Protein AF-A0A3M1EUM9-F1 (afdb_monomer)

pLDDT: mean 79.36, std 20.83, range [26.3, 98.75]

Mean predicted aligned error: 15.04 Å

Solvent-accessible surface area (backbone atoms only — not comparable to full-atom values): 21282 Å² total; per-residue (Å²): 135,86,84,89,79,91,80,90,80,93,90,87,86,86,89,88,86,90,81,91,78,91,81,86,82,80,90,77,84,87,74,96,71,86,84,74,82,77,72,78,78,73,73,74,78,76,77,70,63,78,68,50,64,47,67,28,39,55,67,81,58,54,5,17,38,37,39,29,31,41,62,59,61,16,36,37,43,95,54,104,64,69,32,25,38,43,15,31,54,71,89,78,45,71,37,59,29,42,26,47,35,30,36,34,32,44,80,68,54,41,58,36,24,64,54,77,96,58,94,37,43,83,65,52,49,56,78,46,78,52,56,36,34,41,29,18,71,52,75,56,77,47,30,40,36,42,37,40,37,35,50,43,77,48,43,64,41,8,25,37,42,39,37,38,33,40,39,30,33,63,65,77,46,70,46,73,42,43,39,31,46,38,42,33,54,41,40,46,79,82,78,46,65,34,17,28,34,34,57,52,100,75,38,38,30,38,29,31,49,82,49,49,94,91,64,49,56,59,24,38,36,38,36,76,46,50,70,43,80,70,40,32,32,31,34,71,42,92,54,63,66,57,28,48,77,58,69,38,82,51,80,92,42,48,74,34,36,53,67,36,84,87,72,84,34,37,28,72,60,64,28,50,36,20,35,37,39,34,25,41,38,76,41,47,49,76,37,72,51,59,41,36,38,39,39,28,35,26,53,45,45,78,47,39,75,52,69,41,84,45,31,38,85,78,34,42,34,54,75,52,69,52,71,79,63,52,46,78,52,70,48,69,45,13,50,90,72,39,44,36,55,79,51,71,52,73,80,66,51,46,74,50,71,42,69,47,14,48,89,69,36,85,41,50,79,50,70,55,79,53,98,80,66,60,86,80,78,106

Structure (mmCIF, N/CA/C/O backbone):
data_AF-A0A3M1EUM9-F1
#
_entry.id   AF-A0A3M1EUM9-F1
#
loop_
_atom_site.group_PDB
_atom_site.id
_atom_site.type_symbol
_atom_site.label_atom_id
_atom_site.label_alt_id
_atom_site.label_comp_id
_atom_site.label_asym_id
_atom_site.label_entity_id
_atom_site.label_seq_id
_atom_site.pdbx_PDB_ins_code
_atom_site.Cartn_x
_atom_site.Cartn_y
_atom_site.Cartn_z
_atom_site.occupancy
_atom_site.B_iso_or_equiv
_atom_site.auth_seq_id
_atom_site.auth_comp_id
_atom_site.auth_asym_id
_atom_site.auth_atom_id
_atom_site.pdbx_PDB_model_num
ATOM 1 N N . MET A 1 1 ? 15.334 67.377 27.3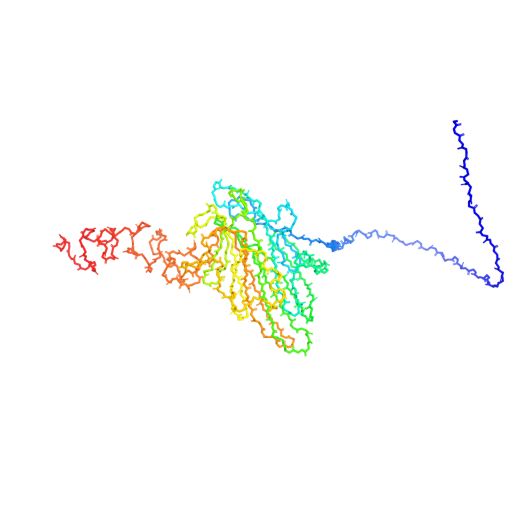02 1.00 35.09 1 MET A N 1
ATOM 2 C CA . MET A 1 1 ? 16.095 66.113 27.265 1.00 35.09 1 MET A CA 1
ATOM 3 C C . MET A 1 1 ? 15.973 65.456 28.630 1.00 35.09 1 MET A C 1
ATOM 5 O O . MET A 1 1 ? 16.213 66.127 29.618 1.00 35.09 1 MET A O 1
ATOM 9 N N . GLN A 1 2 ? 15.500 64.205 28.614 1.00 35.34 2 GLN A N 1
ATOM 10 C CA . GLN A 1 2 ? 15.316 63.223 29.697 1.00 35.34 2 GLN A CA 1
ATOM 11 C C . GLN A 1 2 ? 14.538 63.634 30.964 1.00 35.34 2 GLN A C 1
ATOM 13 O O . GLN A 1 2 ? 15.052 64.266 31.879 1.00 35.34 2 GLN A O 1
ATOM 18 N N . ASN A 1 3 ? 13.287 63.157 31.010 1.00 30.12 3 ASN A N 1
ATOM 19 C CA . ASN A 1 3 ? 12.434 63.084 32.194 1.00 30.12 3 ASN A CA 1
ATOM 20 C C . ASN A 1 3 ? 12.598 61.726 32.892 1.00 30.12 3 ASN A C 1
ATOM 22 O O . ASN A 1 3 ? 12.651 60.680 32.249 1.00 30.12 3 ASN A O 1
ATOM 26 N N . SER A 1 4 ? 12.615 61.783 34.219 1.00 37.38 4 SER A N 1
ATOM 27 C CA . SER A 1 4 ? 12.671 60.690 35.185 1.00 37.38 4 SER A CA 1
ATOM 28 C C . SER A 1 4 ? 11.299 60.045 35.446 1.00 37.38 4 SER A C 1
ATOM 30 O O . SER A 1 4 ? 10.295 60.749 35.531 1.00 37.38 4 SER A O 1
ATOM 32 N N . ARG A 1 5 ? 11.269 58.716 35.653 1.00 38.72 5 ARG A N 1
ATOM 33 C CA . ARG A 1 5 ? 10.240 57.924 36.379 1.00 38.72 5 ARG A CA 1
ATOM 34 C C . ARG A 1 5 ? 10.936 56.658 36.947 1.00 38.72 5 ARG A C 1
ATOM 36 O O . ARG A 1 5 ? 11.679 56.036 36.202 1.00 38.72 5 ARG A O 1
ATOM 43 N N . PHE A 1 6 ? 11.019 56.450 38.278 1.00 30.70 6 PHE A N 1
ATOM 44 C CA . PHE A 1 6 ? 10.082 55.713 39.180 1.00 30.70 6 PHE A CA 1
ATOM 45 C C . PHE A 1 6 ? 10.036 54.192 38.863 1.00 30.70 6 PHE A C 1
ATOM 47 O O . PHE A 1 6 ? 9.945 53.869 37.692 1.00 30.70 6 PHE A O 1
ATOM 54 N N . VAL A 1 7 ? 10.084 53.170 39.746 1.00 30.97 7 VAL A N 1
ATOM 55 C CA . VAL A 1 7 ? 9.866 52.881 41.198 1.00 30.97 7 VAL A CA 1
ATOM 56 C C . VAL A 1 7 ? 10.588 51.507 41.436 1.00 30.97 7 VAL A C 1
ATOM 58 O O . VAL A 1 7 ? 10.571 50.693 40.523 1.00 30.97 7 VAL A O 1
ATOM 61 N N . ARG A 1 8 ? 11.403 51.197 42.471 1.00 31.00 8 ARG A N 1
ATOM 62 C CA . ARG A 1 8 ? 11.097 50.744 43.864 1.00 31.00 8 ARG A CA 1
ATOM 63 C C . ARG A 1 8 ? 9.978 49.676 43.958 1.00 31.00 8 ARG A C 1
ATOM 65 O O . ARG A 1 8 ? 8.996 49.791 43.255 1.00 31.00 8 ARG A O 1
ATOM 72 N N . ARG A 1 9 ? 9.938 48.690 44.860 1.00 30.69 9 ARG A N 1
ATOM 73 C CA . ARG A 1 9 ? 10.805 48.081 45.891 1.00 30.69 9 ARG A CA 1
ATOM 74 C C . ARG A 1 9 ? 9.934 46.947 46.475 1.00 30.69 9 ARG A C 1
ATOM 76 O O . ARG A 1 9 ? 8.731 47.143 46.618 1.00 30.69 9 ARG A O 1
ATOM 83 N N . TRP A 1 10 ? 10.520 45.804 46.813 1.00 28.30 10 TRP A N 1
ATOM 84 C CA . TRP A 1 10 ? 9.838 44.718 47.529 1.00 28.30 10 TRP A CA 1
ATOM 85 C C . TRP A 1 10 ? 9.482 45.126 48.972 1.00 28.30 10 TRP A C 1
ATOM 87 O O . TRP A 1 10 ? 10.233 45.907 49.563 1.00 28.30 10 TRP A O 1
ATOM 97 N N . VAL A 1 11 ? 8.377 44.565 49.497 1.00 32.34 11 VAL A N 1
ATOM 98 C CA . VAL A 1 11 ? 7.993 44.289 50.911 1.00 32.34 11 VAL A CA 1
ATOM 99 C C . VAL A 1 11 ? 6.544 44.700 51.212 1.00 32.34 11 VAL A C 1
ATOM 101 O O . VAL A 1 11 ? 6.239 45.882 51.141 1.00 32.34 11 VAL A O 1
ATOM 104 N N . VAL A 1 12 ? 5.729 43.725 51.645 1.00 29.31 12 VAL A N 1
ATOM 105 C CA . VAL A 1 12 ? 4.601 43.741 52.622 1.00 29.31 12 VAL A CA 1
ATOM 106 C C . VAL A 1 12 ? 4.264 42.244 52.841 1.00 29.31 12 VAL A C 1
ATOM 108 O O . VAL A 1 12 ? 4.214 41.525 51.852 1.00 29.31 12 VAL A O 1
ATOM 111 N N . THR A 1 13 ? 4.020 41.628 54.004 1.00 27.89 13 THR A N 1
ATOM 112 C CA . THR A 1 13 ? 4.011 41.986 55.434 1.00 27.89 13 THR A CA 1
ATOM 113 C C . THR A 1 13 ? 3.871 40.679 56.240 1.00 27.89 13 THR A C 1
ATOM 115 O O . THR A 1 13 ? 3.316 39.700 55.746 1.00 27.89 13 THR A O 1
ATOM 118 N N . MET A 1 14 ? 4.363 40.670 57.483 1.00 26.30 14 MET A N 1
ATOM 119 C CA . MET A 1 14 ? 4.239 39.587 58.470 1.00 26.30 14 MET A CA 1
ATOM 120 C C . MET A 1 14 ? 3.087 39.843 59.470 1.00 26.30 14 MET A C 1
ATOM 122 O O . MET A 1 14 ? 2.787 40.997 59.760 1.00 26.30 14 MET A O 1
ATOM 126 N N . MET A 1 15 ? 2.588 38.747 60.068 1.00 28.84 15 MET A N 1
ATOM 127 C CA . MET A 1 15 ? 1.825 38.578 61.330 1.00 28.84 15 MET A CA 1
ATOM 128 C C . MET A 1 15 ? 0.283 38.509 61.301 1.00 28.84 15 MET A C 1
ATOM 130 O O . MET A 1 15 ? -0.400 39.524 61.242 1.00 28.84 15 MET A O 1
ATOM 134 N N . LEU A 1 16 ? -0.236 37.308 61.602 1.00 27.03 16 LEU A N 1
ATOM 135 C CA . LEU A 1 16 ? -1.211 37.094 62.684 1.00 27.03 16 LEU A CA 1
ATOM 136 C C . LEU A 1 16 ? -0.846 35.806 63.461 1.00 27.03 16 LEU A C 1
ATOM 138 O O . LEU A 1 16 ? -0.110 34.963 62.957 1.00 27.03 16 LEU A O 1
ATOM 142 N N . ALA A 1 17 ? -1.280 35.720 64.716 1.00 31.42 17 ALA A N 1
ATOM 143 C CA . ALA A 1 17 ? -0.601 35.038 65.818 1.00 31.42 17 ALA A CA 1
ATOM 144 C C . ALA A 1 17 ? -1.227 33.700 66.293 1.00 31.42 17 ALA A C 1
ATOM 146 O O . ALA A 1 17 ? -2.370 33.395 65.974 1.00 31.42 17 ALA A O 1
ATOM 147 N N . LEU A 1 18 ? -0.466 33.026 67.177 1.00 33.09 18 LEU A N 1
ATOM 148 C CA . LEU A 1 18 ? -0.793 31.968 68.161 1.00 33.09 18 LEU A CA 1
ATOM 149 C C . LEU A 1 18 ? -0.870 30.483 67.739 1.00 33.09 18 LEU A C 1
ATOM 151 O O . LEU A 1 18 ? -1.808 30.050 67.083 1.00 33.09 18 LEU A O 1
ATOM 155 N N . GLY A 1 19 ? 0.014 29.686 68.365 1.00 29.92 19 GLY A N 1
ATOM 156 C CA . GLY A 1 19 ? -0.331 28.368 68.922 1.00 29.92 19 GLY A CA 1
ATOM 157 C C . GLY A 1 19 ? 0.669 27.236 68.655 1.00 29.92 19 GLY A C 1
ATOM 158 O O . GLY A 1 19 ? 0.714 26.774 67.531 1.00 29.92 19 GLY A O 1
ATOM 159 N N . LEU A 1 20 ? 1.365 26.777 69.719 1.00 30.91 20 LEU A N 1
ATOM 160 C CA . LEU A 1 20 ? 1.867 25.400 69.989 1.00 30.91 20 LEU A CA 1
ATOM 161 C C . LEU A 1 20 ? 2.715 24.711 68.884 1.00 30.91 20 LEU A C 1
ATOM 163 O O . LEU A 1 20 ? 2.324 24.628 67.738 1.00 30.91 20 LEU A O 1
ATOM 167 N N . THR A 1 21 ? 3.867 24.078 69.090 1.00 32.16 21 THR A N 1
ATOM 168 C CA . THR A 1 21 ? 4.517 23.440 70.240 1.00 32.16 21 THR A CA 1
ATOM 169 C C . THR A 1 21 ? 5.915 23.041 69.760 1.00 32.16 21 THR A C 1
ATOM 171 O O . THR A 1 21 ? 6.070 22.593 68.626 1.00 32.16 21 THR A O 1
ATOM 174 N N . MET A 1 22 ? 6.927 23.159 70.620 1.00 37.09 22 MET A N 1
ATOM 175 C CA . MET A 1 22 ? 8.197 22.459 70.426 1.00 37.09 22 MET A CA 1
ATOM 176 C C . MET A 1 22 ? 7.963 20.944 70.458 1.00 37.09 22 MET A C 1
ATOM 178 O O . MET A 1 22 ? 7.268 20.483 71.358 1.00 37.09 22 MET A O 1
ATOM 182 N N . LEU A 1 23 ? 8.623 20.176 69.585 1.00 31.92 23 LEU A N 1
ATOM 183 C CA . LEU A 1 23 ? 9.279 18.942 70.021 1.00 31.92 23 LEU A CA 1
ATOM 184 C C . LEU A 1 23 ? 10.428 18.545 69.079 1.00 31.92 23 LEU A C 1
ATOM 186 O O . LEU A 1 23 ? 10.297 18.445 67.865 1.00 31.92 23 LEU A O 1
ATOM 190 N N . SER A 1 24 ? 11.565 18.355 69.728 1.00 32.56 24 SER A N 1
ATOM 191 C CA . SER A 1 24 ? 12.869 17.854 69.308 1.00 32.56 24 SER A CA 1
ATOM 192 C C . SER A 1 24 ? 12.852 16.516 68.558 1.00 32.56 24 SER A C 1
ATOM 194 O O . SER A 1 24 ? 12.248 15.557 69.036 1.00 32.56 24 SER A O 1
ATOM 196 N N . ALA A 1 25 ? 13.633 16.412 67.478 1.00 32.41 25 ALA A N 1
ATOM 197 C CA . ALA A 1 25 ? 14.080 15.134 66.919 1.00 32.41 25 ALA A CA 1
ATOM 198 C C . ALA A 1 25 ? 15.451 14.755 67.521 1.00 32.41 25 ALA A C 1
ATOM 200 O O . ALA A 1 25 ? 16.347 15.605 67.545 1.00 32.41 25 ALA A O 1
ATOM 201 N N . PRO A 1 26 ? 15.648 13.524 68.029 1.00 38.56 26 PRO A N 1
ATOM 202 C CA . PRO A 1 26 ? 16.939 13.095 68.544 1.00 38.56 26 PRO A CA 1
ATOM 203 C C . PRO A 1 26 ? 17.883 12.647 67.420 1.00 38.56 26 PRO A C 1
ATOM 205 O O . PRO A 1 26 ? 17.495 11.962 66.475 1.00 38.56 26 PRO A O 1
ATOM 208 N N . LEU A 1 27 ? 19.152 13.021 67.594 1.00 33.81 27 LEU A N 1
ATOM 209 C CA . LEU A 1 27 ? 20.337 12.435 66.969 1.00 33.81 27 LEU A CA 1
ATOM 210 C C . LEU A 1 27 ? 20.285 10.898 67.069 1.00 33.81 27 LEU A C 1
ATOM 212 O O . LEU A 1 27 ? 20.256 10.365 68.180 1.00 33.81 27 LEU A O 1
ATOM 216 N N . LEU A 1 28 ? 20.361 10.190 65.938 1.00 31.62 28 LEU A N 1
ATOM 217 C CA . LEU A 1 28 ? 20.755 8.781 65.918 1.00 31.62 28 LEU A CA 1
ATOM 218 C C . LEU A 1 28 ? 22.151 8.656 65.300 1.00 31.62 28 LEU A C 1
ATOM 220 O O . LEU A 1 28 ? 22.403 9.110 64.186 1.00 31.62 28 LEU A O 1
ATOM 224 N N . LEU A 1 29 ? 23.052 8.068 66.088 1.00 33.09 29 LEU A N 1
ATOM 225 C CA . LEU A 1 29 ? 24.457 7.818 65.791 1.00 33.09 29 LEU A CA 1
ATOM 226 C C . LEU A 1 29 ? 24.636 6.997 64.506 1.00 33.09 29 LEU A C 1
ATOM 228 O O . LEU A 1 29 ? 24.080 5.906 64.370 1.00 33.09 29 LEU A O 1
ATOM 232 N N . ALA A 1 30 ? 25.510 7.480 63.623 1.00 33.72 30 ALA A N 1
ATOM 233 C CA . ALA A 1 30 ? 26.077 6.696 62.536 1.00 33.72 30 ALA A CA 1
ATOM 234 C C . ALA A 1 30 ? 27.029 5.628 63.105 1.00 33.72 30 ALA A C 1
ATOM 236 O O . ALA A 1 30 ? 27.972 5.944 63.831 1.00 33.72 30 ALA A O 1
ATOM 237 N N . ARG A 1 31 ? 26.780 4.360 62.766 1.00 32.91 31 ARG A N 1
ATOM 238 C CA . ARG A 1 31 ? 27.712 3.244 62.959 1.00 32.91 31 ARG A CA 1
ATOM 239 C C . ARG A 1 31 ? 28.316 2.916 61.599 1.00 32.91 31 ARG A C 1
ATOM 241 O O . ARG A 1 31 ? 27.586 2.625 60.657 1.00 32.91 31 ARG A O 1
ATOM 248 N N . GLU A 1 32 ? 29.637 2.995 61.517 1.00 45.66 32 GLU A N 1
ATOM 249 C CA . GLU A 1 32 ? 30.431 2.758 60.313 1.00 45.66 32 GLU A CA 1
ATOM 250 C C . GLU A 1 32 ? 30.152 1.371 59.712 1.00 45.66 32 GLU A C 1
ATOM 252 O O . GLU A 1 32 ? 30.405 0.333 60.328 1.00 45.66 32 GLU A O 1
ATOM 257 N N . GLY A 1 33 ? 29.625 1.368 58.488 1.00 34.47 33 GLY A N 1
ATOM 258 C CA . GLY A 1 33 ? 29.393 0.194 57.658 1.00 34.47 33 GLY A CA 1
ATOM 259 C C . GLY A 1 33 ? 29.756 0.536 56.217 1.00 34.47 33 GLY A C 1
ATOM 260 O O . GLY A 1 33 ? 29.338 1.561 55.693 1.00 34.47 33 GLY A O 1
ATOM 261 N N . ARG A 1 34 ? 30.604 -0.301 55.621 1.00 35.47 34 ARG A N 1
ATOM 262 C CA . ARG A 1 34 ? 31.243 -0.145 54.307 1.00 35.47 34 ARG A CA 1
ATOM 263 C C . ARG A 1 34 ? 30.234 0.171 53.202 1.00 35.47 34 ARG A C 1
ATOM 265 O O . ARG A 1 34 ? 29.349 -0.640 52.943 1.00 35.47 34 ARG A O 1
ATOM 272 N N . TRP A 1 35 ? 30.446 1.273 52.489 1.00 35.38 35 TRP A N 1
ATOM 273 C CA . TRP A 1 35 ? 29.833 1.488 51.183 1.00 35.38 35 TRP A CA 1
ATOM 274 C C . TRP A 1 35 ? 30.548 0.590 50.176 1.00 35.38 35 TRP A C 1
ATOM 276 O O . TRP A 1 35 ? 31.721 0.793 49.869 1.00 35.38 35 TRP A O 1
ATOM 286 N N . LYS A 1 36 ? 29.857 -0.457 49.725 1.00 34.78 36 LYS A N 1
ATOM 287 C CA . LYS A 1 36 ? 30.213 -1.149 48.492 1.00 34.78 36 LYS A CA 1
ATOM 288 C C . LYS A 1 36 ? 29.560 -0.330 47.385 1.00 34.78 36 LYS A C 1
ATOM 290 O O . LYS A 1 36 ? 28.338 -0.217 47.365 1.00 34.78 36 LYS A O 1
ATOM 295 N N . GLU A 1 37 ? 30.379 0.305 46.562 1.00 37.22 37 GLU A N 1
ATOM 296 C CA . GLU A 1 37 ? 29.946 1.030 45.372 1.00 37.22 37 GLU A CA 1
ATOM 297 C C . GLU A 1 37 ? 29.165 0.039 44.497 1.00 37.22 37 GLU A C 1
ATOM 299 O O . GLU A 1 37 ? 29.714 -0.958 44.023 1.00 37.22 37 GLU A O 1
ATOM 304 N N . VAL A 1 38 ? 27.848 0.228 44.411 1.00 40.69 38 VAL A N 1
ATOM 305 C CA . VAL A 1 38 ? 27.024 -0.478 43.433 1.00 40.69 38 VAL A CA 1
ATOM 306 C C . VAL A 1 38 ? 27.351 0.199 42.113 1.00 40.69 38 VAL A C 1
ATOM 308 O O . VAL A 1 38 ? 26.884 1.304 41.857 1.00 40.69 38 VAL A O 1
ATOM 311 N N . THR A 1 39 ? 28.242 -0.421 41.343 1.00 41.53 39 THR A N 1
ATOM 312 C CA . THR A 1 39 ? 28.472 -0.082 39.939 1.00 41.53 39 THR A CA 1
ATOM 313 C C . THR A 1 39 ? 27.133 -0.078 39.217 1.00 41.53 39 THR A C 1
ATOM 315 O O . THR A 1 39 ? 26.380 -1.043 39.377 1.00 41.53 39 THR A O 1
ATOM 318 N N . ASP A 1 40 ? 26.878 1.014 38.496 1.00 39.50 40 ASP A N 1
ATOM 319 C CA . ASP A 1 40 ? 25.784 1.252 37.554 1.00 39.50 40 ASP A CA 1
ATOM 320 C C . ASP A 1 40 ? 24.955 0.006 37.238 1.00 39.50 40 ASP A C 1
ATOM 322 O O . ASP A 1 40 ? 25.357 -0.865 36.466 1.00 39.50 40 ASP A O 1
ATOM 326 N N . LEU A 1 41 ? 23.753 -0.056 37.809 1.00 40.72 41 LEU A N 1
ATOM 327 C CA . LEU A 1 41 ? 22.663 -0.593 37.014 1.00 40.72 41 LEU A CA 1
ATOM 328 C C . LEU A 1 41 ? 22.377 0.501 35.995 1.00 40.72 41 LEU A C 1
ATOM 330 O O . LEU A 1 41 ? 21.802 1.525 36.370 1.00 40.72 41 LEU A O 1
ATOM 334 N N . ASP A 1 42 ? 22.845 0.298 34.760 1.00 38.53 42 ASP A N 1
ATOM 335 C CA . ASP A 1 42 ? 22.472 1.136 33.625 1.00 38.53 42 ASP A CA 1
ATOM 336 C C . ASP A 1 42 ? 20.962 1.398 33.718 1.00 38.53 42 ASP A C 1
ATOM 338 O O . ASP A 1 42 ? 20.180 0.436 33.788 1.00 38.53 42 ASP A O 1
ATOM 342 N N . PRO A 1 43 ? 20.518 2.665 33.807 1.00 45.31 43 PRO A N 1
ATOM 343 C CA . PRO A 1 43 ? 19.101 2.949 33.742 1.00 45.31 43 PRO A CA 1
ATOM 344 C C . PRO A 1 43 ? 18.593 2.369 32.424 1.00 45.31 43 PRO A C 1
ATOM 346 O O . PRO A 1 43 ? 19.199 2.591 31.374 1.00 45.31 43 PRO A O 1
ATOM 349 N N . ALA A 1 44 ? 17.498 1.605 32.489 1.00 45.06 44 ALA A N 1
ATOM 350 C CA . ALA A 1 44 ? 16.814 1.143 31.289 1.00 45.06 44 ALA A CA 1
ATOM 351 C C . ALA A 1 44 ? 16.679 2.331 30.320 1.00 45.06 44 ALA A C 1
ATOM 353 O O . ALA A 1 44 ? 16.377 3.437 30.793 1.00 45.06 44 ALA A O 1
ATOM 354 N N . PRO A 1 45 ? 16.946 2.138 29.014 1.00 45.84 45 PRO A N 1
ATOM 355 C CA . PRO A 1 45 ? 16.883 3.223 28.050 1.00 45.84 45 PRO A CA 1
ATOM 356 C C . PRO A 1 45 ? 15.561 3.961 28.232 1.00 45.84 45 PRO A C 1
ATOM 358 O O . PRO A 1 45 ? 14.498 3.341 28.321 1.00 45.84 45 PRO A O 1
ATOM 361 N N . LEU A 1 46 ? 15.648 5.285 28.391 1.00 39.69 46 LEU A N 1
ATOM 362 C CA . LEU A 1 46 ? 14.463 6.119 28.518 1.00 39.69 46 LEU A CA 1
ATOM 363 C C . LEU A 1 46 ? 13.559 5.822 27.314 1.00 39.69 46 LEU A C 1
ATOM 365 O O . LEU A 1 46 ? 14.077 5.772 26.194 1.00 39.69 46 LEU A O 1
ATOM 369 N N . PRO A 1 47 ? 12.244 5.624 27.515 1.00 44.22 47 PRO A N 1
ATOM 370 C CA . PRO A 1 47 ? 11.340 5.508 26.385 1.00 44.22 47 PRO A CA 1
ATOM 371 C C . PRO A 1 47 ? 11.516 6.748 25.495 1.00 44.22 47 PRO A C 1
ATOM 373 O O . PRO A 1 47 ? 11.716 7.851 26.028 1.00 44.22 47 PRO A O 1
ATOM 376 N N . PRO A 1 48 ? 11.496 6.584 24.161 1.00 41.81 48 PRO A N 1
ATOM 377 C CA . PRO A 1 48 ? 11.655 7.700 23.243 1.00 41.81 48 PRO A CA 1
ATOM 378 C C . PRO A 1 48 ? 10.632 8.795 23.566 1.00 41.81 48 PRO A C 1
ATOM 380 O O . PRO A 1 48 ? 9.506 8.521 23.991 1.00 41.81 48 PRO A O 1
ATOM 383 N N . ALA A 1 49 ? 11.053 10.053 23.427 1.00 40.72 49 ALA A N 1
ATOM 384 C CA . ALA A 1 49 ? 10.208 11.198 23.738 1.00 40.72 49 ALA A CA 1
ATOM 385 C C . ALA A 1 49 ? 8.896 11.152 22.917 1.00 40.72 49 ALA A C 1
ATOM 387 O O . ALA A 1 49 ? 8.936 10.762 21.748 1.00 40.72 49 ALA A O 1
ATOM 388 N N . PRO A 1 50 ? 7.744 11.566 23.484 1.00 41.91 50 PRO A N 1
ATOM 389 C CA . PRO A 1 50 ? 6.493 11.678 22.731 1.00 41.91 50 PRO A CA 1
ATOM 390 C C . PRO A 1 50 ? 6.692 12.577 21.501 1.00 41.91 50 PRO A C 1
ATOM 392 O O . PRO A 1 50 ? 7.222 13.681 21.640 1.00 41.91 50 PRO A O 1
ATOM 395 N N . GLY A 1 51 ? 6.285 12.112 20.318 1.00 53.31 51 GLY A N 1
ATOM 396 C CA . GLY A 1 51 ? 6.495 12.795 19.031 1.00 53.31 51 GLY A CA 1
ATOM 397 C C . GLY A 1 51 ? 7.467 12.099 18.073 1.00 53.31 51 GLY A C 1
ATOM 398 O O . GLY A 1 51 ? 7.768 12.659 17.023 1.00 53.31 51 GLY A O 1
ATOM 399 N N . ALA A 1 52 ? 7.990 10.922 18.422 1.00 67.81 52 ALA A N 1
ATOM 400 C CA . ALA A 1 52 ? 9.003 10.239 17.624 1.00 67.81 52 ALA A CA 1
ATOM 401 C C . ALA A 1 52 ? 8.387 9.489 16.432 1.00 67.81 52 ALA A C 1
ATOM 403 O O . ALA A 1 52 ? 7.767 8.443 16.604 1.00 67.81 52 ALA A O 1
ATOM 404 N N . VAL A 1 53 ? 8.599 10.017 15.228 1.00 83.12 53 VAL A N 1
ATOM 405 C CA . VAL A 1 53 ? 8.581 9.228 13.990 1.00 83.12 53 VAL A CA 1
ATOM 406 C C . VAL A 1 53 ? 9.800 8.295 13.948 1.00 83.12 53 VAL A C 1
ATOM 408 O O . VAL A 1 53 ? 10.806 8.553 14.616 1.00 83.12 53 VAL A O 1
ATOM 411 N N . ALA A 1 54 ? 9.725 7.213 13.177 1.00 88.38 54 ALA A N 1
ATOM 412 C CA . ALA A 1 54 ? 10.837 6.302 12.927 1.00 88.38 54 ALA A CA 1
ATOM 413 C C . ALA A 1 54 ? 11.222 6.368 11.451 1.00 88.38 54 ALA A C 1
ATOM 415 O O . ALA A 1 54 ? 10.360 6.267 10.587 1.00 88.38 54 ALA A O 1
ATOM 416 N N . THR A 1 55 ? 12.511 6.516 11.155 1.00 90.12 55 THR A N 1
ATOM 417 C CA . THR A 1 55 ? 13.023 6.427 9.784 1.00 90.12 55 THR A CA 1
ATOM 418 C C . THR A 1 55 ? 13.529 5.014 9.538 1.00 90.12 55 THR A C 1
ATOM 420 O O . THR A 1 55 ? 14.451 4.559 10.217 1.00 90.12 55 THR A O 1
ATOM 423 N N . LEU A 1 56 ? 12.908 4.333 8.583 1.00 93.06 56 LEU A N 1
ATOM 424 C CA . LEU A 1 56 ? 13.273 3.007 8.110 1.00 93.06 56 LEU A CA 1
ATOM 425 C C . LEU A 1 56 ? 14.074 3.136 6.813 1.00 93.06 56 LEU A C 1
ATOM 427 O O . LEU A 1 56 ? 13.773 3.991 5.985 1.00 93.06 56 LEU A O 1
ATOM 431 N N . THR A 1 57 ? 15.085 2.299 6.629 1.00 93.19 57 THR A N 1
ATOM 432 C CA . THR A 1 57 ? 15.881 2.225 5.402 1.00 93.19 57 THR A CA 1
ATOM 433 C C . THR A 1 57 ? 16.391 0.807 5.177 1.00 93.19 57 THR A C 1
ATOM 435 O O . THR A 1 57 ? 16.784 0.129 6.131 1.00 93.19 57 THR A O 1
ATOM 438 N N . ASN A 1 58 ? 16.373 0.349 3.926 1.00 90.88 58 ASN A N 1
ATOM 439 C CA . ASN A 1 58 ? 16.876 -0.967 3.527 1.00 90.88 58 ASN A CA 1
ATOM 440 C C . ASN A 1 58 ? 18.203 -0.900 2.763 1.00 90.88 58 ASN A C 1
ATOM 442 O O . ASN A 1 58 ? 18.686 -1.931 2.302 1.00 90.88 58 ASN A O 1
ATOM 446 N N . GLY A 1 59 ? 18.839 0.272 2.700 1.00 88.62 59 GLY A N 1
ATOM 447 C CA . GLY A 1 59 ? 20.176 0.405 2.140 1.00 88.62 59 GLY A CA 1
ATOM 448 C C . GLY A 1 59 ? 20.404 1.724 1.419 1.00 88.62 59 GLY A C 1
ATOM 449 O O . GLY A 1 59 ? 19.871 2.766 1.793 1.00 88.62 59 GLY A O 1
ATOM 450 N N . THR A 1 60 ? 21.271 1.656 0.414 1.00 85.75 60 THR A N 1
ATOM 451 C CA . THR A 1 60 ? 21.628 2.758 -0.483 1.00 85.75 60 THR A CA 1
ATOM 452 C C . THR A 1 60 ? 21.805 2.222 -1.900 1.00 85.75 60 THR A C 1
ATOM 454 O O . THR A 1 60 ? 22.372 1.136 -2.040 1.00 85.75 60 THR A O 1
ATOM 457 N N . GLY A 1 61 ? 21.462 3.021 -2.911 1.00 83.56 61 GLY A N 1
ATOM 458 C CA . GLY A 1 61 ? 21.556 2.661 -4.329 1.00 83.56 61 GLY A CA 1
ATOM 459 C C . GLY A 1 61 ? 20.215 2.206 -4.900 1.00 83.56 61 GLY A C 1
ATOM 460 O O . GLY A 1 61 ? 19.201 2.242 -4.205 1.00 83.56 61 GLY A O 1
ATOM 461 N N . ASP A 1 62 ? 20.238 1.771 -6.153 1.00 82.69 62 ASP A N 1
ATOM 462 C CA . ASP A 1 62 ? 19.071 1.374 -6.938 1.00 82.69 62 ASP A CA 1
ATOM 463 C C . ASP A 1 62 ? 18.122 0.432 -6.177 1.00 82.69 62 ASP A C 1
ATOM 465 O O . ASP A 1 62 ? 18.546 -0.496 -5.482 1.00 82.69 62 ASP A O 1
ATOM 469 N N . GLY A 1 63 ? 16.829 0.723 -6.290 1.00 81.38 63 GLY A N 1
ATOM 470 C CA . GLY A 1 63 ? 15.720 0.010 -5.671 1.00 81.38 63 GLY A CA 1
ATOM 471 C C . GLY A 1 63 ? 15.535 0.281 -4.179 1.00 81.38 63 GLY A C 1
ATOM 472 O O . GLY A 1 63 ? 14.532 -0.145 -3.610 1.00 81.38 63 GLY A O 1
ATOM 473 N N . THR A 1 64 ? 16.442 1.003 -3.511 1.00 88.44 64 THR A N 1
ATOM 474 C CA . THR A 1 64 ? 16.358 1.220 -2.057 1.00 88.44 64 THR A CA 1
ATOM 475 C C . THR A 1 64 ? 15.380 2.325 -1.660 1.00 88.44 64 THR A C 1
ATOM 477 O O . THR A 1 64 ? 15.150 3.299 -2.380 1.00 88.44 64 THR A O 1
ATOM 480 N N . LEU A 1 65 ? 14.811 2.182 -0.461 1.00 89.94 65 LEU A N 1
ATOM 481 C CA . LEU A 1 65 ? 13.883 3.135 0.136 1.00 89.94 65 LEU A CA 1
ATOM 482 C C . LEU A 1 65 ? 14.391 3.592 1.500 1.00 89.94 65 LEU A C 1
ATOM 484 O O . LEU A 1 65 ? 14.792 2.794 2.347 1.00 89.94 65 LEU A O 1
ATOM 488 N N . THR A 1 66 ? 14.289 4.893 1.746 1.00 90.44 66 THR A N 1
ATOM 489 C CA . THR A 1 66 ? 14.311 5.470 3.091 1.00 90.44 66 THR A CA 1
ATOM 490 C C . THR A 1 66 ? 12.966 6.124 3.357 1.00 90.44 66 THR A C 1
ATOM 492 O O . THR A 1 66 ? 12.616 7.063 2.657 1.00 90.44 66 THR A O 1
ATOM 495 N N . VAL A 1 67 ? 12.213 5.666 4.357 1.00 89.06 67 VAL A N 1
ATOM 496 C CA . VAL A 1 67 ? 10.851 6.137 4.648 1.00 89.06 67 VAL A CA 1
ATOM 497 C C . VAL A 1 67 ? 10.657 6.420 6.130 1.00 89.06 67 VAL A C 1
ATOM 499 O O . VAL A 1 67 ? 11.070 5.655 6.996 1.00 89.06 67 VAL A O 1
ATOM 502 N N . THR A 1 68 ? 10.013 7.535 6.437 1.00 89.00 68 THR A N 1
ATOM 503 C CA . THR A 1 68 ? 9.646 7.919 7.794 1.00 89.00 68 THR A CA 1
ATOM 504 C C . THR A 1 68 ? 8.208 7.520 8.057 1.00 89.00 68 THR A C 1
ATOM 506 O O . THR A 1 68 ? 7.315 7.883 7.294 1.00 89.00 68 THR A O 1
ATOM 509 N N . VAL A 1 69 ? 8.009 6.788 9.146 1.00 90.56 69 VAL A N 1
ATOM 510 C CA . VAL A 1 69 ? 6.718 6.274 9.584 1.00 90.56 69 VAL A CA 1
ATOM 511 C C . VAL A 1 69 ? 6.366 6.788 10.971 1.00 90.56 69 VAL A C 1
ATOM 513 O O . VAL A 1 69 ? 7.240 7.026 11.813 1.00 90.56 69 VAL A O 1
ATOM 516 N N . ASP A 1 70 ? 5.076 6.918 11.238 1.00 90.81 70 ASP A N 1
ATOM 517 C CA . ASP A 1 70 ? 4.557 7.243 12.554 1.00 90.81 70 ASP A CA 1
ATOM 518 C C . ASP A 1 70 ? 4.027 5.995 13.288 1.00 90.81 70 ASP A C 1
ATOM 520 O O . ASP A 1 70 ? 3.861 4.927 12.693 1.00 90.81 70 ASP A O 1
ATOM 5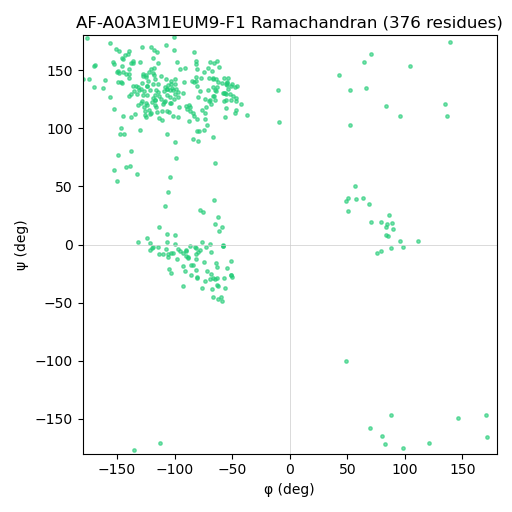24 N N . PRO A 1 71 ? 3.755 6.084 14.598 1.00 92.88 71 PRO A N 1
ATOM 525 C CA . PRO A 1 71 ? 3.265 4.942 15.370 1.00 92.88 71 PRO A CA 1
ATOM 526 C C . PRO A 1 71 ? 1.845 4.457 15.036 1.00 92.88 71 PRO A C 1
ATOM 528 O O . PRO A 1 71 ? 1.420 3.451 15.602 1.00 92.88 71 PRO A O 1
ATOM 531 N N . TYR A 1 72 ? 1.096 5.146 14.177 1.00 93.75 72 TYR A N 1
ATOM 532 C CA . TYR A 1 72 ? -0.215 4.714 13.684 1.00 93.75 72 TYR A CA 1
ATOM 533 C C . TYR A 1 72 ? -0.143 4.119 12.266 1.00 93.75 72 TYR A C 1
ATOM 535 O O . TYR A 1 72 ? -1.113 3.527 11.785 1.00 93.75 72 TYR A O 1
ATOM 543 N N . GLY A 1 73 ? 1.027 4.203 11.632 1.00 91.94 73 GLY A N 1
ATOM 544 C CA . GLY A 1 73 ? 1.314 3.691 10.301 1.00 91.94 73 GLY A CA 1
ATOM 545 C C . GLY A 1 73 ? 1.017 4.675 9.173 1.00 91.94 73 GLY A C 1
ATOM 546 O O . GLY A 1 73 ? 0.926 4.259 8.019 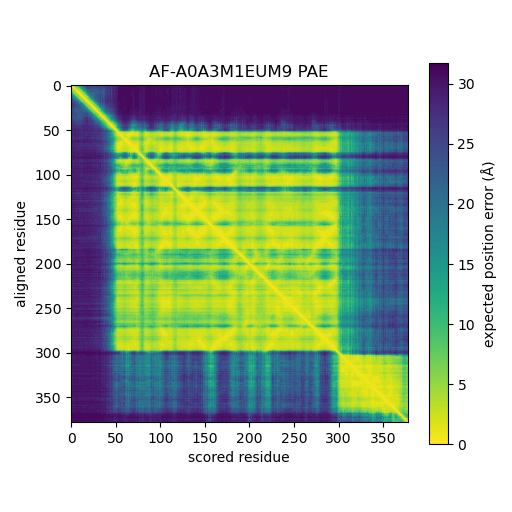1.00 91.94 73 GLY A O 1
ATOM 547 N N . SER A 1 74 ? 0.901 5.967 9.482 1.00 90.12 74 SER A N 1
ATOM 548 C CA . SER A 1 74 ? 1.141 7.007 8.481 1.00 90.12 74 SER A CA 1
ATOM 549 C C . SER A 1 74 ? 2.620 6.994 8.091 1.00 90.12 74 SER A C 1
ATOM 551 O O . SER A 1 74 ? 3.492 6.737 8.928 1.00 90.12 74 SER A O 1
ATOM 553 N N . PHE A 1 75 ? 2.908 7.238 6.819 1.00 87.94 75 PHE A N 1
ATOM 554 C CA . PHE A 1 75 ? 4.257 7.438 6.304 1.00 87.94 75 PHE A CA 1
ATOM 555 C C . PHE A 1 75 ? 4.303 8.622 5.332 1.00 87.94 75 PHE A C 1
ATOM 557 O O . PHE A 1 75 ? 3.296 8.999 4.733 1.00 87.94 75 PHE A O 1
ATOM 564 N N . GLY A 1 76 ? 5.482 9.219 5.175 1.00 72.44 76 GLY A N 1
ATOM 565 C CA . GLY A 1 76 ? 5.609 10.501 4.474 1.00 72.44 76 GLY A CA 1
ATOM 566 C C . GLY A 1 76 ? 5.290 11.698 5.386 1.00 72.44 76 GLY A C 1
ATOM 567 O O . GLY A 1 76 ? 5.267 11.557 6.607 1.00 72.44 76 GLY A O 1
ATOM 568 N N . SER A 1 77 ? 5.198 12.915 4.842 1.00 59.84 77 SER A N 1
ATOM 569 C CA . SER A 1 77 ? 4.942 14.136 5.630 1.00 59.84 77 SER A CA 1
ATOM 570 C C . SER A 1 77 ? 4.426 15.279 4.769 1.00 59.84 77 SER A C 1
ATOM 572 O O . SER A 1 77 ? 4.965 15.544 3.703 1.00 59.84 77 SER A O 1
ATOM 574 N N . SER A 1 78 ? 3.481 16.055 5.308 1.00 48.28 78 SER A N 1
ATOM 575 C CA . SER A 1 78 ? 2.946 17.274 4.687 1.00 48.28 78 SER A CA 1
ATOM 576 C C . SER A 1 78 ? 3.874 18.502 4.774 1.00 48.28 78 SER A C 1
ATOM 578 O O . SER A 1 78 ? 3.475 19.612 4.414 1.00 48.28 78 SER A O 1
ATOM 580 N N . THR A 1 79 ? 5.078 18.380 5.346 1.00 48.72 79 THR A N 1
ATOM 581 C CA . THR A 1 79 ? 6.083 19.457 5.323 1.00 48.72 79 THR A CA 1
ATOM 582 C C . THR A 1 79 ? 7.075 19.212 4.180 1.00 48.72 79 THR A C 1
ATOM 584 O O . THR A 1 79 ? 7.608 18.108 4.154 1.00 48.72 79 THR A O 1
ATOM 587 N N . PRO A 1 80 ? 7.402 20.200 3.312 1.00 37.78 80 PRO A N 1
ATOM 588 C CA . PRO A 1 80 ? 8.239 20.035 2.102 1.00 37.78 80 PRO A CA 1
ATOM 589 C C . PRO A 1 80 ? 9.728 19.657 2.299 1.00 37.78 80 PRO A C 1
ATOM 591 O O . PRO A 1 80 ? 10.604 20.157 1.598 1.00 37.78 80 PRO A O 1
ATOM 594 N N . ALA A 1 81 ? 10.058 18.798 3.256 1.00 39.44 81 ALA A N 1
ATOM 595 C CA . ALA A 1 81 ? 11.373 18.198 3.413 1.00 39.44 81 ALA A CA 1
ATOM 596 C C . ALA A 1 81 ? 11.189 16.676 3.449 1.00 39.44 81 ALA A C 1
ATOM 598 O O . ALA A 1 81 ? 10.528 16.157 4.345 1.00 39.44 81 ALA A O 1
ATOM 599 N N . GLY A 1 82 ? 11.734 16.014 2.425 1.00 54.34 82 GLY A N 1
ATOM 600 C CA . GLY A 1 82 ? 11.514 14.616 2.068 1.00 54.34 82 GLY A CA 1
ATOM 601 C C . GLY A 1 82 ? 11.604 13.632 3.226 1.00 54.34 82 GLY A C 1
ATOM 602 O O . GLY A 1 82 ? 12.605 13.562 3.937 1.00 54.34 82 GLY A O 1
ATOM 603 N N . ASN A 1 83 ? 10.542 12.844 3.356 1.00 66.81 83 ASN A N 1
ATOM 604 C CA . ASN A 1 83 ? 10.414 11.804 4.365 1.00 66.81 83 ASN A CA 1
ATOM 605 C C . ASN A 1 83 ? 10.198 10.416 3.757 1.00 66.81 83 ASN A C 1
ATOM 607 O O . ASN A 1 83 ? 10.207 9.443 4.504 1.00 66.81 83 ASN A O 1
ATOM 611 N N . ALA A 1 84 ? 10.060 10.315 2.436 1.00 76.62 84 ALA A N 1
ATOM 612 C CA . ALA A 1 84 ? 10.335 9.108 1.679 1.00 76.62 84 ALA A CA 1
ATOM 613 C C . ALA A 1 84 ? 11.305 9.473 0.547 1.00 76.62 84 ALA A C 1
ATOM 615 O O . ALA A 1 84 ? 11.092 10.452 -0.167 1.00 76.62 84 ALA A O 1
ATOM 616 N N . VAL A 1 85 ? 12.399 8.733 0.436 1.00 81.81 85 VAL A N 1
ATOM 617 C CA . VAL A 1 85 ? 13.388 8.867 -0.632 1.00 81.81 85 VAL A CA 1
ATOM 618 C C . VAL A 1 85 ? 13.527 7.495 -1.254 1.00 81.81 85 VAL A C 1
ATOM 620 O O . VAL A 1 85 ? 14.010 6.572 -0.593 1.00 81.81 85 VAL A O 1
ATOM 623 N N . PHE A 1 86 ? 13.061 7.385 -2.489 1.00 85.06 86 PHE A N 1
ATOM 624 C CA . PHE A 1 86 ? 13.186 6.191 -3.306 1.00 85.06 86 PHE A CA 1
ATOM 625 C C . PHE A 1 86 ? 14.258 6.435 -4.368 1.00 85.06 86 PHE A C 1
ATOM 627 O O . PHE A 1 86 ? 14.322 7.527 -4.938 1.00 85.06 86 PHE A O 1
ATOM 634 N N . ASP A 1 87 ? 15.108 5.438 -4.592 1.00 84.00 87 ASP A N 1
ATOM 635 C CA . ASP A 1 87 ? 16.127 5.421 -5.642 1.00 84.00 87 ASP A CA 1
ATOM 636 C C . ASP A 1 87 ? 15.679 4.453 -6.743 1.00 84.00 87 ASP A C 1
ATOM 638 O O . ASP A 1 87 ? 15.853 3.247 -6.578 1.00 84.00 87 ASP A O 1
ATOM 642 N N . PRO A 1 88 ? 15.031 4.925 -7.826 1.00 77.06 88 PRO A N 1
ATOM 643 C CA . PRO A 1 88 ? 14.617 4.052 -8.918 1.00 77.06 88 PRO A CA 1
ATOM 644 C C . PRO A 1 88 ? 15.817 3.382 -9.580 1.00 77.06 88 PRO A C 1
ATOM 646 O O . PRO A 1 88 ? 16.909 3.950 -9.626 1.00 77.06 88 PRO A O 1
ATOM 649 N N . ALA A 1 89 ? 15.592 2.206 -10.160 1.00 71.44 89 ALA A N 1
ATOM 650 C CA . ALA A 1 89 ? 16.606 1.512 -10.940 1.00 71.44 89 ALA A CA 1
ATOM 651 C C . ALA A 1 89 ? 17.179 2.401 -12.062 1.00 71.44 89 ALA A C 1
ATOM 653 O O . ALA A 1 89 ? 16.445 3.079 -12.791 1.00 71.44 89 ALA A O 1
ATOM 654 N N . GLY A 1 90 ? 18.499 2.367 -12.251 1.00 72.75 90 GLY A N 1
ATOM 655 C CA . GLY A 1 90 ? 19.165 3.023 -13.370 1.00 72.75 90 GLY A CA 1
ATOM 656 C C . GLY A 1 90 ? 19.546 4.486 -13.123 1.00 72.75 90 GLY A C 1
ATOM 657 O O . GLY A 1 90 ? 19.973 4.889 -12.048 1.00 72.75 90 GLY A O 1
ATOM 658 N N . SER A 1 91 ? 19.512 5.311 -14.175 1.00 73.81 91 SER A N 1
ATOM 659 C CA . SER A 1 91 ? 20.162 6.634 -14.152 1.00 73.81 91 SER A CA 1
ATOM 660 C C . SER A 1 91 ? 19.318 7.780 -13.583 1.00 73.81 91 SER A C 1
ATOM 662 O O . SER A 1 91 ? 19.805 8.911 -13.565 1.00 73.81 91 SER A O 1
ATOM 664 N N . ILE A 1 92 ? 18.067 7.521 -13.186 1.00 70.81 92 ILE A N 1
ATOM 665 C CA . ILE A 1 92 ? 17.135 8.539 -12.666 1.00 70.81 92 ILE A CA 1
ATOM 666 C C . ILE A 1 92 ? 17.635 9.063 -11.310 1.00 70.81 92 ILE A C 1
ATOM 668 O O . ILE A 1 92 ? 17.628 10.274 -11.078 1.00 70.81 92 ILE A O 1
ATOM 672 N N . GLY A 1 93 ? 18.190 8.167 -10.485 1.00 66.44 93 GLY A N 1
ATOM 673 C CA . GLY A 1 93 ? 18.752 8.469 -9.174 1.00 66.44 93 GLY A CA 1
ATOM 674 C C . GLY A 1 93 ? 17.699 8.836 -8.124 1.00 66.44 93 GLY A C 1
ATOM 675 O O . GLY A 1 93 ? 16.560 9.182 -8.437 1.00 66.44 93 GLY A O 1
ATOM 676 N N . ALA A 1 94 ? 18.104 8.787 -6.857 1.00 73.75 94 ALA A N 1
ATOM 677 C CA . ALA A 1 94 ? 17.222 9.041 -5.725 1.00 73.75 94 ALA A CA 1
ATOM 678 C C . ALA A 1 94 ? 16.506 10.397 -5.790 1.00 73.75 94 ALA A C 1
ATOM 680 O O . ALA A 1 94 ? 17.152 11.452 -5.806 1.00 73.75 94 ALA A O 1
ATOM 681 N N . SER A 1 95 ? 15.172 10.365 -5.721 1.00 68.06 95 SER A N 1
ATOM 682 C CA . SER A 1 95 ? 14.337 11.563 -5.619 1.00 68.06 95 SER A CA 1
ATOM 683 C C . SER A 1 95 ? 13.522 11.570 -4.331 1.00 68.06 95 SER A C 1
ATOM 685 O O . SER A 1 95 ? 13.140 10.536 -3.777 1.00 68.06 95 SER A O 1
ATOM 687 N N . GLY A 1 96 ? 13.295 12.779 -3.821 1.00 66.06 96 GLY A N 1
ATOM 688 C CA . GLY A 1 96 ? 12.427 13.008 -2.678 1.00 66.06 96 GLY A CA 1
ATOM 689 C C . GLY A 1 96 ? 10.986 13.073 -3.151 1.00 66.06 96 GLY A C 1
ATOM 690 O O . GLY A 1 96 ? 10.596 14.039 -3.794 1.00 66.06 96 GLY A O 1
ATOM 691 N N . THR A 1 97 ? 10.208 12.069 -2.787 1.00 64.62 97 THR A N 1
ATOM 692 C CA . THR A 1 97 ? 8.769 12.000 -3.043 1.00 64.62 97 THR A CA 1
ATOM 693 C C . THR A 1 97 ? 8.025 12.429 -1.782 1.00 64.62 97 THR A C 1
ATOM 695 O O . THR A 1 97 ? 8.390 12.019 -0.668 1.00 64.62 97 THR A O 1
ATOM 698 N N . VAL A 1 98 ? 7.019 13.288 -1.922 1.00 67.75 98 VAL A N 1
ATOM 699 C CA . VAL A 1 98 ? 6.194 13.714 -0.787 1.00 67.75 98 VAL A CA 1
ATOM 700 C C . VAL A 1 98 ? 4.942 12.857 -0.796 1.00 67.75 98 VAL A C 1
ATOM 702 O O . VAL A 1 98 ? 4.105 13.001 -1.668 1.00 67.75 98 VAL A O 1
ATOM 705 N N . TYR A 1 99 ? 4.827 11.959 0.182 1.00 75.06 99 TYR A N 1
ATOM 706 C CA . TYR A 1 99 ? 3.590 11.212 0.391 1.00 75.06 99 TYR A CA 1
ATOM 707 C C . TYR A 1 99 ? 2.829 11.779 1.572 1.00 75.06 99 TYR A C 1
ATOM 709 O O . TYR A 1 99 ? 3.399 12.033 2.640 1.00 75.06 99 TYR A O 1
ATOM 717 N N . GLU A 1 100 ? 1.525 11.889 1.397 1.00 80.12 100 GLU A N 1
ATOM 718 C CA . GLU A 1 100 ? 0.556 11.927 2.472 1.00 80.12 100 GLU A CA 1
ATOM 719 C C . GLU A 1 100 ? -0.142 10.557 2.507 1.00 80.12 100 GLU A C 1
ATOM 721 O O . GLU A 1 100 ? -0.826 10.164 1.567 1.00 80.12 100 GLU A O 1
ATOM 726 N N . SER A 1 101 ? 0.043 9.775 3.577 1.00 89.06 101 SER A N 1
ATOM 727 C CA . SER A 1 101 ? -0.524 8.419 3.644 1.00 89.06 101 SER A CA 1
ATOM 728 C C . SER A 1 101 ? -1.097 8.050 5.005 1.00 89.06 101 SER A C 1
ATOM 730 O O . SER A 1 101 ? -0.649 8.523 6.044 1.00 89.06 101 SER A O 1
ATOM 732 N N . GLY A 1 102 ? -2.102 7.179 5.023 1.00 91.31 102 GLY A N 1
ATOM 733 C CA . GLY A 1 102 ? -2.698 6.734 6.274 1.00 91.31 102 GLY A CA 1
ATOM 734 C C . GLY A 1 102 ? -3.772 5.679 6.095 1.00 91.31 102 GLY A C 1
ATOM 735 O O . GLY A 1 102 ? -4.131 5.288 4.983 1.00 91.31 102 GLY A O 1
ATOM 736 N N . VAL A 1 103 ? -4.301 5.211 7.225 1.00 95.62 103 VAL A N 1
ATOM 737 C CA . VAL A 1 103 ? -5.414 4.259 7.253 1.00 95.62 103 VAL A CA 1
ATOM 738 C C . VAL A 1 103 ? -6.628 4.917 7.892 1.00 95.62 103 VAL A C 1
ATOM 740 O O . VAL A 1 103 ? -6.621 5.230 9.081 1.00 95.62 103 VAL A O 1
ATOM 743 N N . TYR A 1 104 ? -7.688 5.129 7.115 1.00 96.44 104 TYR A N 1
ATOM 744 C CA . TYR A 1 104 ? -8.990 5.518 7.648 1.00 96.44 104 TYR A CA 1
ATOM 745 C C . TYR A 1 104 ? -9.575 4.375 8.468 1.00 96.44 104 TYR A C 1
ATOM 747 O O . TYR A 1 104 ? -9.581 3.235 8.009 1.00 96.44 104 TYR A O 1
ATOM 755 N N . PHE A 1 105 ? -10.121 4.681 9.643 1.00 97.56 105 PHE A N 1
ATOM 756 C CA . PHE A 1 105 ? -10.786 3.703 10.494 1.00 97.56 105 PHE A CA 1
ATOM 757 C C . PHE A 1 105 ? -12.205 4.165 10.828 1.00 97.56 105 PHE A C 1
ATOM 759 O O . PHE A 1 105 ? -12.399 5.102 11.608 1.00 97.56 105 PHE A O 1
ATOM 766 N N . SER A 1 106 ? -13.212 3.490 10.264 1.00 97.94 106 SER A N 1
ATOM 767 C CA . SER A 1 106 ? -14.616 3.924 10.359 1.00 97.94 106 SER A CA 1
ATOM 768 C C . SER A 1 106 ? -15.156 4.101 11.794 1.00 97.94 106 SER A C 1
ATOM 770 O O . SER A 1 106 ? -15.850 5.082 12.047 1.00 97.94 106 SER A O 1
ATOM 772 N N . PRO A 1 107 ? -14.805 3.275 12.807 1.00 97.62 107 PRO A N 1
ATOM 773 C CA . PRO A 1 107 ? -15.262 3.477 14.185 1.00 97.62 107 PRO A CA 1
ATOM 774 C C . PRO A 1 107 ? -14.669 4.724 14.851 1.00 97.62 107 PRO A C 1
ATOM 776 O O . PRO A 1 107 ? -15.269 5.263 15.780 1.00 97.62 107 PRO A O 1
ATOM 779 N N . LEU A 1 108 ? -13.496 5.179 14.398 1.00 95.75 108 LEU A N 1
ATOM 780 C CA . LEU A 1 108 ? -12.930 6.474 14.782 1.00 95.75 108 LEU A CA 1
ATOM 781 C C . LEU A 1 108 ? -13.566 7.620 13.978 1.00 95.75 108 LEU A C 1
ATOM 783 O O . LEU A 1 108 ? -13.632 8.746 14.471 1.00 95.75 108 LEU A O 1
ATOM 787 N N . GLY A 1 109 ? -14.015 7.345 12.752 1.00 95.19 109 GLY A N 1
ATOM 788 C CA . GLY A 1 109 ? -14.497 8.351 11.810 1.00 95.19 109 GLY A CA 1
ATOM 789 C C . GLY A 1 109 ? -13.377 9.239 11.261 1.00 95.19 109 GLY A C 1
ATOM 790 O O . GLY A 1 109 ? -13.646 10.348 10.805 1.00 95.19 109 GLY A O 1
ATOM 791 N N . ASN A 1 110 ? -12.118 8.798 11.357 1.00 93.62 110 ASN A N 1
ATOM 792 C CA . ASN A 1 110 ? -10.940 9.553 10.934 1.00 93.62 110 ASN A CA 1
ATOM 793 C C . ASN A 1 110 ? -9.756 8.616 10.621 1.00 93.62 110 ASN A C 1
ATOM 795 O O . ASN A 1 110 ? -9.827 7.408 10.859 1.00 93.62 110 ASN A O 1
ATOM 799 N N . PHE A 1 111 ? -8.669 9.181 10.103 1.00 92.81 111 PHE A N 1
ATOM 800 C CA . PHE A 1 111 ? -7.419 8.481 9.823 1.00 92.81 111 PHE A CA 1
ATOM 801 C C . PHE A 1 111 ? -6.584 8.223 11.082 1.00 92.81 111 PHE A C 1
ATOM 803 O O . PHE A 1 111 ? -6.520 9.047 11.999 1.00 92.81 111 PHE A O 1
ATOM 810 N N . LEU A 1 112 ? -5.928 7.062 11.100 1.00 93.25 112 LEU A N 1
ATOM 811 C CA . LEU A 1 112 ? -4.932 6.656 12.083 1.00 93.25 112 LEU A CA 1
ATOM 812 C C . LEU A 1 112 ? -3.592 7.320 11.740 1.00 93.25 112 LEU A C 1
ATOM 814 O O . LEU A 1 112 ? -2.798 6.772 10.983 1.00 93.25 112 LEU A O 1
ATOM 818 N N . THR A 1 113 ? -3.367 8.516 12.278 1.00 88.44 113 THR A N 1
ATOM 819 C CA . THR A 1 113 ? -2.124 9.277 12.093 1.00 88.44 113 THR A CA 1
ATOM 820 C C . THR A 1 113 ? -1.874 10.224 13.272 1.00 88.44 113 THR A C 1
ATOM 822 O O . THR A 1 113 ? -2.808 10.627 13.968 1.00 88.44 113 THR A O 1
ATOM 825 N N . THR A 1 114 ? -0.620 10.608 13.482 1.00 79.25 114 THR A N 1
ATOM 826 C CA . THR A 1 114 ? -0.173 11.702 14.352 1.00 79.25 114 THR A CA 1
ATOM 827 C C . THR A 1 114 ? -0.219 13.079 13.680 1.00 79.25 114 THR A C 1
ATOM 829 O O . THR A 1 114 ? -0.208 14.086 14.391 1.00 79.25 114 THR A O 1
ATOM 832 N N . ASP A 1 115 ? -0.294 13.144 12.349 1.00 70.69 115 ASP A N 1
ATOM 833 C CA . ASP A 1 115 ? -0.336 14.377 11.555 1.00 70.69 115 ASP A CA 1
ATOM 834 C C . ASP A 1 115 ? -1.691 14.598 10.845 1.00 70.69 115 ASP A C 1
ATOM 836 O O . ASP A 1 115 ? -2.718 14.018 11.206 1.00 70.69 115 ASP A O 1
ATOM 840 N N . SER A 1 116 ? -1.772 15.589 9.955 1.00 54.16 116 SER A N 1
ATOM 841 C CA . SER A 1 116 ? -3.041 16.243 9.623 1.00 54.16 116 SER A CA 1
ATOM 842 C C . SER A 1 116 ? -3.723 15.757 8.336 1.00 54.16 116 SER A C 1
ATOM 844 O O . SER A 1 116 ? -3.878 16.527 7.388 1.00 54.16 116 SER A O 1
ATOM 846 N N . PHE A 1 117 ? -4.324 14.562 8.401 1.00 60.25 117 PHE A N 1
ATOM 847 C CA . PHE A 1 117 ? -5.619 14.273 7.743 1.00 60.25 117 PHE A CA 1
ATOM 848 C C . PHE A 1 117 ? -6.808 14.960 8.464 1.00 60.25 117 PHE A C 1
ATOM 850 O O . PHE A 1 117 ? -7.964 14.828 8.069 1.00 60.25 117 PHE A O 1
ATOM 857 N N . GLY A 1 118 ? -6.527 15.668 9.571 1.00 55.88 118 GLY A N 1
ATOM 858 C CA . GLY A 1 118 ? -7.465 16.293 10.508 1.00 55.88 118 GLY A CA 1
ATOM 859 C C . GLY A 1 118 ? -6.734 16.811 11.759 1.00 55.88 118 GLY A C 1
ATOM 860 O O . GLY A 1 118 ? -5.580 17.218 11.674 1.00 55.88 118 GLY A O 1
ATOM 861 N N . ALA A 1 119 ? -7.368 16.777 12.941 1.00 64.56 119 ALA A N 1
ATOM 862 C CA . ALA A 1 119 ? -6.741 17.200 14.209 1.00 64.56 119 ALA A CA 1
ATOM 863 C C . ALA A 1 119 ? -5.606 16.273 14.718 1.00 64.56 119 ALA A C 1
ATOM 865 O O . ALA A 1 119 ? -5.043 16.563 15.774 1.00 64.56 119 ALA A O 1
ATOM 866 N N . GLY A 1 120 ? -5.291 15.192 13.984 1.00 75.94 120 GLY A N 1
ATOM 867 C CA . GLY A 1 120 ? -4.351 14.138 14.377 1.00 75.94 120 GLY A CA 1
ATOM 868 C C . GLY A 1 120 ? -4.815 13.348 15.606 1.00 75.94 120 GLY A C 1
ATOM 869 O O . GLY A 1 120 ? -5.626 13.811 16.415 1.00 75.94 120 GLY A O 1
ATOM 870 N N . LEU A 1 121 ? -4.312 12.128 15.768 1.00 87.19 121 LEU A N 1
ATOM 871 C CA . LEU A 1 121 ? -4.374 11.420 17.042 1.00 87.19 121 LEU A CA 1
ATOM 872 C C . LEU A 1 121 ? -3.239 11.900 17.960 1.00 87.19 121 LEU A C 1
ATOM 874 O O . LEU A 1 121 ? -2.203 12.371 17.486 1.00 87.19 121 LEU A O 1
ATOM 878 N N . PRO A 1 122 ? -3.393 11.778 19.291 1.00 87.06 122 PRO A N 1
ATOM 879 C CA . PRO A 1 122 ? -2.305 12.065 20.215 1.00 87.06 122 PRO A CA 1
ATOM 880 C C . PRO A 1 122 ? -1.065 11.244 19.867 1.00 87.06 122 PRO A C 1
ATOM 882 O O . PRO A 1 122 ? -1.168 10.048 19.586 1.00 87.06 122 PRO A O 1
ATOM 885 N N . SER A 1 123 ? 0.106 11.873 19.932 1.00 83.12 123 SER A N 1
ATOM 886 C CA . SER A 1 123 ? 1.358 11.161 19.712 1.00 83.12 123 SER A CA 1
ATOM 887 C C . SER A 1 123 ? 1.578 10.087 20.781 1.00 83.12 123 SER A C 1
ATOM 889 O O . SER A 1 123 ? 1.387 10.327 21.977 1.00 83.12 123 SER A O 1
ATOM 891 N N . ILE A 1 124 ? 2.001 8.913 20.327 1.00 86.75 124 ILE A N 1
ATOM 892 C CA . ILE A 1 124 ? 2.404 7.769 21.146 1.00 86.75 124 ILE A CA 1
ATOM 893 C C . ILE A 1 124 ? 3.862 7.416 20.826 1.00 86.75 124 ILE A C 1
ATOM 895 O O . ILE A 1 124 ? 4.448 7.967 19.898 1.00 86.75 124 ILE A O 1
ATOM 899 N N . ALA A 1 125 ? 4.465 6.529 21.611 1.00 87.31 125 ALA A N 1
ATOM 900 C CA . ALA A 1 125 ? 5.813 6.035 21.354 1.00 87.31 125 ALA A CA 1
ATOM 901 C C . ALA A 1 125 ? 5.769 4.707 20.584 1.00 87.31 125 ALA A C 1
ATOM 903 O O . ALA A 1 125 ? 4.841 3.917 20.759 1.00 87.31 125 ALA A O 1
ATOM 904 N N . PHE A 1 126 ? 6.807 4.441 19.793 1.00 92.19 126 PHE A N 1
ATOM 905 C CA . PHE A 1 126 ? 7.110 3.083 19.352 1.00 92.19 126 PHE A CA 1
ATOM 906 C C . PHE A 1 126 ? 7.531 2.219 20.548 1.00 92.19 126 PHE A C 1
ATOM 908 O O . PHE A 1 126 ? 8.240 2.687 21.441 1.00 92.19 126 PHE A O 1
ATOM 915 N N . GLU A 1 127 ? 7.114 0.955 20.551 1.00 93.81 127 GLU A N 1
ATOM 916 C CA . GLU A 1 127 ? 7.587 -0.051 21.506 1.00 93.81 127 GLU A CA 1
ATOM 917 C C . GLU A 1 127 ? 8.993 -0.539 21.152 1.00 93.81 127 GLU A C 1
ATOM 919 O O . GLU A 1 127 ? 9.817 -0.766 22.038 1.00 93.81 127 GLU A O 1
ATOM 924 N N . SER A 1 128 ? 9.279 -0.680 19.856 1.00 93.25 128 SER A N 1
ATOM 925 C CA . SER A 1 128 ? 10.603 -1.037 19.357 1.00 93.25 128 SER A CA 1
ATOM 926 C C . SER A 1 128 ? 10.866 -0.418 17.990 1.00 93.25 128 SER A C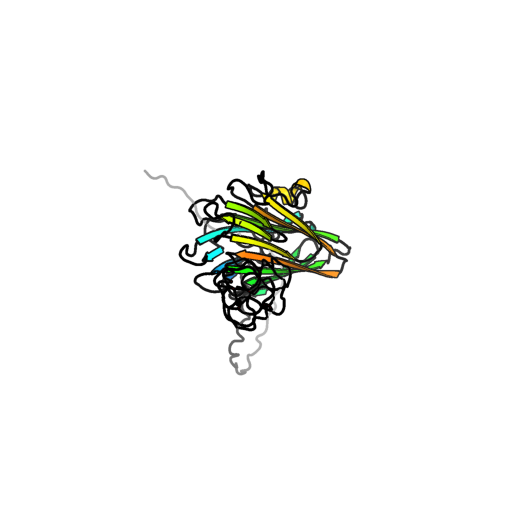 1
ATOM 928 O O . SER A 1 128 ? 9.943 -0.202 17.203 1.00 93.25 128 SER A O 1
ATOM 930 N N . THR A 1 129 ? 12.133 -0.125 17.711 1.00 94.50 129 THR A N 1
ATOM 931 C CA . THR A 1 129 ? 12.597 0.333 16.402 1.00 94.50 129 THR A CA 1
ATOM 932 C C . THR A 1 129 ? 13.930 -0.324 16.059 1.00 94.50 129 THR A C 1
ATOM 934 O O . THR A 1 129 ? 14.764 -0.604 16.922 1.00 94.50 129 THR A O 1
ATOM 937 N N . THR A 1 130 ? 14.121 -0.575 14.774 1.00 94.94 130 THR A N 1
ATOM 938 C CA . THR A 1 130 ? 15.356 -1.023 14.130 1.00 94.94 130 THR A CA 1
ATOM 939 C C . THR A 1 130 ? 15.550 -0.192 12.859 1.00 94.94 130 THR A C 1
ATOM 941 O O . THR A 1 130 ? 14.756 0.703 12.577 1.00 94.94 130 THR A O 1
ATOM 944 N N . THR A 1 131 ? 16.588 -0.476 12.073 1.00 93.69 131 THR A N 1
ATOM 945 C CA . THR A 1 131 ? 16.802 0.208 10.789 1.00 93.69 131 THR A CA 1
ATOM 946 C C . THR A 1 131 ? 15.731 -0.116 9.752 1.00 93.69 131 THR A C 1
ATOM 948 O O . THR A 1 131 ? 15.449 0.728 8.919 1.00 93.69 131 THR A O 1
ATOM 951 N N . THR A 1 132 ? 15.116 -1.300 9.797 1.00 95.38 132 THR A N 1
ATOM 952 C CA . THR A 1 132 ? 14.133 -1.755 8.794 1.00 95.38 132 THR A CA 1
ATOM 953 C C . THR A 1 132 ? 12.752 -2.016 9.378 1.00 95.38 132 THR A C 1
ATOM 955 O O . THR A 1 132 ? 11.843 -2.377 8.642 1.00 95.38 132 THR A O 1
ATOM 958 N N . SER A 1 133 ? 12.553 -1.860 10.686 1.00 96.62 133 SER A N 1
ATOM 959 C CA . SER A 1 133 ? 11.274 -2.170 11.321 1.00 96.62 133 SER A CA 1
ATOM 960 C C . SER A 1 133 ? 10.965 -1.280 12.519 1.00 96.62 133 SER A C 1
ATOM 962 O O . SER A 1 133 ? 11.869 -0.891 13.257 1.00 96.62 133 SER A O 1
ATOM 964 N N . ALA A 1 134 ? 9.684 -1.001 12.740 1.00 96.44 134 ALA A N 1
ATOM 965 C CA . ALA A 1 134 ? 9.165 -0.322 13.918 1.00 96.44 134 ALA A CA 1
ATOM 966 C C . ALA A 1 134 ? 7.855 -0.971 14.383 1.00 96.44 134 ALA A C 1
ATOM 968 O O . ALA A 1 134 ? 7.031 -1.378 13.562 1.00 96.44 134 ALA A O 1
ATOM 969 N N . SER A 1 135 ? 7.639 -1.049 15.697 1.00 97.25 135 SER A N 1
ATOM 970 C CA . SER A 1 135 ? 6.415 -1.602 16.284 1.00 97.25 135 SER A CA 1
ATOM 971 C C . SER A 1 135 ? 5.771 -0.649 17.283 1.00 97.25 135 SER A C 1
ATOM 973 O O . SER A 1 135 ? 6.459 0.065 18.015 1.00 97.25 135 SER A O 1
ATOM 975 N N . SER A 1 136 ? 4.445 -0.644 17.341 1.00 96.75 136 SER A N 1
ATOM 976 C CA . SER A 1 136 ? 3.663 0.180 18.262 1.00 96.75 136 SER A CA 1
ATOM 977 C C . SER A 1 136 ? 2.392 -0.540 18.702 1.00 96.75 136 SER A C 1
ATOM 979 O O . SER A 1 136 ? 1.842 -1.378 17.985 1.00 96.75 136 SER A O 1
ATOM 981 N N . VAL A 1 137 ? 1.905 -0.180 19.888 1.00 96.75 137 VAL A N 1
ATOM 982 C CA . VAL A 1 137 ? 0.621 -0.646 20.415 1.00 96.75 137 VAL A CA 1
ATOM 983 C C . VAL A 1 137 ? -0.213 0.561 20.810 1.00 96.75 137 VAL A C 1
ATOM 985 O O . VAL A 1 137 ? 0.264 1.471 21.492 1.00 96.75 137 VAL A O 1
ATOM 988 N N . PHE A 1 138 ? -1.472 0.581 20.382 1.00 96.06 138 PHE A N 1
ATOM 989 C CA . PHE A 1 138 ? -2.387 1.676 20.688 1.00 96.06 138 PHE A CA 1
ATOM 990 C C . PHE A 1 138 ? -3.833 1.220 20.812 1.00 96.06 138 PHE A C 1
ATOM 992 O O . PHE A 1 138 ? -4.205 0.099 20.475 1.00 96.06 138 PHE A O 1
ATOM 999 N N . THR A 1 139 ? -4.674 2.097 21.354 1.00 96.94 139 THR A N 1
ATOM 1000 C CA . THR A 1 139 ? -6.107 1.844 21.494 1.00 96.94 139 THR A CA 1
ATOM 1001 C C . THR A 1 139 ? -6.890 3.043 21.001 1.00 96.94 139 THR A C 1
ATOM 1003 O O . THR A 1 139 ? -6.644 4.170 21.430 1.00 96.94 139 THR A O 1
ATOM 1006 N N . VAL A 1 140 ? -7.866 2.802 20.132 1.00 95.81 140 VAL A N 1
ATOM 1007 C CA . VAL A 1 140 ? -8.728 3.848 19.580 1.00 95.81 140 VAL A CA 1
ATOM 1008 C C . VAL A 1 140 ? -10.131 3.304 19.337 1.00 95.81 140 VAL A C 1
ATOM 1010 O O . VAL A 1 140 ? -10.300 2.155 18.944 1.00 95.81 140 VAL A O 1
ATOM 1013 N N . ALA A 1 141 ? -11.153 4.107 19.647 1.00 96.50 141 ALA A N 1
ATOM 1014 C CA . ALA A 1 141 ? -12.568 3.745 19.491 1.00 96.50 141 ALA A CA 1
ATOM 1015 C C . ALA A 1 141 ? -12.974 2.381 20.109 1.00 96.50 141 ALA A C 1
ATOM 1017 O O . ALA A 1 141 ? -13.903 1.730 19.641 1.00 96.50 141 ALA A O 1
ATOM 1018 N N . GLY A 1 142 ? -12.291 1.939 21.174 1.00 97.50 142 GLY A N 1
ATOM 1019 C CA . GLY A 1 142 ? -12.549 0.641 21.812 1.00 97.50 142 GLY A CA 1
ATOM 1020 C C . GLY A 1 142 ? -11.938 -0.563 21.084 1.00 97.50 142 GLY A C 1
ATOM 1021 O O . GLY A 1 142 ? -12.361 -1.690 21.323 1.00 97.50 142 GLY A O 1
ATOM 1022 N N . PHE A 1 143 ? -10.949 -0.344 20.222 1.00 98.62 143 PHE A N 1
ATOM 1023 C CA . PHE A 1 143 ? -10.146 -1.380 19.574 1.00 98.62 143 PHE A CA 1
ATOM 1024 C C . PHE A 1 143 ? -8.689 -1.248 19.995 1.00 98.62 143 PHE A C 1
ATOM 1026 O O . PHE A 1 143 ? -8.188 -0.136 20.142 1.00 98.62 143 PHE A O 1
ATOM 1033 N N . GLU A 1 144 ? -8.029 -2.382 20.184 1.00 98.56 144 GLU A N 1
ATOM 1034 C CA . GLU A 1 144 ? -6.600 -2.486 20.478 1.00 98.56 144 GLU A CA 1
ATOM 1035 C C . GLU A 1 144 ? -5.863 -2.870 19.193 1.00 98.56 144 GLU A C 1
ATOM 1037 O O . GLU A 1 144 ? -6.301 -3.780 18.490 1.00 98.56 144 GLU A O 1
ATOM 1042 N N . PHE A 1 145 ? -4.770 -2.178 18.893 1.00 98.62 145 PHE A N 1
ATOM 1043 C CA . PHE A 1 145 ? -3.959 -2.372 17.698 1.00 98.62 145 PHE A CA 1
ATOM 1044 C C . PHE A 1 145 ? -2.536 -2.724 18.103 1.00 98.62 145 PHE A C 1
ATOM 1046 O O . PHE A 1 145 ? -1.952 -2.034 18.937 1.00 98.62 145 PHE A O 1
ATOM 1053 N N . HIS A 1 146 ? -1.986 -3.753 17.469 1.00 98.50 146 HIS A N 1
ATOM 1054 C CA . HIS A 1 146 ? -0.559 -4.056 17.460 1.00 98.50 146 HIS A CA 1
ATOM 1055 C C . HIS A 1 146 ? -0.088 -3.863 16.025 1.00 98.50 146 HIS A C 1
ATOM 1057 O O . HIS A 1 146 ? -0.472 -4.616 15.129 1.00 98.50 146 HIS A O 1
ATOM 1063 N N . LEU A 1 147 ? 0.682 -2.806 15.796 1.00 98.44 147 LEU A N 1
ATOM 1064 C CA . LEU A 1 147 ? 1.190 -2.448 14.483 1.00 98.44 147 LEU A CA 1
ATOM 1065 C C . LEU A 1 147 ? 2.664 -2.828 14.394 1.00 98.44 147 LEU A C 1
ATOM 1067 O O . LEU A 1 147 ? 3.472 -2.418 15.223 1.00 98.44 147 LEU A O 1
ATOM 1071 N N . THR A 1 148 ? 3.013 -3.584 13.358 1.00 98.06 148 THR A N 1
ATOM 1072 C CA . THR A 1 148 ? 4.401 -3.794 12.935 1.00 98.06 148 THR A CA 1
ATOM 1073 C C . THR A 1 148 ? 4.585 -3.230 11.538 1.00 98.06 148 THR A C 1
ATOM 1075 O O . THR A 1 148 ? 3.823 -3.550 10.631 1.00 98.06 148 THR A O 1
ATOM 1078 N N . GLN A 1 149 ? 5.606 -2.405 11.364 1.00 97.56 149 GLN A N 1
ATOM 1079 C CA . GLN A 1 149 ? 5.961 -1.754 10.110 1.00 97.56 149 GLN A CA 1
ATOM 1080 C C . GLN A 1 149 ? 7.338 -2.258 9.725 1.00 97.56 149 GLN A C 1
ATOM 1082 O O . GLN A 1 149 ? 8.248 -2.196 10.547 1.00 97.56 149 GLN A O 1
ATOM 1087 N N . THR A 1 150 ? 7.482 -2.817 8.533 1.00 96.19 150 THR A N 1
ATOM 1088 C CA . THR A 1 150 ? 8.715 -3.467 8.091 1.00 96.19 150 THR A CA 1
ATOM 1089 C C . THR A 1 150 ? 8.994 -3.091 6.656 1.00 96.19 150 THR A C 1
ATOM 1091 O O . THR A 1 150 ? 8.130 -3.225 5.798 1.00 96.19 150 THR A O 1
ATOM 1094 N N . LEU A 1 151 ? 10.211 -2.645 6.403 1.00 93.56 151 LEU A N 1
ATOM 1095 C CA . LEU A 1 151 ? 10.733 -2.467 5.069 1.00 93.56 151 LEU A CA 1
ATOM 1096 C C . LEU A 1 151 ? 11.365 -3.786 4.617 1.00 93.56 151 LEU A C 1
ATOM 1098 O O . LEU A 1 151 ? 12.272 -4.296 5.282 1.00 93.56 151 LEU A O 1
ATOM 1102 N N . ALA A 1 152 ? 10.847 -4.351 3.528 1.00 90.12 152 ALA A N 1
ATOM 1103 C CA . ALA A 1 152 ? 11.404 -5.549 2.916 1.00 90.12 152 ALA A CA 1
ATOM 1104 C C . ALA A 1 152 ? 12.841 -5.290 2.411 1.00 90.12 152 ALA A C 1
ATOM 1106 O O . ALA A 1 152 ? 13.222 -4.127 2.202 1.00 90.12 152 ALA A O 1
ATOM 1107 N N . PRO A 1 153 ? 13.661 -6.342 2.230 1.00 85.06 153 PRO A N 1
ATOM 1108 C CA . PRO A 1 153 ? 14.911 -6.218 1.483 1.00 85.06 153 PRO A CA 1
ATOM 1109 C C . PRO A 1 153 ? 14.658 -5.527 0.135 1.00 85.06 153 PRO A C 1
ATOM 1111 O O . PRO A 1 153 ? 13.641 -5.797 -0.497 1.00 85.06 153 PRO A O 1
ATOM 1114 N N . ALA A 1 154 ? 15.541 -4.613 -0.269 1.00 83.75 154 ALA A N 1
ATOM 1115 C CA . ALA A 1 154 ? 15.456 -4.006 -1.596 1.00 83.75 154 ALA A CA 1
ATOM 1116 C C . ALA A 1 154 ? 15.813 -5.041 -2.673 1.00 83.75 154 ALA A C 1
ATOM 1118 O O . ALA A 1 154 ? 16.731 -5.842 -2.460 1.00 83.75 154 ALA A O 1
ATOM 1119 N N . SER A 1 155 ? 15.134 -4.980 -3.815 1.00 78.12 155 SER A N 1
ATOM 1120 C CA . SER A 1 155 ? 15.573 -5.590 -5.075 1.00 78.12 155 SER A CA 1
ATOM 1121 C C . SER A 1 155 ? 16.198 -4.516 -5.974 1.00 78.12 155 SER A C 1
ATOM 1123 O O . SER A 1 155 ? 16.250 -3.349 -5.589 1.00 78.12 155 SER A O 1
ATOM 1125 N N . SER A 1 156 ? 16.693 -4.882 -7.162 1.00 71.00 156 SER A N 1
ATOM 1126 C CA . SER A 1 156 ? 17.098 -3.877 -8.160 1.00 71.00 156 SER A CA 1
ATOM 1127 C C . SER A 1 156 ? 15.917 -3.035 -8.639 1.00 71.00 156 SER A C 1
ATOM 1129 O O . SER A 1 156 ? 16.104 -1.878 -8.997 1.00 71.00 156 SER A O 1
ATOM 1131 N N . GLU A 1 157 ? 14.714 -3.605 -8.614 1.00 69.81 157 GLU A N 1
ATOM 1132 C CA . GLU A 1 157 ? 13.511 -3.014 -9.190 1.00 69.81 157 GLU A CA 1
ATOM 1133 C C . GLU A 1 157 ? 12.724 -2.160 -8.191 1.00 69.81 157 GLU A C 1
ATOM 1135 O O . GLU A 1 157 ? 11.978 -1.263 -8.597 1.00 69.81 157 GLU A O 1
ATOM 1140 N N . GLY A 1 158 ? 12.891 -2.381 -6.882 1.00 83.44 158 GLY A N 1
ATOM 1141 C CA . GLY A 1 158 ? 12.136 -1.619 -5.900 1.00 83.44 158 GLY A CA 1
ATOM 1142 C C . GLY A 1 158 ? 12.233 -2.060 -4.444 1.00 83.44 158 GLY A C 1
ATOM 1143 O O . GLY A 1 158 ? 13.099 -2.826 -4.016 1.00 83.44 158 GLY A O 1
ATOM 1144 N N . SER A 1 159 ? 11.305 -1.519 -3.658 1.00 87.81 159 SER A N 1
ATOM 1145 C CA . SER A 1 159 ? 11.188 -1.734 -2.217 1.00 87.81 159 SER A CA 1
ATOM 1146 C C . SER A 1 159 ? 9.733 -1.763 -1.772 1.00 87.81 159 SER A C 1
ATOM 1148 O O . SER A 1 159 ? 8.910 -1.001 -2.272 1.00 87.81 159 SER A O 1
ATOM 1150 N N . THR A 1 160 ? 9.439 -2.548 -0.733 1.00 90.81 160 THR A N 1
ATOM 1151 C CA . THR A 1 160 ? 8.077 -2.659 -0.189 1.00 90.81 160 THR A CA 1
ATOM 1152 C C . THR A 1 160 ? 8.033 -2.348 1.304 1.00 90.81 160 THR A C 1
ATOM 1154 O O . THR A 1 160 ? 8.672 -3.017 2.121 1.00 90.81 160 THR A O 1
ATOM 1157 N N . LEU A 1 161 ? 7.227 -1.354 1.682 1.00 93.50 161 LEU A N 1
ATOM 1158 C CA . LEU A 1 161 ? 6.844 -1.085 3.066 1.00 93.50 161 LEU A CA 1
ATOM 1159 C C . LEU A 1 161 ? 5.612 -1.924 3.427 1.00 93.50 161 LEU A C 1
ATOM 1161 O O . LEU A 1 161 ? 4.515 -1.707 2.917 1.00 93.50 161 LEU A O 1
ATOM 1165 N N . ILE A 1 162 ? 5.785 -2.859 4.356 1.00 95.50 162 ILE A N 1
ATOM 1166 C CA . ILE A 1 162 ? 4.738 -3.749 4.857 1.00 95.50 162 ILE A CA 1
ATOM 1167 C C . ILE A 1 162 ? 4.289 -3.259 6.229 1.00 95.50 162 ILE A C 1
ATOM 1169 O O . ILE A 1 162 ? 5.078 -3.207 7.172 1.00 95.50 162 ILE A O 1
ATOM 1173 N N . GLN A 1 163 ? 3.006 -2.950 6.375 1.00 97.62 163 GLN A N 1
ATOM 1174 C CA . GLN A 1 163 ? 2.420 -2.544 7.650 1.00 97.62 163 GLN A CA 1
ATOM 1175 C C . GLN A 1 163 ? 1.318 -3.520 8.035 1.00 97.62 163 GLN A C 1
ATOM 1177 O O . GLN A 1 163 ? 0.289 -3.637 7.374 1.00 97.62 163 GLN A O 1
ATOM 1182 N N . ARG A 1 164 ? 1.565 -4.256 9.114 1.00 98.25 164 ARG A N 1
ATOM 1183 C CA . ARG A 1 164 ? 0.692 -5.299 9.636 1.00 98.25 164 ARG A CA 1
ATOM 1184 C C . ARG A 1 164 ? 0.017 -4.802 10.905 1.00 98.25 164 ARG A C 1
ATOM 1186 O O . ARG A 1 164 ? 0.677 -4.611 11.923 1.00 98.25 164 ARG A O 1
ATOM 1193 N N . TYR A 1 165 ? -1.297 -4.654 10.840 1.00 98.56 165 TYR A N 1
ATOM 1194 C CA . TYR A 1 165 ? -2.168 -4.289 11.947 1.00 98.56 165 TYR A CA 1
ATOM 1195 C C . TYR A 1 165 ? -2.857 -5.546 12.476 1.00 98.56 165 TYR A C 1
ATOM 1197 O O . TYR A 1 165 ? -3.731 -6.102 11.812 1.00 98.56 165 TYR A O 1
ATOM 1205 N N . GLU A 1 166 ? -2.504 -5.994 13.675 1.00 98.56 166 GLU A N 1
ATOM 1206 C CA . GLU A 1 166 ? -3.328 -6.937 14.429 1.00 98.56 166 GLU A CA 1
ATOM 1207 C C . GLU A 1 166 ? -4.326 -6.149 15.283 1.00 98.56 166 GLU A C 1
ATOM 1209 O O . GLU A 1 166 ? -3.952 -5.359 16.149 1.00 98.56 166 GLU A O 1
ATOM 1214 N N . ILE A 1 167 ? -5.613 -6.332 14.997 1.00 98.69 167 ILE A N 1
ATOM 1215 C CA . ILE A 1 167 ? -6.706 -5.505 15.504 1.00 98.69 167 ILE A CA 1
ATOM 1216 C C . ILE A 1 167 ? -7.610 -6.372 16.364 1.00 98.69 167 ILE A C 1
ATOM 1218 O O . ILE A 1 167 ? -8.210 -7.326 15.872 1.00 98.69 167 ILE A O 1
ATOM 1222 N N . THR A 1 168 ? -7.761 -6.012 17.634 1.00 98.75 168 THR A N 1
ATOM 1223 C CA . THR A 1 168 ? -8.627 -6.714 18.582 1.00 98.75 168 THR A CA 1
ATOM 1224 C C . THR A 1 168 ? -9.820 -5.848 18.965 1.00 98.75 168 THR A C 1
ATOM 1226 O O . THR A 1 168 ? -9.669 -4.731 19.464 1.00 98.75 168 THR A O 1
ATOM 1229 N N . ASN A 1 169 ? -11.031 -6.376 18.784 1.00 98.56 169 ASN A N 1
ATOM 1230 C CA . ASN A 1 169 ? -12.253 -5.682 19.183 1.00 98.56 169 ASN A CA 1
ATOM 1231 C C . ASN A 1 169 ? -12.439 -5.755 20.709 1.00 98.56 169 ASN A C 1
ATOM 1233 O O . ASN A 1 169 ? -12.662 -6.832 21.265 1.00 98.56 169 ASN A O 1
ATOM 1237 N N . ARG A 1 170 ? -12.392 -4.605 21.391 1.00 98.38 170 ARG A N 1
ATOM 1238 C CA . ARG A 1 170 ? -12.623 -4.468 22.843 1.00 98.38 170 ARG A CA 1
ATOM 1239 C C . ARG A 1 170 ? -13.893 -3.666 23.166 1.00 98.38 170 ARG A C 1
ATOM 1241 O O . ARG A 1 170 ? -14.078 -3.239 24.303 1.00 98.38 170 ARG A O 1
ATOM 1248 N N . THR A 1 171 ? -14.779 -3.463 22.191 1.00 97.50 171 THR A N 1
ATOM 1249 C CA . THR A 1 171 ? -15.954 -2.579 22.320 1.00 97.50 171 THR A CA 1
ATOM 1250 C C . THR A 1 171 ? -17.084 -3.160 23.175 1.00 97.50 171 THR A C 1
ATOM 1252 O O . THR A 1 171 ? -17.992 -2.434 23.574 1.00 97.50 171 THR A O 1
ATOM 1255 N N . GLY A 1 172 ? -17.062 -4.466 23.461 1.00 97.19 172 GLY A N 1
ATOM 1256 C CA . GLY A 1 172 ? -18.141 -5.163 24.163 1.00 97.19 172 GLY A CA 1
ATOM 1257 C C . GLY A 1 172 ? -19.249 -5.702 23.252 1.00 97.19 172 GLY A C 1
ATOM 1258 O O . GLY A 1 172 ? -20.143 -6.387 23.746 1.0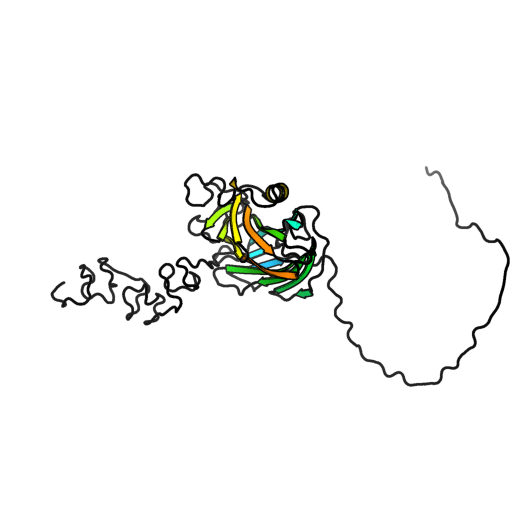0 97.19 172 GLY A O 1
ATOM 1259 N N . ALA A 1 173 ? -19.194 -5.454 21.939 1.00 97.25 173 ALA A N 1
ATOM 1260 C CA . ALA A 1 173 ? -20.166 -5.950 20.965 1.00 97.25 173 ALA A CA 1
ATOM 1261 C C . ALA A 1 173 ? -19.492 -6.406 19.663 1.00 97.25 173 ALA A C 1
ATOM 1263 O O . ALA A 1 173 ? -18.321 -6.130 19.425 1.00 97.25 173 ALA A O 1
ATOM 1264 N N . SER A 1 174 ? -20.233 -7.124 18.816 1.00 98.19 174 SER A N 1
ATOM 1265 C CA . SER A 1 174 ? -19.796 -7.377 17.439 1.00 98.19 174 SER A CA 1
ATOM 1266 C C . SER A 1 174 ? -19.880 -6.083 16.634 1.00 98.19 174 SER A C 1
ATOM 1268 O O . SER A 1 174 ? -20.911 -5.412 16.688 1.00 98.19 174 SER A O 1
ATOM 1270 N N . VAL A 1 175 ? -18.830 -5.749 15.884 1.00 98.25 175 VAL A N 1
ATOM 1271 C CA . VAL A 1 175 ? -18.749 -4.506 15.101 1.00 98.25 175 VAL A CA 1
ATOM 1272 C C . VAL A 1 175 ? -18.345 -4.826 13.668 1.00 98.25 175 VAL A C 1
ATOM 1274 O O . VAL A 1 175 ? -17.408 -5.593 13.444 1.00 98.25 175 VAL A O 1
ATOM 1277 N N . THR A 1 176 ? -19.050 -4.222 12.713 1.00 98.38 176 THR A N 1
ATOM 1278 C CA . THR A 1 176 ? -18.642 -4.165 11.306 1.00 98.38 176 THR A CA 1
ATOM 1279 C C . THR A 1 176 ? -18.007 -2.807 11.049 1.00 98.38 176 THR A C 1
ATOM 1281 O O . THR A 1 176 ? -18.580 -1.787 11.433 1.00 98.38 176 THR A O 1
ATOM 1284 N N . PHE A 1 177 ? -16.822 -2.789 10.451 1.00 98.25 177 PHE A N 1
ATOM 1285 C CA . PHE A 1 177 ? -16.051 -1.573 10.221 1.00 98.25 177 PHE A CA 1
ATOM 1286 C C . PHE A 1 177 ? -15.265 -1.641 8.915 1.00 98.25 177 PHE A C 1
ATOM 1288 O O . PHE A 1 177 ? -15.023 -2.726 8.389 1.00 98.25 177 PHE A O 1
ATOM 1295 N N . LYS A 1 178 ? -14.857 -0.476 8.417 1.00 98.31 178 LYS A N 1
ATOM 1296 C CA . LYS A 1 178 ? -14.042 -0.330 7.212 1.00 98.31 178 LYS A CA 1
ATOM 1297 C C . LYS A 1 178 ? -12.658 0.178 7.577 1.00 98.31 178 LYS A C 1
ATOM 1299 O O . LYS A 1 178 ? -12.515 1.010 8.481 1.00 98.31 178 LYS A O 1
ATOM 1304 N N . LEU A 1 179 ? -11.673 -0.301 6.834 1.00 98.44 179 LEU A N 1
ATOM 1305 C CA . LEU A 1 179 ? -10.343 0.283 6.762 1.00 98.44 179 LEU A CA 1
ATOM 1306 C C . LEU A 1 179 ? -10.123 0.773 5.335 1.00 98.44 179 LEU A C 1
ATOM 1308 O O . LEU A 1 179 ? -10.436 0.042 4.399 1.00 98.44 179 LEU A O 1
ATOM 1312 N N . VAL A 1 180 ? -9.621 1.999 5.176 1.00 97.56 180 VAL A N 1
ATOM 1313 C CA . VAL A 1 180 ? -9.221 2.527 3.861 1.00 97.56 180 VAL A CA 1
ATOM 1314 C C . VAL A 1 180 ? -7.753 2.900 3.916 1.00 97.56 180 VAL A C 1
ATOM 1316 O O . VAL A 1 180 ? -7.398 3.842 4.624 1.00 97.56 180 VAL A O 1
ATOM 1319 N N . ARG A 1 181 ? -6.901 2.179 3.187 1.00 96.31 181 ARG A N 1
ATOM 1320 C CA . ARG A 1 181 ? -5.537 2.635 2.923 1.00 96.31 181 ARG A CA 1
ATOM 1321 C C . ARG A 1 181 ? -5.606 3.763 1.903 1.00 96.31 181 ARG A C 1
ATOM 1323 O O . ARG A 1 181 ? -6.200 3.580 0.850 1.00 96.31 181 ARG A O 1
ATOM 1330 N N . HIS A 1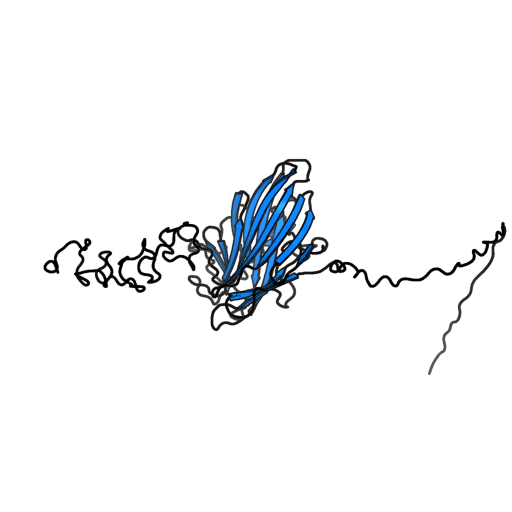 182 ? -5.023 4.904 2.237 1.00 93.62 182 HIS A N 1
ATOM 1331 C CA . HIS A 1 182 ? -4.949 6.086 1.389 1.00 93.62 182 HIS A CA 1
ATOM 1332 C C . HIS A 1 182 ? -3.488 6.489 1.211 1.00 93.62 182 HIS A C 1
ATOM 1334 O O . HIS A 1 182 ? -2.737 6.486 2.192 1.00 93.62 182 HIS A O 1
ATOM 1340 N N . VAL A 1 183 ? -3.117 6.818 -0.021 1.00 91.19 183 VAL A N 1
ATOM 1341 C CA . VAL A 1 183 ? -1.841 7.434 -0.384 1.00 91.19 183 VAL A CA 1
ATOM 1342 C C . VAL A 1 183 ? -2.142 8.541 -1.391 1.00 91.19 183 VAL A C 1
ATOM 1344 O O . VAL A 1 183 ? -2.990 8.380 -2.267 1.00 91.19 183 VAL A O 1
ATOM 1347 N N . ASP A 1 184 ? -1.499 9.672 -1.186 1.00 84.00 184 ASP A N 1
ATOM 1348 C CA . ASP A 1 184 ? -1.524 10.869 -2.017 1.00 84.00 184 ASP A CA 1
ATOM 1349 C C . ASP A 1 184 ? -0.049 11.217 -2.231 1.00 84.00 184 ASP A C 1
ATOM 1351 O O . ASP A 1 184 ? 0.627 11.633 -1.279 1.00 84.00 184 ASP A O 1
ATOM 1355 N N . GLY A 1 185 ? 0.493 10.822 -3.382 1.00 74.44 185 GLY A N 1
ATOM 1356 C CA . GLY A 1 185 ? 1.918 10.893 -3.664 1.00 74.44 185 GLY A CA 1
ATOM 1357 C C . GLY A 1 185 ? 2.232 11.931 -4.717 1.00 74.44 18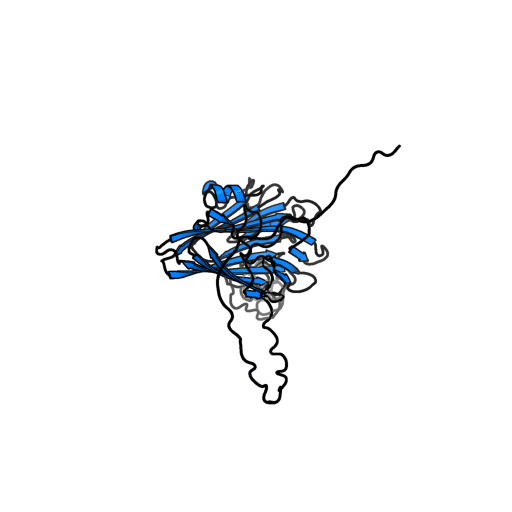5 GLY A C 1
ATOM 1358 O O . GLY A 1 185 ? 1.911 11.740 -5.876 1.00 74.44 185 GLY A O 1
ATOM 1359 N N . ASP A 1 186 ? 2.966 12.965 -4.313 1.00 74.62 186 ASP A N 1
ATOM 1360 C CA . ASP A 1 186 ? 3.626 13.885 -5.231 1.00 74.62 186 ASP A CA 1
ATOM 1361 C C . ASP A 1 186 ? 4.931 13.231 -5.724 1.00 74.62 186 ASP A C 1
ATOM 1363 O O . ASP A 1 186 ? 5.976 13.280 -5.039 1.00 74.62 186 ASP A O 1
ATOM 1367 N N . LEU A 1 187 ? 4.897 12.610 -6.905 1.00 73.44 187 LEU A N 1
ATOM 1368 C CA . LEU A 1 187 ? 6.087 12.021 -7.519 1.00 73.44 187 LEU A CA 1
ATOM 1369 C C . LEU A 1 187 ? 6.806 13.087 -8.354 1.00 73.44 187 LEU A C 1
ATOM 1371 O O . LEU A 1 187 ? 6.359 13.496 -9.410 1.00 73.44 187 LEU A O 1
ATOM 1375 N N . TYR A 1 188 ? 7.939 13.584 -7.849 1.00 73.00 188 TYR A N 1
ATOM 1376 C CA . TYR A 1 188 ? 8.685 14.6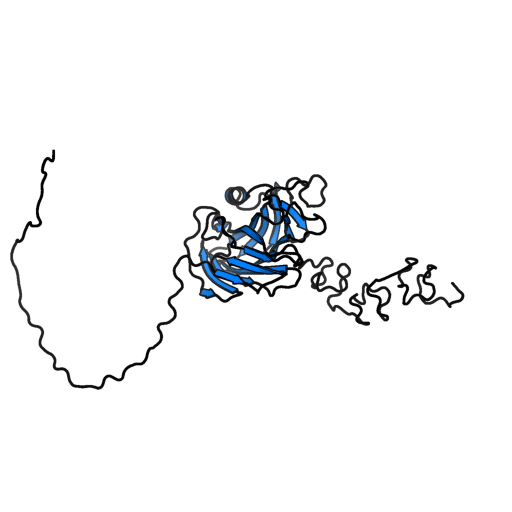83 -8.478 1.00 73.00 188 TYR A CA 1
ATOM 1377 C C . TYR A 1 188 ? 9.939 14.163 -9.200 1.00 73.00 188 TYR A C 1
ATOM 1379 O O . TYR A 1 188 ? 11.067 14.536 -8.848 1.00 73.00 188 TYR A O 1
ATOM 1387 N N . PHE A 1 189 ? 9.784 13.254 -10.165 1.00 70.44 189 PHE A N 1
ATOM 1388 C CA . PHE A 1 189 ? 10.914 12.703 -10.927 1.00 70.44 189 PHE A CA 1
ATOM 1389 C C . PHE A 1 189 ? 11.181 13.486 -12.215 1.00 70.44 189 PHE A C 1
ATOM 1391 O O . PHE A 1 189 ? 12.347 13.712 -12.553 1.00 70.44 189 PHE A O 1
ATOM 1398 N N . ASP A 1 190 ? 10.143 13.986 -12.889 1.00 70.38 190 ASP A N 1
ATOM 1399 C CA . ASP A 1 190 ? 10.284 14.830 -14.086 1.00 70.38 190 ASP A CA 1
ATOM 1400 C C . ASP A 1 190 ? 10.366 16.344 -13.785 1.00 70.38 190 ASP A C 1
ATOM 1402 O O . ASP A 1 190 ? 10.631 17.171 -14.668 1.00 70.38 190 ASP A O 1
ATOM 1406 N N . GLY A 1 191 ? 10.196 16.721 -12.515 1.00 70.62 191 GLY A N 1
ATOM 1407 C CA . GLY A 1 191 ? 10.154 18.109 -12.063 1.00 70.62 191 GLY A CA 1
ATOM 1408 C C . GLY A 1 191 ? 8.753 18.733 -12.060 1.00 70.62 191 GLY A C 1
ATOM 1409 O O . GLY A 1 191 ? 8.632 19.960 -11.940 1.00 70.62 191 GLY A O 1
ATOM 1410 N N . THR A 1 192 ? 7.707 17.921 -12.191 1.00 77.12 192 THR A N 1
ATOM 1411 C CA . THR A 1 192 ? 6.298 18.286 -12.037 1.00 77.12 192 THR A CA 1
ATOM 1412 C C . THR A 1 192 ? 5.669 17.555 -10.843 1.00 77.12 192 THR A C 1
ATOM 1414 O O . THR A 1 192 ? 6.277 16.671 -10.263 1.00 77.12 192 THR A O 1
ATOM 1417 N N . LEU A 1 193 ? 4.491 18.011 -10.406 1.00 76.06 193 LEU A N 1
ATOM 1418 C CA . LEU A 1 193 ? 3.678 17.376 -9.348 1.00 76.06 193 LEU A CA 1
ATOM 1419 C C . LEU A 1 193 ? 2.442 16.727 -9.977 1.00 76.06 193 LEU A C 1
ATOM 1421 O O . LEU A 1 193 ? 1.319 16.912 -9.515 1.00 76.06 193 LEU A O 1
ATOM 1425 N N . VAL A 1 194 ? 2.610 16.224 -11.195 1.00 81.62 194 VAL A N 1
ATOM 1426 C CA . VAL A 1 194 ? 1.496 15.755 -11.997 1.00 81.62 194 VAL A CA 1
ATOM 1427 C C . VAL A 1 194 ? 1.774 14.311 -12.328 1.00 81.62 194 VAL A C 1
ATOM 1429 O O . VAL A 1 194 ? 2.684 14.003 -13.085 1.00 81.62 194 VAL A O 1
ATOM 1432 N N . ASP A 1 195 ? 0.908 13.465 -11.814 1.00 83.19 195 ASP A N 1
ATOM 1433 C CA . ASP A 1 195 ? 1.049 12.028 -11.799 1.00 83.19 195 ASP A CA 1
ATOM 1434 C C . ASP A 1 195 ? -0.087 11.388 -12.591 1.00 83.19 195 ASP A C 1
ATOM 1436 O O . ASP A 1 195 ? -1.069 12.013 -12.996 1.00 83.19 195 ASP A O 1
ATOM 1440 N N . ARG A 1 196 ? 0.044 10.110 -12.884 1.00 87.25 196 ARG A N 1
ATOM 1441 C CA . ARG A 1 196 ? -1.050 9.294 -13.404 1.00 87.25 196 ARG A CA 1
ATOM 1442 C C . ARG A 1 196 ? -1.310 8.191 -12.408 1.00 87.25 196 ARG A C 1
ATOM 1444 O O . ARG A 1 196 ? -0.452 7.860 -11.602 1.00 87.25 196 ARG A O 1
ATOM 1451 N N . GLY A 1 197 ? -2.491 7.598 -12.475 1.00 87.38 197 GLY A N 1
ATOM 1452 C CA . GLY A 1 197 ? -2.792 6.443 -11.648 1.00 87.38 197 GLY A CA 1
ATOM 1453 C C . GLY A 1 197 ? -3.638 5.422 -12.369 1.00 87.38 197 GLY A C 1
ATOM 1454 O O . GLY A 1 197 ? -4.264 5.713 -13.390 1.00 87.38 197 GLY A O 1
ATOM 1455 N N . GLY A 1 198 ? -3.649 4.217 -11.822 1.00 86.94 198 GLY A N 1
ATOM 1456 C CA . GLY A 1 198 ? -4.415 3.116 -12.366 1.00 86.94 198 GLY A CA 1
ATOM 1457 C C . GLY A 1 198 ? -4.853 2.116 -11.310 1.00 86.94 198 GLY A C 1
ATOM 1458 O O . GLY A 1 198 ? -4.438 2.156 -10.149 1.00 86.94 198 GLY A O 1
ATOM 1459 N N . ILE A 1 199 ? -5.749 1.229 -11.727 1.00 84.94 199 ILE A N 1
ATOM 1460 C CA . ILE A 1 199 ? -6.236 0.106 -10.929 1.00 84.94 199 ILE A CA 1
ATOM 1461 C C . ILE A 1 199 ? -5.982 -1.167 -11.733 1.00 84.94 199 ILE A C 1
ATOM 1463 O O . ILE A 1 199 ? -6.532 -1.322 -12.820 1.00 84.94 199 ILE A O 1
ATOM 1467 N N . SER A 1 200 ? -5.195 -2.091 -11.184 1.00 77.38 200 SER A N 1
ATOM 1468 C CA . SER A 1 200 ? -4.925 -3.403 -11.778 1.00 77.38 200 SER A CA 1
ATOM 1469 C C . SER A 1 200 ? -5.115 -4.499 -10.735 1.00 77.38 200 SER A C 1
ATOM 1471 O O . SER A 1 200 ? -4.438 -4.497 -9.712 1.00 77.38 200 SER A O 1
ATOM 1473 N N . SER A 1 201 ? -6.037 -5.434 -10.989 1.00 73.56 201 SER A N 1
ATOM 1474 C CA . SER A 1 201 ? -6.376 -6.547 -10.088 1.00 73.56 201 SER A CA 1
ATOM 1475 C C . SER A 1 201 ? -6.619 -6.097 -8.633 1.00 73.56 201 SER A C 1
ATOM 1477 O O . SER A 1 201 ? -7.692 -5.574 -8.317 1.00 73.56 201 SER A O 1
ATOM 1479 N N . ASP A 1 202 ? -5.635 -6.272 -7.750 1.00 73.94 202 ASP A N 1
ATOM 1480 C CA . ASP A 1 202 ? -5.660 -5.949 -6.323 1.00 73.94 202 ASP A CA 1
ATOM 1481 C C . ASP A 1 202 ? -4.805 -4.727 -5.940 1.00 73.94 202 ASP A C 1
ATOM 1483 O O . ASP A 1 202 ? -4.813 -4.296 -4.778 1.00 73.94 202 ASP A O 1
ATOM 1487 N N . THR A 1 203 ? -4.103 -4.167 -6.922 1.00 83.38 203 THR A N 1
ATOM 1488 C CA . THR A 1 203 ? -3.146 -3.080 -6.782 1.00 83.38 203 THR A CA 1
ATOM 1489 C C . THR A 1 203 ? -3.734 -1.811 -7.376 1.00 83.38 203 THR A C 1
ATOM 1491 O O . THR A 1 203 ? -4.119 -1.748 -8.544 1.00 83.38 203 THR A O 1
ATOM 1494 N N . VAL A 1 204 ? -3.800 -0.764 -6.564 1.00 90.06 204 VAL A N 1
ATOM 1495 C CA . VAL A 1 204 ? -4.061 0.594 -7.049 1.00 90.06 204 VAL A CA 1
ATOM 1496 C C . VAL A 1 204 ? -2.770 1.380 -6.933 1.00 90.06 204 VAL A C 1
ATOM 1498 O O . VAL A 1 204 ? -2.061 1.254 -5.935 1.00 90.06 204 VAL A O 1
ATOM 1501 N N . TYR A 1 205 ? -2.440 2.130 -7.973 1.00 89.44 205 TYR A N 1
ATOM 1502 C CA . TYR A 1 205 ? -1.106 2.681 -8.132 1.00 89.44 205 TYR A CA 1
ATOM 1503 C C . TYR A 1 205 ? -1.112 4.062 -8.768 1.00 89.44 205 TYR A C 1
ATOM 1505 O O . TYR A 1 205 ? -2.072 4.451 -9.437 1.00 89.44 205 TYR A O 1
ATOM 1513 N N . GLU A 1 206 ? -0.015 4.773 -8.558 1.00 88.44 206 GLU A N 1
ATOM 1514 C CA . GLU A 1 206 ? 0.336 6.036 -9.190 1.00 88.44 206 GLU A CA 1
ATOM 1515 C C . GLU A 1 206 ? 1.765 5.980 -9.744 1.00 88.44 206 GLU A C 1
ATOM 1517 O O . GLU A 1 206 ? 2.570 5.136 -9.343 1.00 88.44 206 GLU A O 1
ATOM 1522 N N . PHE A 1 207 ? 2.060 6.830 -10.718 1.00 86.12 207 PHE A N 1
ATOM 1523 C CA . PHE A 1 207 ? 3.372 6.959 -11.346 1.00 86.12 207 PHE A CA 1
ATOM 1524 C C . PHE A 1 207 ? 3.560 8.377 -11.895 1.00 86.12 207 PHE A C 1
ATOM 1526 O O . PHE A 1 207 ? 2.571 9.049 -12.1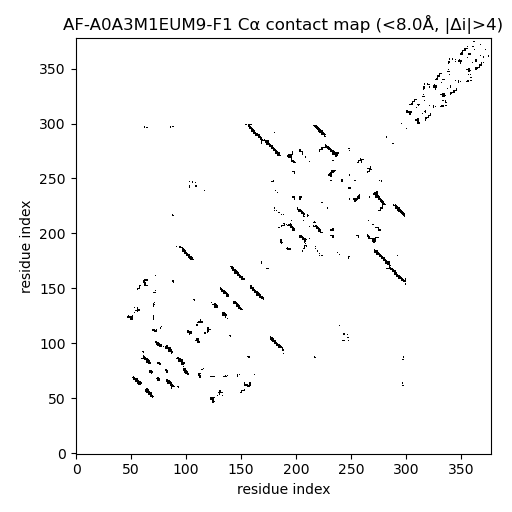99 1.00 86.12 207 PHE A O 1
ATOM 1533 N N . ASP A 1 208 ? 4.811 8.822 -12.036 1.00 84.62 208 ASP A N 1
ATOM 1534 C CA . ASP A 1 208 ? 5.132 10.176 -12.510 1.00 84.62 208 ASP A CA 1
ATOM 1535 C C . ASP A 1 208 ? 4.542 10.414 -13.911 1.00 84.62 208 ASP A C 1
ATOM 1537 O O . ASP A 1 208 ? 4.565 9.541 -14.787 1.00 84.62 208 ASP A O 1
ATOM 1541 N N . GLY A 1 209 ? 3.986 11.602 -14.150 1.00 80.06 209 GLY A N 1
ATOM 1542 C CA . GLY A 1 209 ? 3.309 11.919 -15.408 1.00 80.06 209 GLY A CA 1
ATOM 1543 C C . GLY A 1 209 ? 4.210 11.886 -16.647 1.00 80.06 209 GLY A C 1
ATOM 1544 O O . GLY A 1 209 ? 3.685 11.779 -17.764 1.00 80.06 209 GLY A O 1
ATOM 1545 N N . GLY A 1 210 ? 5.531 11.979 -16.465 1.00 76.00 210 GLY A N 1
ATOM 1546 C CA . GLY A 1 210 ? 6.540 11.851 -17.513 1.00 76.00 210 GLY A CA 1
ATOM 1547 C C . GLY A 1 210 ? 6.894 10.409 -17.895 1.00 76.00 210 GLY A C 1
ATOM 1548 O O . GLY A 1 210 ? 7.624 10.217 -18.872 1.00 76.00 210 GLY A O 1
ATOM 1549 N N . ASP A 1 211 ? 6.396 9.414 -17.160 1.00 72.88 211 ASP A N 1
ATOM 1550 C CA . ASP A 1 211 ? 6.706 7.998 -17.363 1.00 72.88 211 ASP A CA 1
ATOM 1551 C C . ASP A 1 211 ? 5.848 7.335 -18.458 1.00 72.88 211 ASP A C 1
ATOM 1553 O O . ASP A 1 211 ? 4.816 7.861 -18.892 1.00 72.88 211 ASP A O 1
ATOM 1557 N N . ASP A 1 212 ? 6.270 6.150 -18.910 1.00 70.19 212 ASP A N 1
ATOM 1558 C CA . ASP A 1 212 ? 5.469 5.333 -19.825 1.00 70.19 212 ASP A CA 1
ATOM 1559 C C . ASP A 1 212 ? 4.284 4.713 -19.059 1.00 70.19 212 ASP A C 1
ATOM 1561 O O . ASP A 1 212 ? 4.504 3.906 -18.153 1.00 70.19 212 ASP A O 1
ATOM 1565 N N . PRO A 1 213 ? 3.021 5.018 -19.418 1.00 67.38 213 PRO A N 1
ATOM 1566 C CA . PRO A 1 213 ? 1.851 4.475 -18.729 1.00 67.38 213 PRO A CA 1
ATOM 1567 C C . PRO A 1 213 ? 1.701 2.955 -18.845 1.00 67.38 213 PRO A C 1
ATOM 1569 O O . PRO A 1 213 ? 0.931 2.364 -18.091 1.00 67.38 213 PRO A O 1
ATOM 1572 N N . HIS A 1 214 ? 2.403 2.315 -19.779 1.00 66.81 214 HIS A N 1
ATOM 1573 C CA . HIS A 1 214 ? 2.417 0.863 -19.920 1.00 66.81 214 HIS A CA 1
ATOM 1574 C C . HIS A 1 214 ? 3.632 0.213 -19.254 1.00 66.81 214 HIS A C 1
ATOM 1576 O O . HIS A 1 214 ? 3.640 -1.007 -19.105 1.00 66.81 214 HIS A O 1
ATOM 1582 N N . GLN A 1 215 ? 4.644 0.992 -18.851 1.00 67.94 215 GLN A N 1
ATOM 1583 C CA . GLN A 1 215 ? 5.879 0.480 -18.252 1.00 67.94 215 GLN A CA 1
ATOM 1584 C C . GLN A 1 215 ? 6.529 1.452 -17.244 1.00 67.94 215 GLN A C 1
ATOM 1586 O O . GLN A 1 215 ? 7.727 1.742 -17.376 1.00 67.94 215 GLN A O 1
ATOM 1591 N N . PRO A 1 216 ? 5.805 1.927 -16.213 1.00 70.88 216 PRO A N 1
ATOM 1592 C CA . PRO A 1 216 ? 6.334 2.949 -15.323 1.00 70.88 216 PRO A CA 1
ATOM 1593 C C . PRO A 1 216 ? 7.552 2.452 -14.529 1.00 70.88 216 PRO A C 1
ATOM 1595 O O . PRO A 1 216 ? 7.637 1.298 -14.105 1.00 70.88 216 PRO A O 1
ATOM 1598 N N . THR A 1 217 ? 8.518 3.339 -14.338 1.00 67.00 217 THR A N 1
ATOM 1599 C CA . THR A 1 217 ? 9.746 3.171 -13.545 1.00 67.00 217 THR A CA 1
ATOM 1600 C C . THR A 1 217 ? 9.683 3.915 -12.205 1.00 67.00 217 THR A C 1
ATOM 1602 O O . THR A 1 217 ? 10.374 3.558 -11.252 1.00 67.00 217 THR A O 1
ATOM 1605 N N . THR A 1 218 ? 8.805 4.912 -12.103 1.00 76.12 218 THR A N 1
ATOM 1606 C CA . THR A 1 218 ? 8.564 5.777 -10.935 1.00 76.12 218 THR A CA 1
ATOM 1607 C C . THR A 1 218 ? 7.252 5.413 -10.240 1.00 76.12 218 THR A C 1
ATOM 1609 O O . THR A 1 218 ? 6.417 6.250 -9.930 1.00 76.12 218 THR A O 1
ATOM 1612 N N . PHE A 1 219 ? 7.041 4.118 -10.043 1.00 81.94 219 PHE A N 1
ATOM 1613 C CA . PHE A 1 219 ? 5.771 3.559 -9.596 1.00 81.94 219 PHE A CA 1
ATOM 1614 C C . PHE A 1 219 ? 5.616 3.585 -8.071 1.00 81.94 219 PHE A C 1
ATOM 1616 O O . PHE A 1 219 ? 6.553 3.258 -7.336 1.00 81.94 219 PHE A O 1
ATOM 1623 N N . VAL A 1 220 ? 4.405 3.887 -7.602 1.00 87.94 220 VAL A N 1
ATOM 1624 C CA . VAL A 1 220 ? 3.970 3.636 -6.228 1.00 87.94 220 VAL A CA 1
ATOM 1625 C C . VAL A 1 220 ? 2.642 2.903 -6.224 1.00 87.94 220 VAL A C 1
ATOM 1627 O O . VAL A 1 220 ? 1.642 3.393 -6.736 1.00 87.94 220 VAL A O 1
ATOM 1630 N N . GLY A 1 221 ? 2.615 1.727 -5.606 1.00 89.25 221 GLY A N 1
ATOM 1631 C CA . GLY A 1 221 ? 1.421 0.889 -5.512 1.00 89.25 221 GLY A CA 1
ATOM 1632 C C . GLY A 1 221 ? 0.984 0.670 -4.074 1.00 89.25 221 GLY A C 1
ATOM 1633 O O . GLY A 1 221 ? 1.807 0.649 -3.157 1.00 89.25 221 GLY A O 1
ATOM 1634 N N . ILE A 1 222 ? -0.312 0.445 -3.866 1.00 92.06 222 ILE A N 1
ATOM 1635 C CA . ILE A 1 222 ? -0.838 -0.098 -2.614 1.00 92.06 222 ILE A CA 1
ATOM 1636 C C . ILE A 1 222 ? -1.638 -1.377 -2.840 1.00 92.06 222 ILE A C 1
ATOM 1638 O O . ILE A 1 222 ? -2.436 -1.479 -3.770 1.00 92.06 222 ILE A O 1
ATOM 1642 N N . GLN A 1 223 ? -1.448 -2.315 -1.914 1.00 91.44 223 GLN A N 1
ATOM 1643 C CA . GLN A 1 223 ? -2.262 -3.515 -1.749 1.00 91.44 223 GLN A CA 1
ATOM 1644 C C . GLN A 1 223 ? -2.737 -3.615 -0.299 1.00 91.44 223 GLN A C 1
ATOM 1646 O O . GLN A 1 223 ? -2.016 -3.246 0.637 1.00 91.44 223 GLN A O 1
ATOM 1651 N N . SER A 1 224 ? -3.938 -4.155 -0.092 1.00 90.56 224 SER A N 1
ATOM 1652 C CA . SER A 1 224 ? -4.572 -4.264 1.224 1.00 90.56 224 SER A CA 1
ATOM 1653 C C . SER A 1 224 ? -5.175 -5.656 1.436 1.00 90.56 224 SER A C 1
ATOM 1655 O O . SER A 1 224 ? -6.172 -6.026 0.816 1.00 90.56 224 SER A O 1
ATOM 1657 N N . LEU A 1 225 ? -4.593 -6.425 2.358 1.00 91.12 225 LEU A N 1
ATOM 1658 C CA . LEU A 1 225 ? -4.951 -7.813 2.647 1.00 91.12 225 LEU A CA 1
ATOM 1659 C C . LEU A 1 225 ? -5.683 -7.949 3.988 1.00 91.12 225 LEU A C 1
ATOM 1661 O O . LEU A 1 225 ? -5.319 -7.328 4.991 1.00 91.12 225 LEU A O 1
ATOM 1665 N N . GLY A 1 226 ? -6.667 -8.848 4.021 1.00 90.19 226 GLY A N 1
ATOM 1666 C CA . GLY A 1 226 ? -7.502 -9.138 5.188 1.00 90.19 226 GLY A CA 1
ATOM 1667 C C . GLY A 1 226 ? -8.907 -8.544 5.076 1.00 90.19 226 GLY A C 1
ATOM 1668 O O . GLY A 1 226 ? -9.134 -7.549 4.393 1.00 90.19 226 GLY A O 1
ATOM 1669 N N . GLY A 1 227 ? -9.871 -9.164 5.759 1.00 93.75 227 GLY A N 1
ATOM 1670 C CA . GLY A 1 227 ? -11.279 -8.778 5.640 1.00 93.75 227 GLY A CA 1
ATOM 1671 C C . GLY A 1 227 ? -11.859 -9.132 4.270 1.00 93.75 227 GLY A C 1
ATOM 1672 O O . GLY A 1 227 ? -11.375 -10.034 3.593 1.00 93.75 227 GLY A O 1
ATOM 1673 N N . THR A 1 228 ? -12.935 -8.454 3.888 1.00 94.94 228 THR A N 1
ATOM 1674 C CA . THR A 1 228 ? -13.520 -8.511 2.543 1.00 94.94 228 THR A CA 1
ATOM 1675 C C . THR A 1 228 ? -13.072 -7.276 1.775 1.00 94.94 228 THR A C 1
ATOM 1677 O O . THR A 1 228 ? -13.263 -6.167 2.265 1.00 94.94 228 THR A O 1
ATOM 1680 N N . TYR A 1 229 ? -12.463 -7.459 0.606 1.00 93.00 229 TYR A N 1
ATOM 1681 C CA . TYR A 1 229 ? -12.120 -6.353 -0.287 1.00 93.00 229 TYR A CA 1
ATOM 1682 C C . TYR A 1 229 ? -13.399 -5.696 -0.825 1.00 93.00 229 TYR A C 1
ATOM 1684 O O . TYR A 1 229 ? -14.275 -6.392 -1.342 1.00 93.00 229 TYR A O 1
ATOM 1692 N N . ASP A 1 230 ? -13.508 -4.372 -0.699 1.00 91.62 230 ASP A N 1
ATOM 1693 C CA . ASP A 1 230 ? -14.688 -3.611 -1.134 1.00 91.62 230 ASP A CA 1
ATOM 1694 C C . ASP A 1 230 ? -14.461 -2.861 -2.452 1.00 91.62 230 ASP A C 1
ATOM 1696 O O . ASP A 1 230 ? -15.425 -2.550 -3.154 1.00 91.62 230 ASP A O 1
ATOM 1700 N N . GLY A 1 231 ? -13.206 -2.545 -2.776 1.00 92.81 231 GLY A N 1
ATOM 1701 C CA . GLY A 1 231 ? -12.827 -1.813 -3.981 1.00 92.81 231 GLY A CA 1
ATOM 1702 C C . GLY A 1 231 ? -11.737 -0.774 -3.739 1.00 92.81 231 GLY A C 1
ATOM 1703 O O . GLY A 1 231 ? -11.346 -0.495 -2.601 1.00 92.81 231 GLY A O 1
ATOM 1704 N N . ALA A 1 232 ? -11.278 -0.175 -4.831 1.00 95.25 232 ALA A N 1
ATOM 1705 C CA . ALA A 1 232 ? -10.285 0.895 -4.830 1.00 95.25 232 ALA A CA 1
ATOM 1706 C C . ALA A 1 232 ? -10.753 2.111 -5.637 1.00 95.25 232 ALA A C 1
ATOM 1708 O O . ALA A 1 232 ? -11.768 2.059 -6.324 1.00 95.25 232 ALA A O 1
ATOM 1709 N N . THR A 1 233 ? -10.047 3.232 -5.558 1.00 95.12 233 THR A N 1
ATOM 1710 C CA . THR A 1 233 ? -10.301 4.392 -6.415 1.00 95.12 233 THR A CA 1
ATOM 1711 C C . THR A 1 233 ? -9.026 5.180 -6.667 1.00 95.12 233 THR A C 1
ATOM 1713 O O . THR A 1 233 ? -8.168 5.254 -5.787 1.00 95.12 233 THR A O 1
ATOM 1716 N N . VAL A 1 234 ? -8.951 5.793 -7.850 1.00 94.25 234 VAL A N 1
ATOM 1717 C CA . VAL A 1 234 ? -7.950 6.807 -8.207 1.00 94.25 234 VAL A CA 1
ATOM 1718 C C . VAL A 1 234 ? -8.681 8.131 -8.404 1.00 94.25 234 VAL A C 1
ATOM 1720 O O . VAL A 1 234 ? -9.681 8.187 -9.127 1.00 94.25 234 VAL A O 1
ATOM 1723 N N . GLN A 1 235 ? -8.235 9.198 -7.745 1.00 93.12 235 GLN A N 1
ATOM 1724 C CA . GLN A 1 235 ? -8.903 10.503 -7.757 1.00 93.12 235 GLN A CA 1
ATOM 1725 C C . GLN A 1 235 ? -7.916 11.627 -8.034 1.00 93.12 235 GLN A C 1
ATOM 1727 O O . GLN A 1 235 ? -6.879 11.693 -7.403 1.00 93.12 235 GLN A O 1
ATOM 1732 N N . ALA A 1 236 ? -8.282 12.558 -8.912 1.00 88.00 236 ALA A N 1
ATOM 1733 C CA . ALA A 1 236 ? -7.449 13.687 -9.346 1.00 88.00 236 ALA A CA 1
ATOM 1734 C C . ALA A 1 236 ? -7.367 14.858 -8.333 1.00 88.00 236 ALA A C 1
ATOM 1736 O O . ALA A 1 236 ? -7.382 16.027 -8.725 1.00 88.00 236 ALA A O 1
ATOM 1737 N N . TYR A 1 237 ? -7.486 14.562 -7.039 1.00 85.31 237 TYR A N 1
ATOM 1738 C CA . TYR A 1 237 ? -7.463 15.532 -5.944 1.00 85.31 237 TYR A CA 1
ATOM 1739 C C . TYR A 1 237 ? -7.357 14.808 -4.602 1.00 85.31 237 TYR A C 1
ATOM 1741 O O . TYR A 1 237 ? -7.891 13.706 -4.447 1.00 85.31 237 TYR A O 1
ATOM 1749 N N . ARG A 1 238 ? -6.813 15.497 -3.590 1.00 85.88 238 ARG A N 1
ATOM 1750 C CA . ARG A 1 238 ? -6.787 15.033 -2.195 1.00 85.88 238 ARG A CA 1
ATOM 1751 C C . ARG A 1 238 ? -8.149 14.519 -1.712 1.00 85.88 238 ARG A C 1
ATOM 1753 O O . ARG A 1 238 ? -9.105 15.285 -1.534 1.00 85.88 238 ARG A O 1
ATOM 1760 N N . TYR A 1 239 ? -8.236 13.215 -1.451 1.00 90.75 239 TYR A N 1
ATOM 1761 C CA . TYR A 1 239 ? -9.513 12.498 -1.302 1.00 90.75 239 TYR A CA 1
ATOM 1762 C C . TYR A 1 239 ? -9.964 12.238 0.151 1.00 90.75 239 TYR A C 1
ATOM 1764 O O . TYR A 1 239 ? -11.044 11.704 0.424 1.00 90.75 239 TYR A O 1
ATOM 1772 N N . THR A 1 240 ? -9.170 12.691 1.115 1.00 89.62 240 THR A N 1
ATOM 1773 C CA . THR A 1 240 ? -9.314 12.424 2.556 1.00 89.62 240 THR A CA 1
ATOM 1774 C C . THR A 1 240 ? -10.646 12.918 3.130 1.00 89.62 240 THR A C 1
ATOM 1776 O O . THR A 1 240 ? -11.354 12.179 3.818 1.00 89.62 240 THR A O 1
ATOM 1779 N N . ASN A 1 241 ? -11.057 14.142 2.786 1.00 90.38 241 ASN A N 1
ATOM 1780 C CA . ASN A 1 241 ? -12.330 14.722 3.228 1.00 90.38 241 ASN A CA 1
ATOM 1781 C C . ASN A 1 241 ? -13.547 13.942 2.710 1.00 90.38 241 ASN A C 1
ATOM 1783 O O . ASN A 1 241 ? -14.560 13.829 3.409 1.00 90.38 241 ASN A O 1
ATOM 1787 N N . THR A 1 242 ? -13.465 13.399 1.493 1.00 94.56 242 THR A N 1
ATOM 1788 C CA . THR A 1 242 ? -14.537 12.580 0.919 1.00 94.56 242 THR A CA 1
ATOM 1789 C C . THR A 1 242 ? -14.675 11.281 1.701 1.00 94.56 242 THR A C 1
ATOM 1791 O O . THR A 1 242 ? -15.789 10.945 2.099 1.00 94.56 242 THR A O 1
ATOM 1794 N N . ILE A 1 243 ? -13.560 10.612 2.012 1.00 95.06 243 ILE A N 1
ATOM 1795 C CA . ILE A 1 243 ? -13.557 9.392 2.831 1.00 95.06 243 ILE A CA 1
ATOM 1796 C C . ILE A 1 243 ? -14.161 9.659 4.217 1.00 95.06 243 ILE A C 1
ATOM 1798 O O . ILE A 1 243 ? -15.057 8.937 4.654 1.00 95.06 243 ILE A O 1
ATOM 1802 N N . ILE A 1 244 ? -13.726 10.728 4.895 1.00 93.81 244 ILE A N 1
ATOM 1803 C CA . ILE A 1 244 ? -14.214 11.082 6.238 1.00 93.81 244 ILE A CA 1
ATOM 1804 C C . ILE A 1 244 ? -15.717 11.380 6.224 1.00 93.81 244 ILE A C 1
ATOM 1806 O O . ILE A 1 244 ? -16.455 10.893 7.078 1.00 93.81 244 ILE A O 1
ATOM 1810 N N . SER A 1 245 ? -16.184 12.179 5.263 1.00 94.88 245 SER A N 1
ATOM 1811 C CA . SER A 1 245 ? -17.589 12.606 5.204 1.00 94.88 245 SER A CA 1
ATOM 1812 C C . SER A 1 245 ? -18.564 11.499 4.796 1.00 94.88 245 SER A C 1
ATOM 1814 O O . SER A 1 245 ? -19.746 11.597 5.127 1.00 94.88 245 SER A O 1
ATOM 1816 N N . ASN A 1 246 ? -18.084 10.455 4.114 1.00 96.75 246 ASN A N 1
ATOM 1817 C CA . ASN A 1 246 ? -18.905 9.342 3.627 1.00 96.75 246 ASN A CA 1
ATOM 1818 C C . ASN A 1 246 ? -18.716 8.038 4.414 1.00 96.75 246 ASN A C 1
ATOM 1820 O O . ASN A 1 246 ? -19.346 7.037 4.072 1.00 96.75 246 ASN A O 1
ATOM 1824 N N . ASP A 1 247 ? -17.893 8.043 5.467 1.00 96.56 247 ASP A N 1
ATOM 1825 C CA . ASP A 1 247 ? -17.555 6.843 6.237 1.00 96.56 247 ASP A CA 1
ATOM 1826 C C . ASP A 1 247 ? -16.961 5.726 5.353 1.00 96.56 247 ASP A C 1
ATOM 1828 O O . ASP A 1 247 ? -17.436 4.585 5.330 1.00 96.56 247 ASP A O 1
ATOM 1832 N N . GLY A 1 248 ? -15.952 6.088 4.551 1.00 97.00 248 GLY A N 1
ATOM 1833 C CA . GLY A 1 248 ? -15.292 5.225 3.565 1.00 97.00 248 GLY A CA 1
ATOM 1834 C C . GLY A 1 248 ? -15.370 5.758 2.130 1.00 97.00 248 GLY A C 1
ATOM 1835 O O . GLY A 1 248 ? -15.805 6.884 1.889 1.00 97.00 248 GLY A O 1
ATOM 1836 N N . ILE A 1 249 ? -14.954 4.934 1.164 1.00 97.44 249 ILE A N 1
ATOM 1837 C CA . ILE A 1 249 ? -15.065 5.237 -0.267 1.00 97.44 249 ILE A CA 1
ATOM 1838 C C . ILE A 1 249 ? -16.555 5.174 -0.671 1.00 97.44 249 ILE A C 1
ATOM 1840 O O . ILE A 1 249 ? -17.210 4.146 -0.458 1.00 97.44 249 ILE A O 1
ATOM 1844 N N . PRO A 1 250 ? -17.127 6.247 -1.249 1.00 96.44 250 PRO A N 1
ATOM 1845 C CA . PRO A 1 250 ? -18.464 6.245 -1.828 1.00 96.44 250 PRO A CA 1
ATOM 1846 C C . PRO A 1 250 ? -18.637 5.136 -2.868 1.00 96.44 250 PRO A C 1
ATOM 1848 O O . PRO A 1 250 ? -17.781 4.928 -3.725 1.00 96.44 250 PRO A O 1
ATOM 1851 N N . SER A 1 251 ? -19.793 4.471 -2.861 1.00 94.06 251 SER A N 1
ATOM 1852 C CA . SER A 1 251 ? -20.062 3.325 -3.744 1.00 94.06 251 SER A CA 1
ATOM 1853 C C . SER A 1 251 ? -19.916 3.627 -5.236 1.00 94.06 251 SER A C 1
ATOM 1855 O O . SER A 1 251 ? -19.615 2.735 -6.013 1.00 94.06 251 SER A O 1
ATOM 1857 N N . ASN A 1 252 ? -20.150 4.873 -5.650 1.00 93.00 252 ASN A N 1
ATOM 1858 C CA . ASN A 1 252 ? -20.021 5.309 -7.041 1.00 93.00 252 ASN A CA 1
ATOM 1859 C C . ASN A 1 252 ? -18.575 5.650 -7.448 1.00 93.00 252 ASN A C 1
ATOM 1861 O O . ASN A 1 252 ? -18.365 6.046 -8.588 1.00 93.00 252 ASN A O 1
ATOM 1865 N N . HIS A 1 253 ? -17.615 5.569 -6.523 1.00 94.38 253 HIS A N 1
ATOM 1866 C CA . HIS A 1 253 ? -16.184 5.759 -6.780 1.00 94.38 253 HIS A CA 1
ATOM 1867 C C . HIS A 1 253 ? -15.409 4.436 -6.644 1.00 94.38 253 HIS A C 1
ATOM 1869 O O . HIS A 1 253 ? -14.235 4.388 -6.991 1.00 94.38 253 HIS A O 1
ATOM 1875 N N . LEU A 1 254 ? -16.049 3.362 -6.161 1.00 92.81 254 LEU A N 1
ATOM 1876 C CA . LEU A 1 254 ? -15.428 2.042 -6.069 1.00 92.81 254 LEU A CA 1
ATOM 1877 C C . LEU A 1 254 ? -15.130 1.488 -7.464 1.00 92.81 254 LEU A C 1
ATOM 1879 O O . LEU A 1 254 ? -16.018 1.403 -8.310 1.00 92.81 254 LEU A O 1
ATOM 1883 N N . ASN A 1 255 ? -13.882 1.073 -7.647 1.00 90.25 255 ASN A N 1
ATOM 1884 C CA . ASN A 1 255 ? -13.278 0.567 -8.875 1.00 90.25 255 ASN A CA 1
ATOM 1885 C C . ASN A 1 255 ? -13.377 1.568 -10.031 1.00 90.25 255 ASN A C 1
ATOM 1887 O O . ASN A 1 255 ? -13.660 1.201 -11.168 1.00 90.25 255 ASN A O 1
ATOM 1891 N N . VAL A 1 256 ? -13.184 2.852 -9.712 1.00 90.00 256 VAL A N 1
ATOM 1892 C CA . VAL A 1 256 ? -13.183 3.949 -10.682 1.00 90.00 256 VAL A CA 1
ATOM 1893 C C . VAL A 1 256 ? -11.832 4.652 -10.658 1.00 90.00 256 VAL A C 1
ATOM 1895 O O . VAL A 1 256 ? -11.436 5.194 -9.618 1.00 90.00 256 VAL A O 1
ATOM 1898 N N . ALA A 1 257 ? -11.183 4.694 -11.823 1.00 90.56 257 ALA A N 1
ATOM 1899 C CA . ALA A 1 257 ? -10.113 5.633 -12.126 1.00 90.56 257 ALA A CA 1
ATOM 1900 C C . ALA A 1 257 ? -10.721 6.937 -12.671 1.00 90.56 257 ALA A C 1
ATOM 1902 O O . ALA A 1 257 ? -11.460 6.947 -13.659 1.00 90.56 257 ALA A O 1
ATOM 1903 N N . ASN A 1 258 ? -10.501 8.053 -11.973 1.00 90.31 258 ASN A N 1
ATOM 1904 C CA . ASN A 1 258 ? -11.108 9.327 -12.347 1.00 90.31 258 ASN A CA 1
ATOM 1905 C C . ASN A 1 258 ? -10.532 9.844 -13.672 1.00 90.31 258 ASN A C 1
ATOM 1907 O O . ASN A 1 258 ? -9.339 10.109 -13.775 1.00 90.31 258 ASN A O 1
ATOM 1911 N N . GLY A 1 259 ? -11.398 10.034 -14.666 1.00 86.81 259 GLY A N 1
ATOM 1912 C CA . GLY A 1 259 ? -10.981 10.530 -15.974 1.00 86.81 259 GLY A CA 1
ATOM 1913 C C . GLY A 1 259 ? -10.445 9.451 -16.911 1.00 86.81 259 GLY A C 1
ATOM 1914 O O . GLY A 1 259 ? -9.838 9.812 -17.909 1.00 86.81 259 GLY A O 1
ATOM 1915 N N . ASP A 1 260 ? -10.681 8.171 -16.618 1.00 88.75 260 ASP A N 1
ATOM 1916 C CA . ASP A 1 260 ? -10.517 7.075 -17.576 1.00 88.75 260 ASP A CA 1
ATOM 1917 C C . ASP A 1 260 ? -11.726 7.029 -18.532 1.00 88.75 260 ASP A C 1
ATOM 1919 O O . ASP A 1 260 ? -12.814 6.548 -18.195 1.00 88.75 260 ASP A O 1
ATOM 1923 N N . THR A 1 261 ? -11.573 7.608 -19.721 1.00 90.44 261 THR A N 1
ATOM 1924 C CA . THR A 1 261 ? -12.612 7.628 -20.763 1.00 90.44 261 THR A CA 1
ATOM 1925 C C . THR A 1 261 ? -12.564 6.374 -21.629 1.00 90.44 261 THR A C 1
ATOM 1927 O O . THR A 1 261 ? -13.569 6.019 -22.253 1.00 90.44 261 THR A O 1
ATOM 1930 N N . ASN A 1 262 ? -11.392 5.750 -21.730 1.00 85.12 262 ASN A N 1
ATOM 1931 C CA . ASN A 1 262 ? -11.118 4.693 -22.692 1.00 85.12 262 ASN A CA 1
ATOM 1932 C C . ASN A 1 262 ? -11.381 3.284 -22.104 1.00 85.12 262 ASN A C 1
ATOM 1934 O O . ASN A 1 262 ? -11.653 2.353 -22.866 1.00 85.12 262 ASN A O 1
ATOM 1938 N N . GLY A 1 263 ? -11.438 3.173 -20.774 1.00 83.88 263 GLY A N 1
ATOM 1939 C CA . GLY A 1 263 ? -11.772 1.972 -20.017 1.00 83.88 263 GLY A CA 1
ATOM 1940 C C . GLY A 1 263 ? -10.597 1.025 -19.774 1.00 83.88 263 GLY A C 1
ATOM 1941 O O . GLY A 1 263 ? -10.849 -0.148 -19.496 1.00 83.88 263 GLY A O 1
ATOM 1942 N N . ASP A 1 264 ? -9.354 1.487 -19.917 1.00 78.81 264 ASP A N 1
ATOM 1943 C CA . ASP A 1 264 ? -8.138 0.706 -19.658 1.00 78.81 264 ASP A CA 1
ATOM 1944 C C . ASP A 1 264 ? -7.751 0.653 -18.171 1.00 78.81 264 ASP A C 1
ATOM 1946 O O . ASP A 1 264 ? -6.819 -0.062 -17.804 1.00 78.81 264 ASP A O 1
ATOM 1950 N N . GLY A 1 265 ? -8.488 1.353 -17.303 1.00 81.00 265 GLY A N 1
ATOM 1951 C CA . GLY A 1 265 ? -8.238 1.396 -15.867 1.00 81.00 265 GLY A CA 1
ATOM 1952 C C . GLY A 1 265 ? -7.172 2.409 -15.457 1.00 81.00 265 GLY A C 1
ATOM 1953 O O . GLY A 1 265 ? -6.801 2.422 -14.281 1.00 81.00 265 GLY A O 1
ATOM 1954 N N . ILE A 1 266 ? -6.703 3.260 -16.378 1.00 82.62 266 ILE A N 1
ATOM 1955 C CA . ILE A 1 266 ? -5.673 4.280 -16.165 1.00 82.62 266 ILE A CA 1
ATOM 1956 C C . ILE A 1 266 ? -6.261 5.674 -16.415 1.00 82.62 266 ILE A C 1
ATOM 1958 O O . ILE A 1 266 ? -7.120 5.899 -17.264 1.00 82.62 266 ILE A O 1
ATOM 1962 N N . THR A 1 267 ? -5.799 6.670 -15.663 1.00 86.19 267 THR A N 1
ATOM 1963 C CA . THR A 1 267 ? -6.185 8.066 -15.898 1.00 86.19 267 THR A CA 1
ATOM 1964 C C . THR A 1 267 ? -5.682 8.564 -17.264 1.00 86.19 267 THR A C 1
ATOM 1966 O O . THR A 1 267 ? -4.472 8.581 -17.515 1.00 86.19 267 THR A O 1
ATOM 1969 N N . ASP A 1 268 ? -6.582 9.066 -18.124 1.00 83.81 268 ASP A N 1
ATOM 1970 C CA . ASP A 1 268 ? -6.220 9.558 -19.469 1.00 83.81 268 ASP A CA 1
ATOM 1971 C C . ASP A 1 268 ? -5.254 10.760 -19.426 1.00 83.81 268 ASP A C 1
ATOM 1973 O O . ASP A 1 268 ? -4.374 10.909 -20.282 1.00 83.81 268 ASP A O 1
ATOM 1977 N N . ASN A 1 269 ? -5.417 11.632 -18.426 1.00 84.62 269 ASN A N 1
ATOM 1978 C CA . ASN A 1 269 ? -4.575 12.806 -18.204 1.00 84.62 269 ASN A CA 1
ATOM 1979 C C . ASN A 1 269 ? -3.801 12.664 -16.899 1.00 84.62 269 ASN A C 1
ATOM 1981 O O . ASN A 1 269 ? -4.242 11.975 -15.984 1.00 84.62 269 ASN A O 1
ATOM 1985 N N . ALA A 1 270 ? -2.686 13.381 -16.817 1.00 80.44 270 ALA A N 1
ATOM 1986 C CA . ALA A 1 270 ? -1.923 13.483 -15.591 1.00 80.44 270 ALA A CA 1
ATOM 1987 C C . ALA A 1 270 ? -2.568 14.529 -14.645 1.00 80.44 270 ALA A C 1
ATOM 1989 O O . ALA A 1 270 ? -2.969 15.615 -15.089 1.00 80.44 270 ALA A O 1
ATOM 1990 N N . TYR A 1 271 ? -2.671 14.191 -13.360 1.00 80.06 271 TYR A N 1
ATOM 1991 C CA . TYR A 1 271 ? -3.192 14.986 -12.247 1.00 80.06 271 TYR A CA 1
ATOM 1992 C C . TYR A 1 271 ? -2.339 14.759 -10.992 1.00 80.06 271 TYR A C 1
ATOM 1994 O O . TYR A 1 271 ? -1.653 13.762 -10.892 1.00 80.06 271 TYR A O 1
ATOM 2002 N N . ASP A 1 272 ? -2.453 15.627 -9.995 1.00 80.31 272 ASP A N 1
ATOM 2003 C CA . ASP A 1 272 ? -2.088 15.272 -8.617 1.00 80.31 272 ASP A CA 1
ATOM 2004 C C . ASP A 1 272 ? -3.098 14.205 -8.137 1.00 80.31 272 ASP A C 1
ATOM 2006 O O . ASP A 1 272 ? -4.260 14.523 -7.829 1.00 80.31 272 ASP A O 1
ATOM 2010 N N . VAL A 1 273 ? -2.744 12.925 -8.318 1.00 86.38 273 VAL A N 1
ATOM 2011 C CA . VAL A 1 273 ? -3.648 11.798 -8.078 1.00 86.38 273 VAL A CA 1
ATOM 2012 C C . VAL A 1 273 ? -3.523 11.304 -6.648 1.00 86.38 273 VAL A C 1
ATOM 2014 O O . VAL A 1 273 ? -2.489 11.372 -6.011 1.00 86.38 273 VAL A O 1
ATOM 2017 N N . THR A 1 274 ? -4.616 10.743 -6.152 1.00 89.81 274 THR A N 1
ATOM 2018 C CA . THR A 1 274 ? -4.623 9.985 -4.910 1.00 89.81 274 THR A CA 1
ATOM 2019 C C . THR A 1 274 ? -5.184 8.609 -5.157 1.00 89.81 274 THR A C 1
ATOM 2021 O O . THR A 1 274 ? -6.145 8.432 -5.917 1.00 89.81 274 THR A O 1
ATOM 2024 N N . ILE A 1 275 ? -4.620 7.639 -4.457 1.00 93.44 275 ILE A N 1
ATOM 2025 C CA . ILE A 1 275 ? -5.007 6.242 -4.525 1.00 93.44 275 ILE A CA 1
ATOM 2026 C C . ILE A 1 275 ? -5.583 5.795 -3.189 1.00 93.44 275 ILE A C 1
ATOM 2028 O O . ILE A 1 275 ? -5.145 6.185 -2.102 1.00 93.44 275 ILE A O 1
ATOM 2032 N N . SER A 1 276 ? -6.664 5.021 -3.230 1.00 95.94 276 SER A N 1
ATOM 2033 C CA . SER A 1 276 ? -7.303 4.514 -2.015 1.00 95.94 276 SER A CA 1
ATOM 2034 C C . SER A 1 276 ? -7.886 3.132 -2.208 1.00 95.94 276 SER A C 1
ATOM 2036 O O . SER A 1 276 ? -8.542 2.877 -3.211 1.00 95.94 276 SER A O 1
ATOM 2038 N N . GLN A 1 277 ? -7.719 2.271 -1.211 1.00 96.38 277 GLN A N 1
ATOM 2039 C CA . GLN A 1 277 ? -8.196 0.891 -1.216 1.00 96.38 277 GLN A CA 1
ATOM 2040 C C . GLN A 1 277 ? -8.955 0.592 0.072 1.00 96.38 277 GLN A C 1
ATOM 2042 O O . GLN A 1 277 ? -8.483 0.939 1.155 1.00 96.38 277 GLN A O 1
ATOM 2047 N N . GLN A 1 278 ? -10.133 -0.028 -0.034 1.00 97.19 278 GLN A N 1
ATOM 2048 C CA . GLN A 1 278 ? -11.018 -0.291 1.098 1.00 97.19 278 GLN A CA 1
ATOM 2049 C C . GLN A 1 278 ? -11.259 -1.783 1.328 1.00 97.19 278 GLN A C 1
ATOM 2051 O O . GLN A 1 278 ? -11.576 -2.534 0.404 1.00 97.19 278 GLN A O 1
ATOM 2056 N N . ASN A 1 279 ? -11.243 -2.166 2.606 1.00 97.19 279 ASN A N 1
ATOM 2057 C CA . ASN A 1 279 ? -11.643 -3.486 3.072 1.00 97.19 279 ASN A CA 1
ATOM 2058 C C . ASN A 1 279 ? -12.675 -3.355 4.210 1.00 97.19 279 ASN A C 1
ATOM 2060 O O . ASN A 1 279 ? -12.517 -2.535 5.123 1.00 97.19 279 ASN A O 1
ATOM 2064 N N . THR A 1 280 ? -13.707 -4.201 4.195 1.00 97.94 280 THR A N 1
ATOM 2065 C CA . THR A 1 280 ? -14.698 -4.340 5.270 1.00 97.94 280 THR A CA 1
ATOM 2066 C C . THR A 1 280 ? -14.386 -5.539 6.162 1.00 97.94 280 THR A C 1
ATOM 2068 O O . THR A 1 280 ? -14.077 -6.642 5.712 1.00 97.94 280 THR A O 1
ATOM 2071 N N . PHE A 1 281 ? -14.547 -5.345 7.468 1.00 98.38 281 PHE A N 1
ATOM 2072 C CA . PHE A 1 281 ? -14.345 -6.348 8.504 1.00 98.38 281 PHE A CA 1
ATOM 2073 C C . PHE A 1 281 ? -15.601 -6.487 9.351 1.00 98.38 281 PHE A C 1
ATOM 2075 O O . PHE A 1 281 ? -16.283 -5.507 9.633 1.00 98.38 281 PHE A O 1
ATOM 2082 N N . THR A 1 282 ? -15.881 -7.699 9.825 1.00 98.12 282 THR A N 1
ATOM 2083 C CA . THR A 1 282 ? -16.860 -7.937 10.892 1.00 98.12 282 THR A CA 1
ATOM 2084 C C . THR A 1 282 ? -16.192 -8.745 11.988 1.00 98.12 282 THR A C 1
ATOM 2086 O O . THR A 1 282 ? -15.750 -9.866 11.748 1.00 98.12 282 THR A O 1
ATOM 2089 N N . LEU A 1 283 ? -16.109 -8.172 13.188 1.00 97.69 283 LEU A N 1
ATOM 2090 C CA . LEU A 1 283 ? -15.344 -8.744 14.290 1.00 97.69 283 LEU A CA 1
ATOM 2091 C C . LEU A 1 283 ? -16.196 -8.843 15.554 1.00 97.69 283 LEU A C 1
ATOM 2093 O O . LEU A 1 283 ? -16.720 -7.843 16.052 1.00 97.69 283 LEU A O 1
ATOM 2097 N N . ALA A 1 284 ? -16.315 -10.055 16.096 1.00 98.44 284 ALA A N 1
ATOM 2098 C CA . ALA A 1 284 ? -16.969 -10.287 17.379 1.00 98.44 284 ALA A CA 1
ATOM 2099 C C . ALA A 1 284 ? -16.178 -9.638 18.529 1.00 98.44 284 ALA A C 1
ATOM 2101 O O . ALA A 1 284 ? -14.966 -9.446 18.436 1.00 98.44 284 ALA A O 1
ATOM 2102 N N . ASN A 1 285 ? -16.849 -9.332 19.641 1.00 97.88 285 ASN A N 1
ATOM 2103 C CA . ASN A 1 285 ? -16.163 -8.825 20.828 1.00 97.88 285 ASN A CA 1
ATOM 2104 C C . ASN A 1 285 ? -15.096 -9.816 21.321 1.00 97.88 285 ASN A C 1
ATOM 2106 O O . ASN A 1 285 ? -15.387 -10.995 21.520 1.00 97.88 285 ASN A O 1
ATOM 2110 N N . GLY A 1 286 ? -13.887 -9.318 21.565 1.00 97.81 286 GLY A N 1
ATOM 2111 C CA . GLY A 1 286 ? -12.733 -10.093 22.014 1.00 97.81 286 GLY A CA 1
ATOM 2112 C C . GLY A 1 286 ? -12.004 -10.868 20.915 1.00 97.81 286 GLY A C 1
ATOM 2113 O O . GLY A 1 286 ? -10.966 -11.449 21.216 1.00 97.81 286 GLY A O 1
ATOM 2114 N N . ALA A 1 287 ? -12.514 -10.884 19.680 1.00 98.38 287 ALA A N 1
ATOM 2115 C CA . ALA A 1 287 ? -11.825 -11.487 18.544 1.00 98.38 287 ALA A CA 1
ATOM 2116 C C . ALA A 1 287 ? -10.778 -10.530 17.956 1.00 98.38 287 ALA A C 1
ATOM 2118 O O . ALA A 1 287 ? -10.886 -9.308 18.113 1.00 98.38 287 ALA A O 1
ATOM 2119 N N . SER A 1 288 ? -9.810 -11.112 17.249 1.00 98.19 288 SER A N 1
ATOM 2120 C CA . SER A 1 288 ? -8.722 -10.402 16.578 1.00 98.19 288 SER A CA 1
ATOM 2121 C C . SER A 1 288 ? -8.711 -10.713 15.083 1.00 98.19 288 SER A C 1
ATOM 2123 O O . SER A 1 288 ? -9.098 -11.807 14.669 1.00 98.19 288 SER A O 1
ATOM 2125 N N . VAL A 1 289 ? -8.280 -9.749 14.277 1.00 98.00 289 VAL A N 1
ATOM 2126 C CA . VAL A 1 289 ? -8.058 -9.897 12.835 1.00 98.00 289 VAL A CA 1
ATOM 2127 C C . VAL A 1 289 ? -6.747 -9.229 12.451 1.00 98.00 289 VAL A C 1
ATOM 2129 O O . VAL A 1 289 ? -6.268 -8.351 13.164 1.00 98.00 289 VAL A O 1
ATOM 2132 N N . VAL A 1 290 ? -6.176 -9.634 11.323 1.00 97.69 290 VAL A N 1
ATOM 2133 C CA . VAL A 1 290 ? -5.006 -8.979 10.745 1.00 97.69 290 VAL A CA 1
ATOM 2134 C C . VAL A 1 290 ? -5.422 -8.233 9.487 1.00 97.69 290 VAL A C 1
ATOM 2136 O O . VAL A 1 290 ? -6.092 -8.798 8.624 1.00 97.69 290 VAL A O 1
ATOM 2139 N N . TYR A 1 291 ? -4.992 -6.981 9.394 1.00 97.69 291 TYR A N 1
ATOM 2140 C CA . TYR A 1 291 ? -5.025 -6.167 8.189 1.00 97.69 291 TYR A CA 1
ATOM 2141 C C . TYR A 1 291 ? -3.589 -5.828 7.799 1.00 97.69 291 TYR A C 1
ATOM 2143 O O . TYR A 1 291 ? -2.837 -5.318 8.627 1.00 97.69 291 TYR A O 1
ATOM 2151 N N . THR A 1 292 ? -3.186 -6.150 6.575 1.00 96.75 292 THR A N 1
ATOM 2152 C CA . THR A 1 292 ? -1.831 -5.867 6.085 1.00 96.75 292 THR A CA 1
ATOM 2153 C C . THR A 1 292 ? -1.916 -4.935 4.893 1.00 96.75 292 THR A C 1
ATOM 2155 O O . THR A 1 292 ? -2.595 -5.265 3.929 1.00 96.75 292 THR A O 1
ATOM 2158 N N . THR A 1 293 ? -1.213 -3.808 4.936 1.00 95.31 293 THR A N 1
ATOM 2159 C CA . THR A 1 293 ? -1.022 -2.949 3.764 1.00 95.31 293 THR A CA 1
ATOM 2160 C C . THR A 1 293 ? 0.400 -3.097 3.255 1.00 95.31 293 THR A C 1
ATOM 2162 O O . THR A 1 293 ? 1.344 -3.046 4.049 1.00 95.31 293 THR A O 1
ATOM 2165 N N . ARG A 1 294 ? 0.558 -3.250 1.944 1.00 93.25 294 ARG A N 1
ATOM 2166 C CA . ARG A 1 294 ? 1.847 -3.146 1.259 1.00 93.25 294 ARG A CA 1
ATOM 2167 C C . ARG A 1 294 ? 1.850 -1.830 0.491 1.00 93.25 294 ARG A C 1
ATOM 2169 O O . ARG A 1 294 ? 0.890 -1.560 -0.222 1.00 93.25 294 ARG A O 1
ATOM 2176 N N . THR A 1 295 ? 2.885 -1.017 0.673 1.00 92.12 295 THR A N 1
ATOM 2177 C CA . THR A 1 295 ? 3.196 0.094 -0.232 1.00 92.12 295 THR A CA 1
ATOM 2178 C C . THR A 1 295 ? 4.466 -0.246 -0.979 1.00 92.12 295 THR A C 1
ATOM 2180 O O . THR A 1 295 ? 5.499 -0.493 -0.359 1.00 92.12 295 THR A O 1
ATOM 2183 N N . ILE A 1 296 ? 4.346 -0.283 -2.292 1.00 87.81 296 ILE A N 1
ATOM 2184 C CA . ILE A 1 296 ? 5.360 -0.709 -3.245 1.00 87.81 296 ILE A CA 1
ATOM 2185 C C . ILE A 1 296 ? 5.969 0.548 -3.855 1.00 87.81 296 ILE A C 1
ATOM 2187 O O . ILE A 1 296 ? 5.220 1.450 -4.213 1.00 87.81 296 ILE A O 1
ATOM 2191 N N . PHE A 1 297 ? 7.293 0.606 -3.961 1.00 86.75 297 PHE A N 1
ATOM 2192 C CA . PHE A 1 297 ? 8.043 1.698 -4.580 1.00 86.75 297 PHE A CA 1
ATOM 2193 C C . PHE A 1 297 ? 8.926 1.132 -5.692 1.00 86.75 297 PHE A C 1
ATOM 2195 O O . PHE A 1 297 ? 9.680 0.190 -5.443 1.00 86.75 297 PHE A O 1
ATOM 2202 N N . GLY A 1 298 ? 8.849 1.721 -6.884 1.00 79.69 298 GLY A N 1
ATOM 2203 C CA . GLY A 1 298 ? 9.502 1.222 -8.092 1.00 79.69 298 GLY A CA 1
ATOM 2204 C C . GLY A 1 298 ? 8.739 0.086 -8.760 1.00 79.69 298 GLY A C 1
ATOM 2205 O O . GLY A 1 298 ? 7.589 -0.196 -8.433 1.00 79.69 298 GLY A O 1
ATOM 2206 N N . ARG A 1 299 ? 9.418 -0.611 -9.669 1.00 65.44 299 ARG A N 1
ATOM 2207 C CA . ARG A 1 299 ? 8.928 -1.819 -10.341 1.00 65.44 299 ARG A CA 1
ATOM 2208 C C . ARG A 1 299 ? 8.958 -3.048 -9.439 1.00 65.44 299 ARG A C 1
ATOM 2210 O O . ARG A 1 299 ? 9.090 -4.151 -9.944 1.00 65.44 299 ARG A O 1
ATOM 2217 N N . GLY A 1 300 ? 8.847 -2.883 -8.121 1.00 53.50 300 GLY A N 1
ATOM 2218 C CA . GLY A 1 300 ? 8.658 -4.005 -7.206 1.00 53.50 300 GLY A CA 1
ATOM 2219 C C . GLY A 1 300 ? 7.309 -4.672 -7.476 1.00 53.50 300 GLY A C 1
ATOM 2220 O O . GLY A 1 300 ? 6.361 -4.495 -6.717 1.00 53.50 300 GLY A O 1
ATOM 2221 N N . SER A 1 301 ? 7.174 -5.359 -8.603 1.00 50.62 301 SER A N 1
ATOM 2222 C CA . SER A 1 301 ? 5.949 -6.004 -9.009 1.00 50.62 301 SER A CA 1
ATOM 2223 C C . SER A 1 301 ? 5.888 -7.362 -8.346 1.00 50.62 301 SER A C 1
ATOM 2225 O O . SER A 1 301 ? 6.196 -8.374 -8.946 1.00 50.62 301 SER A O 1
ATOM 2227 N N . VAL A 1 302 ? 5.274 -7.358 -7.172 1.00 49.91 302 VAL A N 1
ATOM 2228 C CA . VAL A 1 302 ? 4.458 -8.466 -6.662 1.00 49.91 302 VAL A CA 1
ATOM 2229 C C . VAL A 1 302 ? 3.222 -8.741 -7.555 1.00 49.91 302 VAL A C 1
ATOM 2231 O O . VAL A 1 302 ? 2.187 -9.188 -7.059 1.00 49.91 302 VAL A O 1
ATOM 2234 N N . LEU A 1 303 ? 3.255 -8.362 -8.843 1.00 59.31 303 LEU A N 1
ATOM 2235 C CA . LEU A 1 303 ? 2.237 -8.792 -9.790 1.00 59.31 303 LEU A CA 1
ATOM 2236 C C . LEU A 1 303 ? 2.551 -10.252 -10.040 1.00 59.31 303 LEU A C 1
ATOM 2238 O O . LEU A 1 303 ? 3.606 -10.555 -10.559 1.00 59.31 303 LEU A O 1
ATOM 2242 N N . ASP A 1 304 ? 1.659 -11.111 -9.602 1.00 65.56 304 ASP A N 1
ATOM 2243 C CA . ASP A 1 304 ? 1.584 -12.505 -9.996 1.00 65.56 304 ASP A CA 1
ATOM 2244 C C . ASP A 1 304 ? 0.480 -12.523 -11.060 1.00 65.56 304 ASP A C 1
ATOM 2246 O O . ASP A 1 304 ? -0.717 -12.500 -10.741 1.00 65.56 304 ASP A O 1
ATOM 2250 N N . VAL A 1 305 ? 0.870 -12.302 -12.323 1.00 77.69 305 VAL A N 1
ATOM 2251 C CA . VAL A 1 305 ? -0.093 -12.077 -13.417 1.00 77.69 305 VAL A CA 1
ATOM 2252 C C . VAL A 1 305 ? -0.938 -13.316 -13.671 1.00 77.69 305 VAL A C 1
ATOM 2254 O O . VAL A 1 305 ? -2.099 -13.188 -14.082 1.00 77.69 305 VAL A O 1
ATOM 2257 N N . ASP A 1 306 ? -0.389 -14.493 -13.412 1.00 71.25 306 ASP A N 1
ATOM 2258 C CA . ASP A 1 306 ? -1.025 -15.758 -13.729 1.00 71.25 306 ASP A CA 1
ATOM 2259 C C . ASP A 1 306 ? -1.592 -16.506 -12.506 1.00 71.25 306 ASP A C 1
ATOM 2261 O O . ASP A 1 306 ? -2.464 -17.372 -12.659 1.00 71.25 306 ASP A O 1
ATOM 2265 N N . GLY A 1 307 ? -1.264 -16.052 -11.298 1.00 75.12 307 GLY A N 1
ATOM 2266 C CA . GLY A 1 307 ? -1.850 -16.466 -10.031 1.00 75.12 307 GLY A CA 1
ATOM 2267 C C . GLY A 1 307 ? -1.202 -17.703 -9.409 1.00 75.12 307 GLY A C 1
ATOM 2268 O O . GLY A 1 307 ? -1.906 -18.424 -8.687 1.00 75.12 307 GLY A O 1
ATOM 2269 N N . ASP A 1 308 ? 0.059 -17.994 -9.720 1.00 76.50 308 ASP A N 1
ATOM 2270 C CA . ASP A 1 308 ? 0.784 -19.194 -9.289 1.00 76.50 308 ASP A CA 1
ATOM 2271 C C . ASP A 1 308 ? 1.545 -19.028 -7.953 1.00 76.50 308 ASP A C 1
ATOM 2273 O O . ASP A 1 308 ? 2.043 -19.987 -7.358 1.00 76.50 308 ASP A O 1
ATOM 2277 N N . GLY A 1 309 ? 1.557 -17.815 -7.404 1.00 74.25 309 GLY A N 1
ATOM 2278 C CA . GLY A 1 309 ? 2.210 -17.492 -6.143 1.00 74.25 309 GLY A CA 1
ATOM 2279 C C . GLY A 1 309 ? 3.698 -17.157 -6.250 1.00 74.25 309 GLY A C 1
ATOM 2280 O O . GLY A 1 309 ? 4.325 -16.984 -5.195 1.00 74.25 309 GLY A O 1
ATOM 2281 N N . VAL A 1 310 ? 4.237 -17.036 -7.462 1.00 73.75 310 VAL A N 1
ATOM 2282 C CA . VAL A 1 310 ? 5.543 -16.462 -7.792 1.00 73.75 310 VAL A CA 1
ATOM 2283 C C . VAL A 1 310 ? 5.323 -15.059 -8.363 1.00 73.75 310 VAL A C 1
ATOM 2285 O O . VAL A 1 310 ? 4.330 -14.757 -9.012 1.00 73.75 310 VAL A O 1
ATOM 2288 N N . GLU A 1 311 ? 6.195 -14.124 -8.004 1.00 71.25 311 GLU A N 1
ATOM 2289 C CA . GLU A 1 311 ? 6.070 -12.729 -8.439 1.00 71.25 311 GLU A CA 1
ATOM 2290 C C . GLU A 1 311 ? 6.684 -12.596 -9.846 1.00 71.25 311 GLU A C 1
ATOM 2292 O O . GLU A 1 311 ? 7.717 -13.198 -10.095 1.00 71.25 311 GLU A O 1
ATOM 2297 N N . ASN A 1 312 ? 6.092 -11.824 -10.768 1.00 70.12 312 ASN A N 1
ATOM 2298 C CA . ASN A 1 312 ? 6.491 -11.751 -12.189 1.00 70.12 312 ASN A CA 1
ATOM 2299 C C . ASN A 1 312 ? 7.989 -11.494 -12.446 1.00 70.12 312 ASN A C 1
ATOM 2301 O O . ASN A 1 312 ? 8.482 -11.768 -13.537 1.00 70.12 312 ASN A O 1
ATOM 2305 N N . ASP A 1 313 ? 8.688 -10.845 -11.515 1.00 68.38 313 ASP A N 1
ATOM 2306 C CA . ASP A 1 313 ? 10.125 -10.563 -11.592 1.00 68.38 313 ASP A CA 1
ATOM 2307 C C . ASP A 1 313 ? 11.002 -11.714 -11.070 1.00 68.38 313 ASP A C 1
ATOM 2309 O O . ASP A 1 313 ? 12.195 -11.772 -11.379 1.00 68.38 313 ASP A O 1
ATOM 2313 N N . GLU A 1 314 ? 10.411 -12.629 -10.307 1.00 76.19 314 GLU A N 1
ATOM 2314 C CA . GLU A 1 314 ? 10.979 -13.901 -9.858 1.00 76.19 314 GLU A CA 1
ATOM 2315 C C . GLU A 1 314 ? 10.442 -15.104 -10.660 1.00 76.19 314 GLU A C 1
ATOM 2317 O O . GLU A 1 314 ? 10.957 -16.207 -10.488 1.00 76.19 314 GLU A O 1
ATOM 2322 N N . ASP A 1 315 ? 9.447 -14.879 -11.523 1.00 83.38 315 ASP A N 1
ATOM 2323 C CA . ASP A 1 315 ? 8.742 -15.879 -12.316 1.00 83.38 315 ASP A CA 1
ATOM 2324 C C . ASP A 1 315 ? 9.414 -16.098 -13.683 1.00 83.38 315 ASP A C 1
ATOM 2326 O O . ASP A 1 315 ? 9.522 -15.185 -14.508 1.00 83.38 315 ASP A O 1
ATOM 2330 N N . ASN A 1 316 ? 9.872 -17.322 -13.938 1.00 93.50 316 ASN A N 1
ATOM 2331 C CA . ASN A 1 316 ? 10.443 -17.724 -15.223 1.00 93.50 316 ASN A CA 1
ATOM 2332 C C . ASN A 1 316 ? 9.377 -17.996 -16.307 1.00 93.50 316 ASN A C 1
ATOM 2334 O O . ASN A 1 316 ? 9.733 -18.188 -17.471 1.00 93.50 316 ASN A O 1
ATOM 2338 N N . CYS A 1 317 ? 8.087 -17.943 -15.963 1.00 95.19 317 CYS A N 1
ATOM 2339 C CA . CYS A 1 317 ? 6.952 -17.949 -16.878 1.00 95.19 317 CYS A CA 1
ATOM 2340 C C . CYS A 1 317 ? 5.836 -16.959 -16.470 1.00 95.19 317 CYS A C 1
ATOM 2342 O O . CYS A 1 317 ? 4.703 -17.397 -16.304 1.00 95.19 317 CYS A O 1
ATOM 2344 N N . PRO A 1 318 ? 6.048 -15.619 -16.521 1.00 86.88 318 PRO A N 1
ATOM 2345 C CA . PRO A 1 318 ? 5.144 -14.584 -15.962 1.00 86.88 318 PRO A CA 1
ATOM 2346 C C . PRO A 1 318 ? 3.685 -14.528 -16.458 1.00 86.88 318 PRO A C 1
ATOM 2348 O O . PRO A 1 318 ? 2.941 -13.602 -16.137 1.00 86.88 318 PRO A O 1
ATOM 2351 N N . ASN A 1 319 ? 3.297 -15.403 -17.382 1.00 89.44 319 ASN A N 1
ATOM 2352 C CA . ASN A 1 319 ? 1.953 -15.477 -17.948 1.00 89.44 319 ASN A CA 1
ATOM 2353 C C . ASN A 1 319 ? 1.393 -16.913 -17.961 1.00 89.44 319 ASN A C 1
ATOM 2355 O O . ASN A 1 319 ? 0.316 -17.128 -18.529 1.00 89.44 319 ASN A O 1
ATOM 2359 N N . THR A 1 320 ? 2.130 -17.898 -17.441 1.00 92.12 320 THR A N 1
ATOM 2360 C CA . THR A 1 320 ? 1.763 -19.318 -17.441 1.00 92.12 320 THR A CA 1
ATOM 2361 C C . THR A 1 320 ? 2.099 -19.951 -16.086 1.00 92.12 320 THR A C 1
ATOM 2363 O O . THR A 1 320 ? 3.265 -20.249 -15.861 1.00 92.12 320 THR A O 1
ATOM 2366 N N . PRO A 1 321 ? 1.088 -20.302 -15.263 1.00 91.75 321 PRO A N 1
ATOM 2367 C CA . PRO A 1 321 ? 1.321 -20.711 -13.881 1.00 91.75 321 PRO A CA 1
ATOM 2368 C C . PRO A 1 321 ? 2.270 -21.903 -13.729 1.00 91.75 321 PRO A C 1
ATOM 2370 O O . PRO A 1 321 ? 1.964 -22.999 -14.224 1.00 91.75 321 PRO A O 1
ATOM 2373 N N . ASN A 1 322 ? 3.348 -21.735 -12.966 1.00 95.62 322 ASN A N 1
ATOM 2374 C CA . ASN A 1 322 ? 4.309 -22.768 -12.586 1.00 95.62 322 ASN A CA 1
ATOM 2375 C C . ASN A 1 322 ? 4.938 -22.505 -11.206 1.00 95.62 322 ASN A C 1
ATOM 2377 O O . ASN A 1 322 ? 6.123 -22.195 -11.076 1.00 95.62 322 ASN A O 1
ATOM 2381 N N . GLU A 1 323 ? 4.165 -22.793 -10.149 1.00 94.00 323 GLU A N 1
ATOM 2382 C CA . GLU A 1 323 ? 4.574 -22.552 -8.753 1.00 94.00 323 GLU A CA 1
ATOM 2383 C C . GLU A 1 323 ? 5.924 -23.206 -8.357 1.00 94.00 323 GLU A C 1
ATOM 2385 O O . GLU A 1 323 ? 6.519 -22.859 -7.334 1.00 94.00 323 GLU A O 1
ATOM 2390 N N . ASP A 1 324 ? 6.383 -24.228 -9.092 1.00 96.94 324 ASP A N 1
ATOM 2391 C CA . ASP A 1 324 ? 7.643 -24.934 -8.838 1.00 96.94 324 ASP A CA 1
ATOM 2392 C C . ASP A 1 324 ? 8.861 -24.342 -9.559 1.00 96.94 324 ASP A C 1
ATOM 2394 O O . ASP A 1 324 ? 9.983 -24.736 -9.223 1.00 96.94 324 ASP A O 1
ATOM 2398 N N . GLN A 1 325 ? 8.643 -23.395 -10.481 1.00 97.00 325 GLN A N 1
ATOM 2399 C CA . GLN A 1 325 ? 9.671 -22.657 -11.219 1.00 97.00 325 GLN A CA 1
ATOM 2400 C C . GLN A 1 325 ? 10.705 -23.594 -11.854 1.00 97.00 325 GLN A C 1
ATOM 2402 O O . GLN A 1 325 ? 11.915 -23.360 -11.799 1.00 97.00 325 GLN A O 1
ATOM 2407 N N . ALA A 1 326 ? 10.230 -24.720 -12.395 1.00 97.94 326 ALA A N 1
ATOM 2408 C CA . ALA A 1 326 ? 11.083 -25.677 -13.081 1.00 97.94 326 ALA A CA 1
ATOM 2409 C C . ALA A 1 326 ? 11.686 -25.042 -14.345 1.00 97.94 326 ALA A C 1
ATOM 2411 O O . ALA A 1 326 ? 10.979 -24.388 -15.108 1.00 97.94 326 ALA A O 1
ATOM 2412 N N . ASP A 1 327 ? 12.992 -25.220 -14.511 1.00 97.88 327 ASP A N 1
ATOM 2413 C CA . ASP A 1 327 ? 13.816 -24.736 -15.622 1.00 97.88 327 ASP A CA 1
ATOM 2414 C C . ASP A 1 327 ? 14.918 -25.791 -15.820 1.00 97.88 327 ASP A C 1
ATOM 2416 O O . ASP A 1 327 ? 15.877 -25.894 -15.038 1.00 97.88 327 ASP A O 1
ATOM 2420 N N . GLY A 1 328 ? 14.668 -26.716 -16.744 1.00 97.00 328 GLY A N 1
ATOM 2421 C CA . GLY A 1 328 ? 15.426 -27.948 -16.923 1.00 97.00 328 GLY A CA 1
ATOM 2422 C C . GLY A 1 328 ? 16.798 -27.743 -17.556 1.00 97.00 328 GLY A C 1
ATOM 2423 O O . GLY A 1 328 ? 17.736 -28.492 -17.240 1.00 97.00 328 GLY A O 1
ATOM 2424 N N . ASP A 1 329 ? 16.925 -26.741 -18.419 1.00 97.00 329 ASP A N 1
ATOM 2425 C CA . ASP A 1 329 ? 18.142 -26.427 -19.159 1.00 97.00 329 ASP A CA 1
ATOM 2426 C C . ASP A 1 329 ? 18.887 -25.186 -18.633 1.00 97.00 329 ASP A C 1
ATOM 2428 O O . ASP A 1 329 ? 20.066 -25.022 -18.950 1.00 97.00 329 ASP A O 1
ATOM 2432 N N . ALA A 1 330 ? 18.280 -24.446 -17.699 1.00 97.44 330 ALA A N 1
ATOM 2433 C CA . ALA A 1 330 ? 18.825 -23.291 -16.993 1.00 97.44 330 ALA A CA 1
ATOM 2434 C C . ALA A 1 330 ? 19.034 -22.051 -17.875 1.00 97.44 330 ALA A C 1
ATOM 2436 O O . ALA A 1 330 ? 19.993 -21.292 -17.661 1.00 97.44 330 ALA A O 1
ATOM 2437 N N . ASP A 1 331 ? 18.150 -21.836 -18.846 1.00 96.44 331 ASP A N 1
ATOM 2438 C CA . ASP A 1 331 ? 18.194 -20.681 -19.741 1.00 96.44 331 ASP A CA 1
ATOM 2439 C C . ASP A 1 331 ? 17.435 -19.446 -19.211 1.00 96.44 331 ASP A C 1
ATOM 2441 O O . ASP A 1 331 ? 17.645 -18.328 -19.703 1.00 96.44 331 ASP A O 1
ATOM 2445 N N . GLY A 1 332 ? 16.648 -19.627 -18.144 1.00 95.06 332 GLY A N 1
ATOM 2446 C CA . GLY A 1 332 ? 15.854 -18.592 -17.487 1.00 95.06 332 GLY A CA 1
ATOM 2447 C C . GLY A 1 332 ? 14.389 -18.511 -17.929 1.00 95.06 332 GLY A C 1
ATOM 2448 O O . GLY A 1 332 ? 13.687 -17.627 -17.436 1.00 95.06 332 GLY A O 1
ATOM 2449 N N . VAL A 1 333 ? 13.928 -19.396 -18.813 1.00 97.00 333 VAL A N 1
ATOM 2450 C CA . VAL A 1 333 ? 12.526 -19.590 -19.206 1.00 97.00 333 VAL A CA 1
ATOM 2451 C C . VAL A 1 333 ? 12.025 -20.887 -18.568 1.00 97.00 333 VAL A C 1
ATOM 2453 O O . VAL A 1 333 ? 12.713 -21.898 -18.553 1.00 97.00 333 VAL A O 1
ATOM 2456 N N . GLY A 1 334 ? 10.839 -20.872 -17.961 1.00 97.94 334 GLY A N 1
ATOM 2457 C CA . GLY A 1 334 ? 10.338 -22.062 -17.273 1.00 97.94 334 GLY A CA 1
ATOM 2458 C C . GLY A 1 334 ? 9.848 -23.153 -18.225 1.00 97.94 334 GLY A C 1
ATOM 2459 O O . GLY A 1 334 ? 9.236 -22.869 -19.254 1.00 97.94 334 GLY A O 1
ATOM 2460 N N . ASP A 1 335 ? 9.994 -24.416 -17.810 1.00 97.94 335 ASP A N 1
ATOM 2461 C CA . ASP A 1 335 ? 9.645 -25.619 -18.591 1.00 97.94 335 ASP A CA 1
ATOM 2462 C C . ASP A 1 335 ? 8.221 -25.579 -19.189 1.00 97.94 335 ASP A C 1
ATOM 2464 O O . ASP A 1 335 ? 7.926 -26.249 -20.180 1.00 97.94 335 ASP A O 1
ATOM 2468 N N . VAL A 1 336 ? 7.291 -24.856 -18.551 1.00 97.25 336 VAL A N 1
ATOM 2469 C CA . VAL A 1 336 ? 5.882 -24.778 -18.975 1.00 97.25 336 VAL A CA 1
ATOM 2470 C C . VAL A 1 336 ? 5.629 -23.783 -20.107 1.00 97.25 336 VAL A C 1
ATOM 2472 O O . VAL A 1 336 ? 4.595 -23.892 -20.772 1.00 97.25 336 VAL A O 1
ATOM 2475 N N . CYS A 1 337 ? 6.515 -22.804 -20.289 1.00 97.00 337 CYS A N 1
ATOM 2476 C CA . CYS A 1 337 ? 6.406 -21.758 -21.301 1.00 97.00 337 CYS A CA 1
ATOM 2477 C C . CYS A 1 337 ? 7.600 -21.725 -22.266 1.00 97.00 337 CYS A C 1
ATOM 2479 O O . CYS A 1 337 ? 7.602 -20.897 -23.174 1.00 97.00 337 CYS A O 1
ATOM 2481 N N . ASP A 1 338 ? 8.556 -22.635 -22.090 1.00 97.50 338 ASP A N 1
ATOM 2482 C CA . ASP A 1 338 ? 9.701 -22.835 -22.964 1.00 97.50 338 ASP A CA 1
ATOM 2483 C C . ASP A 1 338 ? 9.325 -23.647 -24.221 1.00 97.50 338 ASP A C 1
ATOM 2485 O O . ASP A 1 338 ? 8.745 -24.738 -24.147 1.00 97.50 338 ASP A O 1
ATOM 2489 N N . ASN A 1 339 ? 9.646 -23.107 -25.399 1.00 95.69 339 ASN A N 1
ATOM 2490 C CA . ASN A 1 339 ? 9.468 -23.775 -26.686 1.00 95.69 339 ASN A CA 1
ATOM 2491 C C . ASN A 1 339 ? 10.576 -24.798 -27.019 1.00 95.69 339 ASN A C 1
ATOM 2493 O O . ASN A 1 339 ? 10.427 -25.535 -27.998 1.00 95.69 339 ASN A O 1
ATOM 2497 N N . CYS A 1 340 ? 11.632 -24.898 -26.203 1.00 96.00 340 CYS A N 1
ATOM 2498 C CA . CYS A 1 340 ? 12.676 -25.922 -26.250 1.00 96.00 340 CYS A CA 1
ATOM 2499 C C . CYS A 1 340 ? 13.170 -26.389 -24.851 1.00 96.00 340 CYS A C 1
ATOM 2501 O O . CYS A 1 340 ? 14.371 -26.322 -24.606 1.00 96.00 340 CYS A O 1
ATOM 2503 N N . PRO A 1 341 ? 12.339 -27.073 -24.026 1.00 95.44 341 PRO A N 1
ATOM 2504 C CA . PRO A 1 341 ? 12.612 -27.412 -22.604 1.00 95.44 341 PRO A CA 1
ATOM 2505 C C . PRO A 1 341 ? 13.865 -28.246 -22.263 1.00 95.44 341 PRO A C 1
ATOM 2507 O O . PRO A 1 341 ? 14.072 -28.643 -21.115 1.00 95.44 341 PRO A O 1
ATOM 2510 N N . GLU A 1 342 ? 14.650 -28.653 -23.259 1.00 94.75 342 GLU A N 1
ATOM 2511 C CA . GLU A 1 342 ? 15.880 -29.429 -23.080 1.00 94.75 342 GLU A CA 1
ATOM 2512 C C . GLU A 1 342 ? 17.133 -28.700 -23.612 1.00 94.75 342 GLU A C 1
ATOM 2514 O O . GLU A 1 342 ? 18.231 -29.269 -23.531 1.00 94.75 342 GLU A O 1
ATOM 2519 N N . LEU A 1 343 ? 17.002 -27.509 -24.212 1.00 95.75 343 LEU A N 1
ATOM 2520 C CA . LEU A 1 343 ? 18.065 -26.829 -24.956 1.00 95.75 343 LEU A CA 1
ATOM 2521 C C . LEU A 1 343 ? 18.023 -25.303 -24.797 1.00 95.75 343 LEU A C 1
ATOM 2523 O O . LEU A 1 343 ? 17.234 -24.655 -25.471 1.00 95.75 343 LEU A O 1
ATOM 2527 N N . GLU A 1 344 ? 19.024 -24.758 -24.088 1.00 97.50 344 GLU A N 1
ATOM 2528 C CA . GLU A 1 344 ? 19.082 -23.328 -23.751 1.00 97.50 344 GLU A CA 1
ATOM 2529 C C . GLU A 1 344 ? 18.782 -22.388 -24.939 1.00 97.50 344 GLU A C 1
ATOM 2531 O O . GLU A 1 344 ? 19.574 -22.297 -25.893 1.00 97.50 344 GLU A O 1
ATOM 2536 N N . ASN A 1 345 ? 17.693 -21.620 -24.844 1.00 96.62 345 ASN A N 1
ATOM 2537 C CA . ASN A 1 345 ? 17.271 -20.622 -25.823 1.00 96.62 345 ASN A CA 1
ATOM 2538 C C . ASN A 1 345 ? 16.442 -19.486 -25.199 1.00 96.62 345 ASN A C 1
ATOM 2540 O O . ASN A 1 345 ? 15.316 -19.204 -25.602 1.00 96.62 345 ASN A O 1
ATOM 2544 N N . SER A 1 346 ? 17.076 -18.723 -24.308 1.00 95.62 346 SER A N 1
ATOM 2545 C CA . SER A 1 346 ? 16.477 -17.553 -23.635 1.00 95.62 346 SER A CA 1
ATOM 2546 C C . SER A 1 346 ? 15.803 -16.499 -24.542 1.00 95.62 346 SER A C 1
ATOM 2548 O O . SER A 1 346 ? 15.113 -15.611 -24.044 1.00 95.62 346 SER A O 1
ATOM 2550 N N . ASP A 1 347 ? 16.023 -16.527 -25.864 1.00 96.31 347 ASP A N 1
ATOM 2551 C CA . ASP A 1 347 ? 15.358 -15.647 -26.831 1.00 96.31 347 ASP A CA 1
ATOM 2552 C C . ASP A 1 347 ? 14.029 -16.198 -27.375 1.00 96.31 347 ASP A C 1
ATOM 2554 O O . ASP A 1 347 ? 13.294 -15.439 -28.013 1.00 96.31 347 ASP A O 1
ATOM 2558 N N . GLN A 1 348 ? 13.725 -17.475 -27.110 1.00 96.75 348 GLN A N 1
ATOM 2559 C CA . GLN A 1 348 ? 12.503 -18.186 -27.490 1.00 96.75 348 GLN A CA 1
ATOM 2560 C C . GLN A 1 348 ? 12.152 -17.985 -28.973 1.00 96.75 348 GLN A C 1
ATOM 2562 O O . GLN A 1 348 ? 10.990 -17.821 -29.349 1.00 96.75 348 GLN A O 1
ATOM 2567 N N . ALA A 1 349 ? 13.175 -17.948 -29.836 1.00 96.69 349 ALA A N 1
ATOM 2568 C CA . ALA A 1 349 ? 12.992 -17.773 -31.271 1.00 96.69 349 ALA A CA 1
ATOM 2569 C C . ALA A 1 349 ? 12.226 -18.963 -31.869 1.00 96.69 349 ALA A C 1
ATOM 2571 O O . ALA A 1 349 ? 12.573 -20.108 -31.602 1.00 96.69 349 ALA A O 1
ATOM 2572 N N . ASP A 1 350 ? 11.203 -18.673 -32.671 1.00 93.62 350 ASP A N 1
ATOM 2573 C CA . ASP A 1 350 ? 10.363 -19.641 -33.387 1.00 93.62 350 ASP A CA 1
ATOM 2574 C C . ASP A 1 350 ? 10.010 -19.024 -34.755 1.00 93.62 350 ASP A C 1
ATOM 2576 O O . ASP A 1 350 ? 9.143 -18.146 -34.882 1.00 93.62 350 ASP A O 1
ATOM 2580 N N . GLY A 1 351 ? 10.801 -19.382 -35.767 1.00 93.62 351 GLY A N 1
ATOM 2581 C CA . GLY A 1 351 ? 10.837 -18.741 -37.076 1.00 93.62 351 GLY A CA 1
ATOM 2582 C C . GLY A 1 351 ? 9.588 -18.964 -37.924 1.00 93.62 351 GLY A C 1
ATOM 2583 O O . GLY A 1 351 ? 9.227 -18.092 -38.728 1.00 93.62 351 GLY A O 1
ATOM 2584 N N . ASP A 1 352 ? 8.908 -20.092 -37.743 1.00 90.69 352 ASP A N 1
ATOM 2585 C CA . ASP A 1 352 ? 7.717 -20.469 -38.503 1.00 90.69 352 ASP A CA 1
ATOM 2586 C C . ASP A 1 352 ? 6.429 -20.550 -37.665 1.00 90.69 352 ASP A C 1
ATOM 2588 O O . ASP A 1 352 ? 5.334 -20.669 -38.235 1.00 90.69 352 ASP A O 1
ATOM 2592 N N . SER A 1 353 ? 6.547 -20.315 -36.355 1.00 92.81 353 SER A N 1
ATOM 2593 C CA . SER A 1 353 ? 5.458 -20.227 -35.385 1.00 92.81 353 SER A CA 1
ATOM 2594 C C . SER A 1 353 ? 4.685 -21.532 -35.220 1.00 92.81 353 SER A C 1
ATOM 2596 O O . SER A 1 353 ? 3.446 -21.514 -35.137 1.00 92.81 353 SER A O 1
ATOM 2598 N N . ASP A 1 354 ? 5.388 -22.660 -35.218 1.00 88.75 354 ASP A N 1
ATOM 2599 C CA . ASP A 1 354 ? 4.798 -23.983 -35.033 1.00 88.75 354 ASP A CA 1
ATOM 2600 C C . ASP A 1 354 ? 4.776 -24.481 -33.582 1.00 88.75 354 ASP A C 1
ATOM 2602 O O . ASP A 1 354 ? 4.065 -25.447 -33.273 1.00 88.75 354 ASP A O 1
ATOM 2606 N N . GLY A 1 355 ? 5.424 -23.736 -32.683 1.00 90.31 355 GLY A N 1
ATOM 2607 C CA . GLY A 1 355 ? 5.494 -24.017 -31.257 1.00 90.31 355 GLY A CA 1
ATOM 2608 C C . GLY A 1 355 ? 6.774 -24.723 -30.818 1.00 90.31 355 GLY A C 1
ATOM 2609 O O . GLY A 1 355 ? 6.927 -24.929 -29.614 1.00 90.31 355 GLY A O 1
ATOM 2610 N N . PHE A 1 356 ? 7.678 -25.063 -31.738 1.00 91.56 356 PHE A N 1
ATOM 2611 C CA . PHE A 1 356 ? 9.032 -25.510 -31.431 1.00 91.56 356 PHE A CA 1
ATOM 2612 C C . PHE A 1 356 ? 10.028 -24.387 -31.710 1.00 91.56 356 PHE A C 1
ATOM 2614 O O . PHE A 1 356 ? 9.982 -23.724 -32.740 1.00 91.56 356 PHE A O 1
ATOM 2621 N N . GLY A 1 357 ? 10.938 -24.140 -30.771 1.00 94.31 357 GLY A N 1
ATOM 2622 C CA . GLY A 1 357 ? 11.946 -23.106 -30.977 1.00 94.31 357 GLY A CA 1
ATOM 2623 C C . GLY A 1 357 ? 12.989 -23.505 -32.024 1.00 94.31 357 GLY A C 1
ATOM 2624 O O . GLY A 1 357 ? 13.342 -24.677 -32.157 1.00 94.31 357 GLY A O 1
ATOM 2625 N N . ASP A 1 358 ? 13.577 -22.512 -32.696 1.00 93.75 358 ASP A N 1
ATOM 2626 C CA . ASP A 1 358 ? 14.571 -22.676 -33.771 1.00 93.75 358 ASP A CA 1
ATOM 2627 C C . ASP A 1 358 ? 15.744 -23.603 -33.388 1.00 93.75 358 ASP A C 1
ATOM 2629 O O . ASP A 1 358 ? 16.415 -24.174 -34.253 1.00 93.75 358 ASP A O 1
ATOM 2633 N N . VAL A 1 359 ? 16.053 -23.716 -32.088 1.00 94.44 359 VAL A N 1
ATOM 2634 C CA . VAL A 1 359 ? 17.165 -24.533 -31.580 1.00 94.44 359 VAL A CA 1
ATOM 2635 C C . VAL A 1 359 ? 16.833 -26.022 -31.468 1.00 94.44 359 VAL A C 1
ATOM 2637 O O . VAL A 1 359 ? 17.750 -26.847 -31.542 1.00 94.44 359 VAL A O 1
ATOM 2640 N N . CYS A 1 360 ? 15.559 -26.369 -31.272 1.00 91.88 360 CYS A N 1
ATOM 2641 C CA . CYS A 1 360 ? 15.081 -27.741 -31.098 1.00 91.88 360 CYS A CA 1
ATOM 2642 C C . CYS A 1 360 ? 14.185 -28.214 -32.248 1.00 91.88 360 CYS A C 1
ATOM 2644 O O . CYS A 1 360 ? 13.901 -29.412 -32.337 1.00 91.88 360 CYS A O 1
ATOM 2646 N N . ASP A 1 361 ? 13.815 -27.309 -33.150 1.00 90.00 361 ASP A N 1
ATOM 2647 C CA . ASP A 1 361 ? 13.111 -27.620 -34.377 1.00 90.00 361 ASP A CA 1
ATOM 2648 C C . ASP A 1 361 ? 14.062 -28.191 -35.450 1.00 90.00 361 ASP A C 1
ATOM 2650 O O . ASP A 1 361 ? 15.162 -27.697 -35.731 1.00 90.00 361 ASP A O 1
ATOM 2654 N N . ASN A 1 362 ? 13.644 -29.296 -36.059 1.00 87.25 362 ASN A N 1
ATOM 2655 C CA . ASN A 1 362 ? 14.337 -29.925 -37.171 1.00 87.25 362 ASN A CA 1
ATOM 2656 C C . ASN A 1 362 ? 14.037 -29.272 -38.529 1.00 87.25 362 ASN A C 1
ATOM 2658 O O . ASN A 1 362 ? 14.774 -29.552 -39.485 1.00 87.25 362 ASN A O 1
ATOM 2662 N N . CYS A 1 363 ? 13.023 -28.410 -38.612 1.00 87.75 363 CYS A N 1
ATOM 2663 C CA . CYS A 1 363 ? 12.639 -27.649 -39.792 1.00 87.75 363 CYS A CA 1
ATOM 2664 C C . CYS A 1 363 ? 12.388 -26.140 -39.504 1.00 87.75 363 CYS A C 1
ATOM 2666 O O . CYS A 1 363 ? 11.352 -25.656 -39.940 1.00 87.75 363 CYS A O 1
ATOM 2668 N N . PRO A 1 364 ? 13.371 -25.341 -39.008 1.00 87.19 364 PRO A N 1
ATOM 2669 C CA . PRO A 1 364 ? 13.175 -23.966 -38.467 1.00 87.19 364 PRO A CA 1
ATOM 2670 C C . PRO A 1 364 ? 12.545 -22.887 -39.374 1.00 87.19 364 PRO A C 1
ATOM 2672 O O . PRO A 1 364 ? 12.462 -21.715 -39.014 1.00 87.19 364 PRO A O 1
ATOM 2675 N N . GLU A 1 365 ? 12.219 -23.217 -40.623 1.00 87.31 365 GLU A N 1
ATOM 2676 C CA . GLU A 1 365 ? 11.585 -22.312 -41.585 1.00 87.31 365 GLU A CA 1
ATOM 2677 C C . GLU A 1 365 ? 10.266 -22.885 -42.155 1.00 87.31 365 GLU A C 1
ATOM 2679 O O . GLU A 1 365 ? 9.711 -22.313 -43.105 1.00 87.31 365 GLU A O 1
ATOM 2684 N N . ALA A 1 366 ? 9.784 -24.030 -41.666 1.00 84.56 366 ALA A N 1
ATOM 2685 C CA . ALA A 1 366 ? 8.670 -24.767 -42.244 1.00 84.56 366 ALA A CA 1
ATOM 2686 C C . ALA A 1 366 ? 7.805 -25.496 -41.202 1.00 84.56 366 ALA A C 1
ATOM 2688 O O . ALA A 1 366 ? 8.067 -26.649 -40.895 1.00 84.56 366 ALA A O 1
ATOM 2689 N N . PHE A 1 367 ? 6.669 -24.872 -40.864 1.00 83.88 367 PHE A N 1
ATOM 2690 C CA . PHE A 1 367 ? 5.697 -25.355 -39.878 1.00 83.88 367 PHE A CA 1
ATOM 2691 C C . PHE A 1 367 ? 5.493 -26.880 -39.877 1.00 83.88 367 PHE A C 1
ATOM 2693 O O . PHE A 1 367 ? 4.846 -27.429 -40.787 1.00 83.88 367 PHE A O 1
ATOM 2700 N N . ASN A 1 368 ? 5.938 -27.529 -38.804 1.00 80.12 368 ASN A N 1
ATOM 2701 C CA . ASN A 1 368 ? 5.717 -28.930 -38.482 1.00 80.12 368 ASN A CA 1
ATOM 2702 C C . ASN A 1 368 ? 5.399 -29.054 -36.987 1.00 80.12 368 ASN A C 1
ATOM 2704 O O . ASN A 1 368 ? 6.223 -29.464 -36.184 1.00 80.12 368 ASN A O 1
ATOM 2708 N N . GLY A 1 369 ? 4.135 -28.781 -36.634 1.00 68.56 369 GLY A N 1
ATOM 2709 C CA . GLY A 1 369 ? 3.619 -28.807 -35.252 1.00 68.56 369 GLY A CA 1
ATOM 2710 C C . GLY A 1 369 ? 3.737 -30.135 -34.472 1.00 68.56 369 GLY A C 1
ATOM 2711 O O . GLY A 1 369 ? 3.064 -30.306 -33.453 1.00 68.56 369 GLY A O 1
ATOM 2712 N N . ASP A 1 370 ? 4.551 -31.078 -34.941 1.00 67.25 370 ASP A N 1
ATOM 2713 C CA . ASP A 1 370 ? 5.236 -32.121 -34.192 1.00 67.25 370 ASP A CA 1
ATOM 2714 C C . ASP A 1 370 ? 6.722 -32.261 -34.634 1.00 67.25 370 ASP A C 1
ATOM 2716 O O . ASP A 1 370 ? 7.033 -32.459 -35.807 1.00 67.25 370 ASP A O 1
ATOM 2720 N N . CYS A 1 371 ? 7.668 -32.307 -33.680 1.00 62.06 371 CYS A N 1
ATOM 2721 C CA . CYS A 1 371 ? 9.068 -32.735 -33.917 1.00 62.06 371 CYS A CA 1
ATOM 2722 C C . CYS A 1 371 ? 9.210 -34.223 -34.327 1.00 62.06 371 CYS A C 1
ATOM 2724 O O . CYS A 1 371 ? 10.275 -34.832 -34.181 1.00 62.06 371 CYS A O 1
ATOM 2726 N N . GLU A 1 372 ? 8.126 -34.860 -34.772 1.00 61.06 372 GLU A N 1
ATOM 2727 C CA . GLU A 1 372 ? 8.059 -36.274 -35.148 1.00 61.06 372 GLU A CA 1
ATOM 2728 C C . GLU A 1 372 ? 8.153 -36.497 -36.660 1.00 61.06 372 GLU A C 1
ATOM 2730 O O . GLU A 1 372 ? 8.049 -37.639 -37.083 1.00 61.06 372 GLU A O 1
ATOM 2735 N N . ASP A 1 373 ? 8.438 -35.498 -37.492 1.00 59.34 373 ASP A N 1
ATOM 2736 C CA . ASP A 1 373 ? 8.545 -35.737 -38.932 1.00 59.34 373 ASP A CA 1
ATOM 2737 C C . ASP A 1 373 ? 9.989 -35.599 -39.441 1.00 59.34 373 ASP A C 1
ATOM 2739 O O . ASP A 1 373 ? 10.597 -34.539 -39.508 1.00 59.34 373 ASP A O 1
ATOM 2743 N N . ASN A 1 374 ? 10.555 -36.773 -39.742 1.00 60.25 374 ASN A N 1
ATOM 2744 C CA . ASN A 1 374 ? 11.752 -37.066 -40.532 1.00 60.25 374 ASN A CA 1
ATOM 2745 C C . ASN A 1 374 ? 12.333 -35.856 -41.312 1.00 60.25 374 ASN A C 1
ATOM 2747 O O . ASN A 1 374 ? 11.607 -35.245 -42.086 1.00 60.25 374 ASN A O 1
ATOM 2751 N N . PRO A 1 375 ? 13.660 -35.592 -41.280 1.00 60.59 375 PRO A N 1
ATOM 2752 C CA . PRO A 1 375 ? 14.309 -34.448 -41.955 1.00 60.59 375 PRO A CA 1
ATOM 2753 C C . PRO A 1 375 ? 14.191 -34.399 -43.497 1.00 60.59 375 PRO A C 1
ATOM 2755 O O . PRO A 1 375 ? 14.924 -33.666 -44.153 1.00 60.59 375 PRO A O 1
ATOM 2758 N N . SER A 1 376 ? 13.343 -35.232 -44.103 1.00 62.78 376 SER A N 1
ATOM 2759 C CA . SER A 1 376 ? 12.906 -35.124 -45.496 1.00 62.78 376 SER A CA 1
ATOM 2760 C C . SER A 1 376 ? 11.552 -34.432 -45.684 1.00 62.78 376 SER A C 1
ATOM 2762 O O . SER A 1 376 ? 11.111 -34.339 -46.830 1.00 62.78 376 SER A O 1
ATOM 2764 N N . ASP A 1 377 ? 10.866 -34.078 -44.595 1.00 61.44 377 ASP A N 1
ATOM 2765 C CA . ASP A 1 377 ? 9.569 -33.396 -44.611 1.00 61.44 377 ASP A CA 1
ATOM 2766 C C . ASP A 1 377 ? 9.701 -31.860 -44.481 1.00 61.44 377 ASP A C 1
ATOM 2768 O O . ASP A 1 377 ? 8.731 -31.151 -44.757 1.00 61.44 377 ASP A O 1
ATOM 2772 N N . CYS A 1 378 ? 10.931 -31.365 -44.260 1.00 64.44 378 CYS A N 1
ATOM 2773 C CA . CYS A 1 378 ? 11.429 -30.089 -44.786 1.00 64.44 378 CYS A CA 1
ATOM 2774 C C . CYS A 1 378 ? 12.109 -30.272 -46.176 1.00 64.44 378 CYS A C 1
ATOM 2776 O O . CYS A 1 378 ? 11.990 -29.358 -47.023 1.00 64.44 378 CYS A O 1
#

Sequence (378 aa):
MQNSRFVRRWVVTMMLALGLTMLSAPLLLAREGRWKEVTDLDPAPLPPAPGAVATLTNGTGDGTLTVTVDPYGSFGSSTPAGNAVFDPAGSIGASGTVYESGVYFSPLGNFLTTDSFGAGLPSIAFESTTTTSASSVFTVAGFEFHLTQTLAPASSEGSTLIQRYEITNRTGASVTFKLVRHVDGDLYFDGTLVDRGGISSDTVYEFDGGDDPHQPTTFVGIQSLGGTYDGATVQAYRYTNTIISNDGIPSNHLNVANGDTNGDGITDNAYDVTISQQNTFTLANGASVVYTTRTIFGRGSVLDVDGDGVENDEDNCPNTPNEDQADGDADGVGDVCDNCPELENSDQADGDSDGFGDVCDNCPEAFNGDCEDNPSDC

Radius of gyration: 31.51 Å; Cα contacts (8 Å, |Δi|>4): 891; chains: 1; bounding box: 51×103×116 Å

Secondary structure (DSSP, 8-state):
-----------------------PPPP-PPPP------------PPPPPTT--EEEE--SSTT-EEEEE-TTS-BB-SSSS-SEEE--TTTT--EEEEEEEEEEETTTTEEE-SSSSSS-PPP---SEE-SSEEEEEEEETTEEEEEEEEEPPP-SSEEEEEEEEEEEE-SSS-EEEEEEEEEEEE--SSSSS-EEEEEETTEEEEEETTS-TTS-SSEEEEEEESSEEEEEEEESS--HHHHHHHTSS-TTTTTEETT-SSSSSB-SS-BS-EEEEEEEEEE-TT-EEEEEEEEEEES-----SSSSSS-TTT-SSTTS--TT---SS-SSS-TTT-SSTTS--TT---SS-SSS-TTT-SSTTS--SSTTS-TT--

Nearest PDB structures (foldseek):
  8eud-assembly2_B  TM=5.224E-01  e=7.636E-05  Thermochaetoides thermophila DSM 1495
  8egv-assembly1_A  TM=5.050E-01  e=1.124E-04  Thermochaetoides thermophila DSM 1495
  8e4i-assembly1_A  TM=5.035E-01  e=1.256E-04  Thermochaetoides thermophila DSM 1495
  8ehp-assembly2_B  TM=5.253E-01  e=7.357E-04  Thermochaetoides thermophila DSM 1495

Foldseek 3Di:
DDDDDDDDDDDDDDDDDDDDDDDDDDDDDDDDDDDDPPPDPDPDPDFPDFPDWAWAWQDDAAQIKTWTAAQQGWIFDPDPDARIWGQFADDLGIDRKGKGWFKDKLLQLATRAQDPLPPHDGTDGWPDDDNFKTWHWDDDSQKIWTWIWGKDRGDNFHIKIKIKIKIAHRPQFKDKIKMKIKMQMQQCSVNDSWWKWFDDDQKTKIARQPADPVAGFFIKIKGKDWAAWDAKAKDQDDCSVVCSVVSGDPPVRGQDYPCPPPPPRMHPTIGSMMMMTMHMHIAGHGDIIMMMMMIIGGRPACCQVCPQNAGLVRALDSNFHDVPQDQQCPLSHHCRQALDSNDRDVPSDQQCPLSHHPVLALCSNDRDVDSPDDNVVD